Protein AF-A0A644ZK07-F1 (afdb_monomer)

Organism: NCBI:txid1076179

Secondary structure (DSSP, 8-state):
-HHHHHHHH-SSEEETT----STT-HHHHHHHHHSEEEEE--SEETTTT-EEEEETTEEEEE--SSHHHHHHHIIIIIHHHHHHHTTPPPPPPPEEEEEESS-EE--TTSEEEEEEEEEEETTEEEEEEPPPSTT-THHHHT-SEEEEE-TT--EE-TT-EEEEEESS-HHHHHTEEEEEE---HHHHHHHHHHHHH-TT-EEEEEE-HHHHHHHHHHHT--SBEEE--B-TTT--BSHHHHHHHSTT--EEEEEEEEEEEEEEE-TT-TT---SSGGGGSTT--EEEEPTTSHHHHHHHHHHHHTT--GGGSTTTT-EESSHHHHHHHHHTTS-SEEEEEHHHHHHTT-EEEEEEEEEEEEEEEHHHHTSHHHHHHHHHHHSHHHHHHHHHH-SEE-TTTT-EEEE--

Solvent-accessible surface area (backbone atoms only — not comparable to full-atom values): 21370 Å² total; per-residue (Å²): 110,68,68,60,52,46,54,72,78,41,72,64,38,77,37,77,50,35,20,49,96,57,100,78,48,56,45,62,55,52,39,48,73,66,32,46,62,76,38,84,38,50,64,36,34,58,35,31,47,29,28,38,27,38,41,91,92,23,49,34,37,21,31,29,65,37,62,45,12,28,48,46,39,39,61,73,44,49,47,45,51,52,31,48,74,72,76,42,80,75,83,79,62,59,68,46,71,21,31,23,72,49,65,41,78,46,58,66,68,21,38,30,60,43,38,16,35,57,29,48,33,97,92,40,39,30,29,38,72,49,73,76,63,42,78,40,53,66,39,60,79,61,30,31,23,38,34,74,41,53,33,89,38,58,49,47,60,51,69,43,74,41,66,28,33,45,73,45,61,68,66,52,32,57,32,27,48,33,32,28,5,40,81,58,75,64,57,60,52,41,33,53,51,35,29,69,77,36,78,70,39,43,59,47,80,44,78,58,25,34,70,46,7,51,50,32,51,64,76,51,68,31,59,33,18,34,33,53,47,74,35,88,89,79,70,49,60,42,59,70,57,46,58,69,69,38,69,95,59,52,42,30,35,27,36,45,34,36,34,34,31,24,39,29,24,40,68,85,43,87,80,68,67,84,54,78,73,48,44,50,40,89,91,36,36,37,35,27,48,37,88,85,30,63,67,34,52,52,49,52,50,52,31,57,78,70,71,51,62,64,86,56,27,44,41,58,86,40,64,25,91,47,55,54,54,32,33,47,35,20,65,76,59,80,15,52,30,21,68,35,45,43,37,34,18,48,76,62,68,35,34,75,42,82,73,46,78,43,58,40,28,33,42,26,44,51,88,46,61,79,36,69,69,48,44,49,47,42,51,34,60,55,28,72,69,46,47,53,54,43,60,76,42,38,55,61,48,57,92,58,31,58,39,78,77,42,68,65,128

pLDDT: mean 92.59, std 6.73, range [48.75, 98.44]

InterPro domains:
  IPR001453 MoaB/Mog domain [PF00994] (3-80)
  IPR005111 MoeA, C-terminal, domain IV [PF03454] (98-167)
  IPR008284 Molybdenum cofactor biosynthesis, conserved site [PS01079] (20-53)
  IPR024370 PBP domain [PF12727] (194-382)
  IPR036425 MoaB/Mog-like domain superfamily [G3DSA:3.40.980.10] (1-90)
  IPR036425 MoaB/Mog-like domain superfamily [SSF53218] (2-88)
  IPR036688 MoeA, C-terminal, domain IV superfamily [G3DSA:2.40.340.10] (93-169)
  IPR036688 MoeA, C-terminal, domain IV superfamily [SSF63867] (94-168)

Sequence (409 aa):
MAVIKANQENDIVLINAGSSAGREDFTSSVISELGDLVIHGVAIKPGKPVMLGVIHNKPIIGIPGYPVSAYFVMEEIAKRLILKYQGLEADELKKVEARLTRRCMSSLKYLEFVRVKLGYVGGSYVATPLTRGAGATMSLVNADGVLEIDQDVEGIEAGTTVQVKLLNNEENIKNTLISIGSHDPIIDIASDILHRRNKKYFLSSTNVGSTGGLMALKTGETHIAPTHLLDMETGEYNLSYLKKYLPGKNICLVKCVNRIQGFMVKKGNPKNINTFEDLTKQDVKFVNRQRGSGTRLLLDYNLNKLGIDPKNINGYFREEFNHLAVAAAVEAGDADAGLGVYSAATMMGLDFIPVCNEEYDLAIPEEYMDTEIIKEFIETIKSNEFKAKLDELGGYDYSDTGRIIYQRS

Nearest PDB structures (foldseek):
  2nrs-assembly1_B  TM=8.936E-01  e=4.983E-13  Escherichia coli
  8bvf-assembly1_A  TM=8.668E-01  e=8.571E-13  Corynebacterium glutamicum ATCC 13032
  8bvf-assembly1_B  TM=8.607E-01  e=1.307E-12  Corynebacterium glutamicum ATCC 13032
  8bve-assembly1_A  TM=8.624E-01  e=1.474E-12  Corynebacterium glutamicum ATCC 13032
  8bve-assembly1_B  TM=8.330E-01  e=3.038E-12  Corynebacterium glutamicum ATCC 13032

Structure (mmCIF, N/CA/C/O backbone):
data_AF-A0A644ZK07-F1
#
_entry.id   AF-A0A644ZK07-F1
#
loop_
_atom_site.group_PDB
_atom_site.id
_atom_site.type_symbol
_atom_site.label_atom_id
_atom_site.label_alt_id
_atom_site.label_comp_id
_atom_site.label_asym_id
_atom_site.label_entity_id
_atom_site.label_seq_id
_atom_site.pdbx_PDB_ins_code
_atom_site.Cartn_x
_atom_site.Cartn_y
_atom_site.Cartn_z
_atom_site.occupancy
_atom_site.B_iso_or_equiv
_atom_site.auth_seq_id
_atom_site.auth_comp_id
_atom_site.auth_asym_id
_atom_site.auth_atom_id
_atom_site.pdbx_PDB_model_num
ATOM 1 N N . MET A 1 1 ? -24.654 -26.037 27.719 1.00 76.56 1 MET A N 1
ATOM 2 C CA . MET A 1 1 ? -23.822 -26.236 28.934 1.00 76.56 1 MET A CA 1
ATOM 3 C C . MET A 1 1 ? -22.732 -25.176 29.101 1.00 76.56 1 MET A C 1
ATOM 5 O O . MET A 1 1 ? -22.694 -24.569 30.161 1.00 76.56 1 MET A O 1
ATOM 9 N N . ALA A 1 2 ? -21.891 -24.897 28.094 1.00 91.12 2 ALA A N 1
ATOM 10 C CA . ALA A 1 2 ? -20.806 -23.908 28.224 1.00 91.12 2 ALA A CA 1
ATOM 11 C C . ALA A 1 2 ? -21.288 -22.484 28.582 1.00 91.12 2 ALA A C 1
ATOM 13 O O . ALA A 1 2 ? -20.756 -21.888 29.511 1.00 91.12 2 ALA A O 1
ATOM 14 N N . VAL A 1 3 ? -22.336 -21.976 27.913 1.00 91.81 3 VAL A N 1
ATOM 15 C CA . VAL A 1 3 ? -22.907 -20.637 28.183 1.00 91.81 3 VAL A CA 1
ATOM 16 C C . VAL A 1 3 ? -23.437 -20.513 29.614 1.00 91.81 3 VAL A C 1
ATOM 18 O O . VAL A 1 3 ? -23.161 -19.527 30.286 1.00 91.81 3 VAL A O 1
ATOM 21 N N . ILE A 1 4 ? -24.136 -21.541 30.110 1.00 93.12 4 ILE A N 1
ATOM 22 C CA . ILE A 1 4 ? -24.666 -21.572 31.483 1.00 93.12 4 ILE A CA 1
ATOM 23 C C . ILE A 1 4 ? -23.523 -21.477 32.496 1.00 93.12 4 ILE A C 1
ATOM 25 O O . ILE A 1 4 ? -23.567 -20.633 33.388 1.00 93.12 4 ILE A O 1
ATOM 29 N N . LYS A 1 5 ? -22.481 -22.304 32.324 1.00 95.81 5 LYS A N 1
ATOM 30 C CA . LYS A 1 5 ? -21.300 -22.284 33.192 1.00 95.81 5 LYS A CA 1
ATOM 31 C C . LYS A 1 5 ? -20.616 -20.912 33.164 1.00 95.81 5 LYS A C 1
ATOM 33 O O . LYS A 1 5 ? -20.377 -20.330 34.215 1.00 95.81 5 LYS A O 1
ATOM 38 N N . ALA A 1 6 ? -20.382 -20.361 31.970 1.00 95.50 6 ALA A N 1
ATOM 39 C CA . ALA A 1 6 ? -19.762 -19.048 31.808 1.00 95.50 6 ALA A CA 1
ATOM 40 C C . ALA A 1 6 ? -20.568 -17.934 32.498 1.00 95.50 6 ALA A C 1
ATOM 42 O O . ALA A 1 6 ? -19.982 -17.102 33.184 1.00 95.50 6 ALA A O 1
ATOM 43 N N . ASN A 1 7 ? -21.899 -17.952 32.380 1.00 95.62 7 ASN A N 1
ATOM 44 C CA . ASN A 1 7 ? -22.783 -16.974 33.018 1.00 95.62 7 ASN A CA 1
ATOM 45 C C . ASN A 1 7 ? -22.803 -17.081 34.553 1.00 95.62 7 ASN A C 1
ATOM 47 O O . ASN A 1 7 ? -23.004 -16.089 35.255 1.00 95.62 7 ASN A O 1
ATOM 51 N N . GLN A 1 8 ? -22.628 -18.286 35.099 1.00 95.19 8 GLN A N 1
ATOM 52 C CA . GLN A 1 8 ? -22.543 -18.493 36.546 1.00 95.19 8 GLN A CA 1
ATOM 53 C C . GLN A 1 8 ? -21.212 -17.980 37.108 1.00 95.19 8 GLN A C 1
ATOM 55 O O . GLN A 1 8 ? -21.211 -17.312 38.138 1.00 95.19 8 GLN A O 1
ATOM 60 N N . GLU A 1 9 ? -20.107 -18.244 36.409 1.00 96.75 9 GLU A N 1
ATOM 61 C CA . GLU A 1 9 ? -18.745 -17.959 36.879 1.00 96.75 9 GLU A CA 1
ATOM 62 C C . GLU A 1 9 ? -18.260 -16.525 36.596 1.00 96.75 9 GLU A C 1
ATOM 64 O O . GLU A 1 9 ? -17.268 -16.106 37.183 1.00 96.75 9 GLU A O 1
ATOM 69 N N . ASN A 1 10 ? -18.927 -15.767 35.716 1.00 96.44 10 ASN A N 1
ATOM 70 C CA . ASN A 1 10 ? -18.461 -14.450 35.254 1.00 96.44 10 ASN A CA 1
ATOM 71 C C . ASN A 1 10 ? -19.578 -13.400 35.276 1.00 96.44 10 ASN A C 1
ATOM 73 O O . ASN A 1 10 ? -20.754 -13.751 35.345 1.00 96.44 10 ASN A O 1
ATOM 77 N N . ASP A 1 11 ? -19.219 -12.118 35.185 1.00 95.25 11 ASP A N 1
ATOM 78 C CA . ASP A 1 11 ? -20.169 -10.993 35.144 1.00 95.25 11 ASP A CA 1
ATOM 79 C C . ASP A 1 11 ? -20.631 -10.628 33.729 1.00 95.25 11 ASP A C 1
ATOM 81 O O . ASP A 1 11 ? -21.749 -10.155 33.545 1.00 95.25 11 ASP A O 1
ATOM 85 N N . ILE A 1 12 ? -19.776 -10.859 32.730 1.00 96.06 12 ILE A N 1
ATOM 86 C CA . ILE A 1 12 ? -20.046 -10.626 31.308 1.00 96.06 12 ILE A CA 1
ATOM 87 C C . ILE A 1 12 ? -19.554 -11.848 30.536 1.00 96.06 12 ILE A C 1
ATOM 89 O O . ILE A 1 12 ? -18.449 -12.336 30.776 1.00 96.06 12 ILE A O 1
ATOM 93 N N . VAL A 1 13 ? -20.354 -12.330 29.586 1.00 95.81 13 VAL A N 1
ATOM 94 C CA . VAL A 1 13 ? -19.992 -13.462 28.725 1.00 95.81 13 VAL A CA 1
ATOM 95 C C . VAL A 1 13 ? -19.771 -12.979 27.295 1.00 95.81 13 VAL A C 1
ATOM 97 O O . VAL A 1 13 ? -20.645 -12.364 26.690 1.00 95.81 13 VAL A O 1
ATOM 100 N N . LEU A 1 14 ? -18.610 -13.292 26.723 1.00 95.19 14 LEU A N 1
ATOM 101 C CA . LEU A 1 14 ? -18.302 -13.032 25.317 1.00 95.19 14 LEU A CA 1
ATOM 102 C C . LEU A 1 14 ? -18.228 -14.361 24.563 1.00 95.19 14 LEU A C 1
ATOM 104 O O . LEU A 1 14 ? -17.436 -15.234 24.917 1.00 95.19 14 LEU A O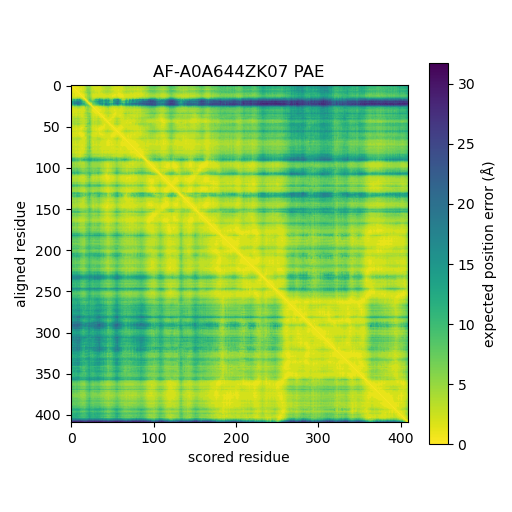 1
ATOM 108 N N . ILE A 1 15 ? -19.027 -14.512 23.509 1.00 92.94 15 ILE A N 1
ATOM 109 C CA . ILE A 1 15 ? -18.984 -15.672 22.616 1.00 92.94 15 ILE A CA 1
ATOM 110 C C . ILE A 1 15 ? -18.266 -15.254 21.336 1.00 92.94 15 ILE A C 1
ATOM 112 O O . ILE A 1 15 ? -18.836 -14.586 20.471 1.00 92.94 15 ILE A O 1
ATOM 116 N N . ASN A 1 16 ? -16.997 -15.640 21.216 1.00 88.31 16 ASN A N 1
ATOM 117 C CA . ASN A 1 16 ? -16.220 -15.393 20.006 1.00 88.31 16 ASN A CA 1
ATOM 118 C C . ASN A 1 16 ? -16.717 -16.264 18.843 1.00 88.31 16 ASN A C 1
ATOM 120 O O . ASN A 1 16 ? -17.042 -17.433 19.040 1.00 88.31 16 ASN A O 1
ATOM 124 N N . ALA A 1 17 ? -16.760 -15.691 17.640 1.00 82.56 17 ALA A N 1
ATOM 125 C CA . ALA A 1 17 ? -17.347 -16.294 16.443 1.00 82.56 17 ALA A CA 1
ATOM 126 C C . ALA A 1 17 ? -18.810 -16.756 16.603 1.00 82.56 17 ALA A C 1
ATOM 128 O O . ALA A 1 17 ? -19.296 -17.564 15.817 1.00 82.56 17 ALA A O 1
ATOM 129 N N . GLY A 1 18 ? -19.522 -16.217 17.593 1.00 70.56 18 GLY A N 1
ATOM 130 C CA . GLY A 1 18 ? -20.860 -16.654 17.968 1.00 70.56 18 GLY A CA 1
ATOM 131 C C . GLY A 1 18 ? -22.001 -15.938 17.259 1.00 70.56 18 GLY A C 1
ATOM 132 O O . GLY A 1 18 ? -23.119 -16.083 17.708 1.00 70.56 18 GLY A O 1
ATOM 133 N N . SER A 1 19 ? -21.772 -15.113 16.237 1.00 69.12 19 SER A N 1
ATOM 134 C CA . SER A 1 19 ? -22.852 -14.283 15.675 1.00 69.12 19 SER A CA 1
ATOM 135 C C . SER A 1 19 ? -23.043 -14.384 14.162 1.00 69.12 19 SER A C 1
ATOM 137 O O . SER A 1 19 ? -23.537 -13.469 13.515 1.00 69.12 19 SER A O 1
ATOM 139 N N . SER A 1 20 ? -22.586 -15.475 13.551 1.00 67.19 20 SER A N 1
ATOM 140 C CA . SER A 1 20 ? -22.609 -15.633 12.094 1.00 67.19 20 SER A CA 1
ATOM 141 C C . SER A 1 20 ? -24.008 -15.934 11.561 1.00 67.19 20 SER A C 1
ATOM 143 O O . SER A 1 20 ? -24.526 -16.989 11.860 1.00 67.19 20 SER A O 1
ATOM 145 N N . ALA A 1 21 ? -24.538 -15.151 10.616 1.00 56.88 21 ALA A N 1
ATOM 146 C CA . ALA A 1 21 ? -25.846 -15.376 9.968 1.00 56.88 21 ALA A CA 1
ATOM 147 C C . ALA A 1 21 ? -25.971 -16.651 9.076 1.00 56.88 21 ALA A C 1
ATOM 149 O O . ALA A 1 21 ? -26.757 -16.679 8.126 1.00 56.88 21 ALA A O 1
ATOM 150 N N . GLY A 1 22 ? -25.158 -17.684 9.310 1.00 59.28 22 GLY A N 1
ATOM 151 C CA . GLY A 1 22 ? -25.194 -18.970 8.618 1.00 59.28 22 GLY A CA 1
ATOM 152 C C . GLY A 1 22 ? -26.253 -19.929 9.175 1.00 59.28 22 GLY A C 1
ATOM 153 O O . GLY A 1 22 ? -26.842 -19.708 10.226 1.00 59.28 22 GLY A O 1
ATOM 154 N N . ARG A 1 23 ? -26.469 -21.048 8.470 1.00 48.75 23 ARG A N 1
ATOM 155 C CA . ARG A 1 23 ? -27.456 -22.093 8.822 1.00 48.75 23 ARG A CA 1
ATOM 156 C C . ARG A 1 23 ? -27.223 -22.785 10.181 1.00 48.75 23 ARG A C 1
ATOM 158 O O . ARG A 1 23 ? -28.092 -23.531 10.612 1.00 48.75 23 ARG A O 1
ATOM 165 N N . GLU A 1 24 ? -26.091 -22.535 10.835 1.00 55.84 24 GLU A N 1
ATOM 166 C CA . GLU A 1 24 ? -25.661 -23.158 12.097 1.00 55.84 24 GLU A CA 1
ATOM 167 C C . GLU A 1 24 ? -25.490 -22.130 13.236 1.00 55.84 24 GLU A C 1
ATOM 169 O O . GLU A 1 24 ? -24.713 -22.349 14.164 1.00 55.84 24 GLU A O 1
ATOM 174 N N . ASP A 1 25 ? -26.182 -20.983 13.184 1.00 66.88 25 ASP A N 1
ATOM 175 C CA . ASP A 1 25 ? -26.085 -19.964 14.240 1.00 66.88 25 ASP A CA 1
ATOM 176 C C . ASP A 1 25 ? -26.925 -20.303 15.478 1.00 66.88 25 ASP A C 1
ATOM 178 O O . ASP A 1 25 ? -27.988 -19.733 15.745 1.00 66.88 25 ASP A O 1
ATOM 182 N N . PHE A 1 26 ? -26.441 -21.269 16.251 1.00 81.12 26 PHE A N 1
ATOM 183 C CA . PHE A 1 26 ? -27.102 -21.713 17.475 1.00 81.12 26 PHE A CA 1
ATOM 184 C C . PHE A 1 26 ? -27.044 -20.671 18.596 1.00 81.12 26 PHE A C 1
ATOM 186 O O . PHE A 1 26 ? -27.818 -20.757 19.545 1.00 81.12 26 PHE A O 1
ATOM 193 N N . THR A 1 27 ? -26.156 -19.680 18.511 1.00 85.62 27 THR A N 1
ATOM 194 C CA . THR A 1 27 ? -25.924 -18.729 19.603 1.00 85.62 27 THR A CA 1
ATOM 195 C C . THR A 1 27 ? -27.140 -17.858 19.871 1.00 85.62 27 THR A C 1
ATOM 197 O O . THR A 1 27 ? -27.516 -17.693 21.028 1.00 85.62 27 THR A O 1
ATOM 200 N N . SER A 1 28 ? -27.791 -17.350 18.819 1.00 87.62 28 SER A N 1
ATOM 201 C CA . SER A 1 28 ? -29.028 -16.570 18.957 1.00 87.62 28 SER A CA 1
ATOM 202 C C . SER A 1 28 ? -30.108 -17.362 19.695 1.00 87.62 28 SER A C 1
ATOM 204 O O . SER A 1 28 ? -30.691 -16.869 20.656 1.00 87.62 28 SER A O 1
ATOM 206 N N . SER A 1 29 ? -30.302 -18.623 19.296 1.00 88.69 29 SER A N 1
ATOM 207 C CA . SER A 1 29 ? -31.288 -19.528 19.892 1.00 88.69 29 SER A CA 1
ATOM 208 C C . SER A 1 29 ? -30.949 -19.849 21.347 1.00 88.69 29 SER A C 1
ATOM 210 O O . SER A 1 29 ? -31.823 -19.787 22.202 1.00 88.69 29 SER A O 1
ATOM 212 N N . VAL A 1 30 ? -29.675 -20.118 21.649 1.00 90.88 30 VAL A N 1
ATOM 213 C CA . VAL A 1 30 ? -29.206 -20.387 23.017 1.00 90.88 30 VAL A CA 1
ATOM 214 C C . VAL A 1 30 ? -29.402 -19.172 23.923 1.00 90.88 30 VAL A C 1
ATOM 216 O O . VAL A 1 30 ? -29.814 -19.334 25.068 1.00 90.88 30 VAL A O 1
ATOM 219 N N . ILE A 1 31 ? -29.124 -17.958 23.436 1.00 91.69 31 ILE A N 1
ATOM 220 C CA . ILE A 1 31 ? -29.361 -16.733 24.210 1.00 91.69 31 ILE A CA 1
ATOM 221 C C . ILE A 1 31 ? -30.860 -16.557 24.464 1.00 91.69 31 ILE A C 1
ATOM 223 O O . ILE A 1 31 ? -31.234 -16.317 25.605 1.00 91.69 31 ILE A O 1
ATOM 227 N N . SER A 1 32 ? -31.705 -16.727 23.442 1.00 92.06 32 SER A N 1
ATOM 228 C CA . SER A 1 32 ? -33.166 -16.621 23.572 1.00 92.06 32 SER A CA 1
ATOM 229 C C . SER A 1 32 ? -33.799 -17.699 24.459 1.00 92.06 32 SER A C 1
ATOM 231 O O . SER A 1 32 ? -34.863 -17.470 25.020 1.00 92.06 32 SER A O 1
ATOM 233 N N . GLU A 1 33 ? -33.191 -18.881 24.569 1.00 94.06 33 GLU A N 1
ATOM 234 C CA . GLU A 1 33 ? -33.682 -19.955 25.442 1.00 94.06 33 GLU A CA 1
ATOM 235 C C . GLU A 1 33 ? -33.283 -19.728 26.908 1.00 94.06 33 GLU A C 1
ATOM 237 O O . GLU A 1 33 ? -34.050 -20.024 27.821 1.00 94.06 33 GLU A O 1
ATOM 242 N N . LEU A 1 34 ? -32.075 -19.207 27.145 1.00 94.38 34 LEU A N 1
ATOM 243 C CA . LEU A 1 34 ? -31.526 -19.013 28.490 1.00 94.38 34 LEU A CA 1
ATOM 244 C C . LEU A 1 34 ? -31.833 -17.631 29.089 1.00 94.38 34 LEU A C 1
ATOM 246 O O . LEU A 1 34 ? -31.619 -17.430 30.285 1.00 94.38 34 LEU A O 1
ATOM 250 N N . GLY A 1 35 ? -32.291 -16.679 28.281 1.00 94.81 35 GLY A N 1
ATOM 251 C CA . GLY A 1 35 ? -32.575 -15.306 28.679 1.00 94.81 35 GLY A CA 1
ATOM 252 C C . GLY A 1 35 ? -33.138 -14.486 27.520 1.00 94.81 35 GLY A C 1
ATOM 253 O O . GLY A 1 35 ? -33.838 -15.008 26.657 1.00 94.81 35 GLY A O 1
ATOM 254 N N . ASP A 1 36 ? -32.815 -13.196 27.489 1.00 96.00 36 ASP A N 1
ATOM 255 C CA . ASP A 1 36 ? -33.369 -12.258 26.516 1.00 96.00 36 ASP A CA 1
ATOM 256 C C . ASP A 1 36 ? -32.333 -11.890 25.452 1.00 96.00 36 ASP A C 1
ATOM 258 O O . ASP A 1 36 ? -31.277 -11.327 25.753 1.00 96.00 36 ASP A O 1
ATOM 262 N N . LEU A 1 37 ? -32.648 -12.158 24.183 1.00 94.25 37 LEU A N 1
ATOM 263 C CA . LEU A 1 37 ? -31.893 -11.625 23.049 1.00 94.25 37 LEU A CA 1
ATOM 264 C C . LEU A 1 37 ? -32.407 -10.214 22.732 1.00 94.25 37 LEU A C 1
ATOM 266 O O . LEU A 1 37 ? -33.503 -10.051 22.202 1.00 94.25 37 LEU A O 1
ATOM 270 N N . VAL A 1 38 ? -31.610 -9.196 23.051 1.00 94.69 38 VAL A N 1
ATOM 271 C CA . VAL A 1 38 ? -31.998 -7.779 22.946 1.00 94.69 38 VAL A CA 1
ATOM 272 C C . VAL A 1 38 ? -31.732 -7.23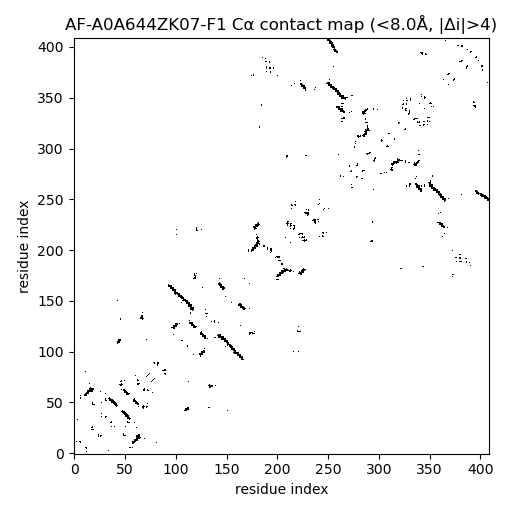2 21.546 1.00 94.69 38 VAL A C 1
ATOM 274 O O . VAL A 1 38 ? -32.555 -6.515 20.983 1.00 94.69 38 VAL A O 1
ATOM 277 N N . ILE A 1 39 ? -30.570 -7.558 20.978 1.00 92.38 39 ILE A N 1
ATOM 278 C CA . ILE A 1 39 ? -30.147 -7.103 19.652 1.00 92.38 39 ILE A CA 1
ATOM 279 C C . ILE A 1 39 ? -29.635 -8.300 18.860 1.00 92.38 39 ILE A C 1
ATOM 281 O O . ILE A 1 39 ? -28.793 -9.060 19.339 1.00 92.38 39 ILE A O 1
ATOM 285 N N . HIS A 1 40 ? -30.108 -8.415 17.620 1.00 90.38 40 HIS A N 1
ATOM 286 C CA . HIS A 1 40 ? -29.631 -9.382 16.641 1.00 90.38 40 HIS A CA 1
ATOM 287 C C . HIS A 1 40 ? -29.172 -8.636 15.386 1.00 90.38 40 HIS A C 1
ATOM 289 O O . HIS A 1 40 ? -29.913 -8.422 14.427 1.00 90.38 40 HIS A O 1
ATOM 295 N N . GLY A 1 41 ? -27.917 -8.216 15.441 1.00 90.50 41 GLY A N 1
ATOM 296 C CA . GLY A 1 41 ? -27.260 -7.398 14.446 1.00 90.50 41 GLY A CA 1
ATOM 297 C C . GLY A 1 41 ? -27.467 -5.899 14.644 1.00 90.50 41 GLY A C 1
ATOM 298 O O . GLY A 1 41 ? -28.482 -5.436 15.158 1.00 90.50 41 GLY A O 1
ATOM 299 N N . VAL A 1 42 ? -26.480 -5.124 14.202 1.00 92.75 42 VAL A N 1
ATOM 300 C CA . VAL A 1 42 ? -26.490 -3.657 14.264 1.00 92.75 42 VAL A CA 1
ATOM 301 C C . VAL A 1 42 ? -26.131 -3.050 12.913 1.00 92.75 42 VAL A C 1
ATOM 303 O O . VAL A 1 42 ? -25.494 -3.677 12.062 1.00 92.75 42 VAL A O 1
ATOM 306 N N . ALA A 1 43 ? -26.544 -1.803 12.708 1.00 93.44 43 ALA A N 1
ATOM 307 C CA . ALA A 1 43 ? -26.322 -1.041 11.484 1.00 93.44 43 ALA A CA 1
ATOM 308 C C . ALA A 1 43 ? -24.887 -0.474 11.394 1.00 93.44 43 ALA A C 1
ATOM 310 O O . ALA A 1 43 ? -24.694 0.713 11.144 1.00 93.44 43 ALA A O 1
ATOM 311 N N . ILE A 1 44 ? -23.874 -1.328 11.584 1.00 93.88 44 ILE A N 1
ATOM 312 C CA . ILE A 1 44 ? -22.456 -0.973 11.426 1.00 93.88 44 ILE A CA 1
ATOM 313 C C . ILE A 1 44 ? -21.755 -1.862 10.406 1.00 93.88 44 ILE A C 1
ATOM 315 O O . ILE A 1 44 ? -22.140 -3.014 10.169 1.00 93.88 44 ILE A O 1
ATOM 319 N N . LYS A 1 45 ? -20.662 -1.350 9.847 1.00 92.94 45 LYS A N 1
ATOM 320 C CA . LYS A 1 45 ? -19.814 -2.081 8.913 1.00 92.94 45 LYS A CA 1
ATOM 321 C C . LYS A 1 45 ? -18.341 -1.752 9.164 1.00 92.94 45 LYS A C 1
ATOM 323 O O . LYS A 1 45 ? -17.972 -0.591 9.072 1.00 92.94 45 LYS A O 1
ATOM 328 N N . PRO A 1 46 ? -17.471 -2.745 9.389 1.00 92.50 46 PRO A N 1
ATOM 329 C CA . PRO A 1 46 ? -17.759 -4.159 9.645 1.00 92.50 46 PRO A CA 1
ATOM 330 C C . PRO A 1 46 ? -18.308 -4.377 11.070 1.00 92.50 46 PRO A C 1
ATOM 332 O O . PRO A 1 46 ? -18.202 -3.494 11.908 1.00 92.50 46 PRO A O 1
ATOM 335 N N . GLY A 1 47 ? -18.895 -5.549 11.348 1.00 91.00 47 GLY A N 1
ATOM 336 C CA . GLY A 1 47 ? -19.468 -5.859 12.674 1.00 91.00 47 GLY A CA 1
ATOM 337 C C . GLY A 1 47 ? -20.985 -6.067 12.719 1.00 91.00 47 GLY A C 1
ATOM 338 O O . GLY A 1 47 ? -21.503 -6.438 13.769 1.00 91.00 47 GLY A O 1
ATOM 339 N N . LYS A 1 48 ? -21.682 -5.915 11.580 1.00 90.44 48 LYS A N 1
ATOM 340 C CA . LYS A 1 48 ? -23.136 -6.114 11.439 1.00 90.44 48 LYS A CA 1
ATOM 341 C C . LYS A 1 48 ? -23.729 -7.266 12.263 1.00 90.44 48 LYS A C 1
ATOM 343 O O . LYS A 1 48 ? -24.771 -7.024 12.854 1.00 90.44 48 LYS A O 1
ATOM 348 N N . PRO A 1 49 ? -23.161 -8.488 12.302 1.00 90.19 49 PRO A N 1
ATOM 349 C CA . PRO A 1 49 ? -23.859 -9.627 12.889 1.00 90.19 49 PRO A CA 1
ATOM 350 C C . PRO A 1 49 ? -23.938 -9.643 14.422 1.00 90.19 49 PRO A C 1
ATOM 352 O O . PRO A 1 49 ? -24.554 -10.551 14.952 1.00 90.19 49 PRO A O 1
ATOM 355 N N . VAL A 1 50 ? -23.320 -8.695 15.143 1.00 92.88 50 VAL A N 1
ATOM 356 C CA . VAL A 1 50 ? -23.228 -8.728 16.618 1.00 92.88 50 VAL A CA 1
ATOM 357 C C . VAL A 1 50 ? -24.559 -9.036 17.312 1.00 92.88 50 VAL A C 1
ATOM 359 O O . VAL A 1 50 ? -25.603 -8.489 16.962 1.00 92.88 50 VAL A O 1
ATOM 362 N N . MET A 1 51 ? -24.507 -9.879 18.339 1.00 92.88 51 MET A N 1
ATOM 363 C CA . MET A 1 51 ? -25.655 -10.167 19.197 1.00 92.88 51 MET A CA 1
ATOM 364 C C . MET A 1 51 ? -25.426 -9.596 20.585 1.00 92.88 51 MET A C 1
ATOM 366 O O . MET A 1 51 ? -24.323 -9.713 21.117 1.00 92.88 51 MET A O 1
ATOM 370 N N . LEU A 1 52 ? -26.468 -9.026 21.180 1.00 94.31 52 LEU A N 1
ATOM 371 C CA . LEU A 1 52 ? -26.459 -8.592 22.573 1.00 94.31 52 LEU A CA 1
ATOM 372 C C . LEU A 1 52 ? -27.664 -9.200 23.271 1.00 94.31 52 LEU A C 1
ATOM 374 O O . LEU A 1 52 ? -28.788 -9.083 22.785 1.00 94.31 52 LEU A O 1
ATOM 378 N N . GLY A 1 53 ? -27.426 -9.836 24.408 1.00 95.19 53 GLY A N 1
ATOM 379 C CA . GLY A 1 53 ? -28.469 -10.412 25.235 1.00 95.19 53 GLY A CA 1
ATOM 380 C C . GLY A 1 53 ? -28.169 -10.279 26.717 1.00 95.19 53 GLY A C 1
ATOM 381 O O . GLY A 1 53 ? -27.117 -9.777 27.121 1.00 95.19 53 GLY A O 1
ATOM 382 N N . VAL A 1 54 ? -29.111 -10.749 27.525 1.00 96.31 54 VAL A N 1
ATOM 383 C CA . VAL A 1 54 ? -29.022 -10.752 28.983 1.00 96.31 54 VAL A CA 1
ATOM 384 C C . VAL A 1 54 ? -29.469 -12.113 29.499 1.00 96.31 54 VAL A C 1
ATOM 386 O O . VAL A 1 54 ? -30.554 -12.577 29.167 1.00 96.31 54 VAL A O 1
ATOM 389 N N . ILE A 1 55 ? -28.646 -12.749 30.332 1.00 95.56 55 ILE A N 1
ATOM 390 C CA . ILE A 1 55 ? -28.963 -14.024 30.988 1.00 95.56 55 ILE A CA 1
ATOM 391 C C . ILE A 1 55 ? -28.777 -13.830 32.496 1.00 95.56 55 ILE A C 1
ATOM 393 O O . ILE A 1 55 ? -27.689 -13.501 32.957 1.00 95.56 55 ILE A O 1
ATOM 397 N N . HIS A 1 56 ? -29.834 -14.017 33.292 1.00 93.69 56 HIS A N 1
ATOM 398 C CA . HIS A 1 56 ? -29.816 -13.780 34.749 1.00 93.69 56 HIS A CA 1
ATOM 399 C C . HIS A 1 56 ? -29.215 -12.411 35.150 1.00 93.69 56 HIS A C 1
ATOM 401 O O . HIS A 1 56 ? -28.334 -12.345 36.007 1.00 93.69 56 HIS A O 1
ATOM 407 N N . ASN A 1 57 ? -29.670 -11.323 34.513 1.00 91.50 57 ASN A N 1
ATOM 408 C CA . ASN A 1 57 ? -29.170 -9.945 34.685 1.00 91.50 57 ASN A CA 1
ATOM 409 C C . ASN A 1 57 ? -27.694 -9.710 34.314 1.00 91.50 57 ASN A C 1
ATOM 411 O O . ASN A 1 57 ? -27.157 -8.646 34.618 1.00 91.50 57 ASN A O 1
ATOM 415 N N . LYS A 1 58 ? -27.043 -10.656 33.632 1.00 95.25 58 LYS A N 1
ATOM 416 C CA . LYS A 1 58 ? -25.657 -10.523 33.177 1.00 95.25 58 LYS A CA 1
ATOM 417 C C . LYS A 1 58 ? -25.589 -10.378 31.656 1.00 95.25 58 LYS A C 1
ATOM 419 O O . LYS A 1 58 ? -26.281 -11.124 30.954 1.00 95.25 58 LYS A O 1
ATOM 424 N N . PRO A 1 59 ? -24.790 -9.439 31.119 1.00 95.94 59 PRO A N 1
ATOM 425 C CA . PRO A 1 59 ? -24.680 -9.263 29.679 1.00 95.94 59 PRO A CA 1
ATOM 426 C C . PRO A 1 59 ? -23.996 -10.444 28.988 1.00 95.94 59 PRO A C 1
ATOM 428 O O . PRO A 1 59 ? -22.980 -10.963 29.458 1.00 95.94 59 PRO A O 1
ATOM 431 N N . ILE A 1 60 ? -24.504 -10.800 27.810 1.00 95.44 60 ILE A N 1
ATOM 432 C CA . ILE A 1 60 ? -23.866 -11.738 26.889 1.00 95.44 60 ILE A CA 1
ATOM 433 C C . ILE A 1 60 ? -23.742 -11.122 25.493 1.00 95.44 60 ILE A C 1
ATOM 435 O O . ILE A 1 60 ? -24.695 -10.541 24.974 1.00 95.44 60 ILE A O 1
ATOM 439 N N . ILE A 1 61 ? -22.558 -11.229 24.884 1.00 95.12 61 ILE A N 1
ATOM 440 C CA . ILE A 1 61 ? -22.254 -10.650 23.569 1.00 95.12 61 ILE A CA 1
ATOM 441 C C . ILE A 1 61 ? -21.802 -11.745 22.604 1.00 95.12 61 ILE A C 1
ATOM 443 O O . ILE A 1 61 ? -20.812 -12.432 22.856 1.00 95.12 61 ILE A O 1
ATOM 447 N N . GLY A 1 62 ? -22.486 -11.868 21.468 1.00 94.12 62 GLY A N 1
ATOM 448 C CA . GLY A 1 62 ? -22.051 -12.687 20.336 1.00 94.12 62 GLY A CA 1
ATOM 449 C C . GLY A 1 62 ? -21.170 -11.877 19.387 1.00 94.12 62 GLY A C 1
ATOM 450 O O . GLY A 1 62 ? -21.653 -10.978 18.693 1.00 94.12 62 GLY A O 1
ATOM 451 N N . ILE A 1 63 ? -19.879 -12.199 19.333 1.00 93.25 63 ILE A N 1
ATOM 452 C CA . ILE A 1 63 ? -18.879 -11.482 18.533 1.00 93.25 63 ILE A CA 1
ATOM 453 C C . ILE A 1 63 ? -18.723 -12.162 17.160 1.00 93.25 63 ILE A C 1
ATOM 455 O O . ILE A 1 63 ? -18.618 -13.390 17.099 1.00 93.25 63 ILE A O 1
ATOM 459 N N . PRO A 1 64 ? -18.668 -11.402 16.048 1.00 90.88 64 PRO A N 1
ATOM 460 C CA . PRO A 1 64 ? -18.488 -11.979 14.715 1.00 90.88 64 PRO A CA 1
ATOM 461 C C . PRO A 1 64 ? -17.156 -12.721 14.564 1.00 90.88 64 PRO A C 1
ATOM 463 O O . PRO A 1 64 ? -16.142 -12.284 15.093 1.00 90.88 64 PRO A O 1
ATOM 466 N N . GLY A 1 65 ? -17.124 -13.795 13.768 1.00 89.38 65 GLY A N 1
ATOM 467 C CA . GLY A 1 65 ? -15.904 -14.600 13.584 1.00 89.38 65 GLY A CA 1
ATOM 468 C C . GLY A 1 65 ? -14.823 -13.953 12.710 1.00 89.38 65 GLY A C 1
ATOM 469 O O . GLY A 1 65 ? -13.657 -14.333 12.777 1.00 89.38 65 GLY A O 1
ATOM 470 N N . TYR A 1 66 ? -15.182 -12.963 11.889 1.00 90.31 66 TYR A N 1
ATOM 471 C CA . TYR A 1 66 ? -14.207 -12.253 11.064 1.00 90.31 66 TYR A CA 1
ATOM 472 C C . TYR A 1 66 ? -13.376 -11.273 11.911 1.00 90.31 66 TYR A C 1
ATOM 474 O O . TYR A 1 66 ? -13.977 -10.390 12.527 1.00 90.31 66 TYR A O 1
ATOM 482 N N . PRO A 1 67 ? -12.028 -11.322 11.874 1.00 91.38 67 PRO A N 1
ATOM 483 C CA . PRO A 1 67 ? -11.168 -10.553 12.783 1.00 91.38 67 PRO A CA 1
ATOM 484 C C . PRO A 1 67 ? -11.437 -9.049 12.798 1.00 91.38 67 PRO A C 1
ATOM 486 O O . PRO A 1 67 ? -11.480 -8.429 13.855 1.00 91.38 67 PRO A O 1
ATOM 489 N N . VAL A 1 68 ? -11.683 -8.451 11.631 1.00 93.38 68 VAL A N 1
ATOM 490 C CA . VAL A 1 68 ? -11.969 -7.015 11.548 1.00 93.38 68 VAL A CA 1
ATOM 491 C C . VAL A 1 68 ? -13.330 -6.684 12.154 1.00 93.38 68 VAL A C 1
ATOM 493 O O . VAL A 1 68 ? -13.476 -5.677 12.837 1.00 93.38 68 VAL A O 1
ATOM 496 N N . SER A 1 69 ? -14.329 -7.535 11.920 1.00 93.75 69 SER A N 1
ATOM 497 C CA . SER A 1 69 ? -15.653 -7.352 12.524 1.00 93.75 69 SER A CA 1
ATOM 498 C C . SER A 1 69 ? -15.588 -7.521 14.040 1.00 93.75 69 SER A C 1
ATOM 500 O O . SER A 1 69 ? -16.180 -6.723 14.757 1.00 93.75 69 SER A O 1
ATOM 502 N N . ALA A 1 70 ? -14.839 -8.520 14.516 1.00 93.75 70 ALA A N 1
ATOM 503 C CA . ALA A 1 70 ? -14.599 -8.746 15.933 1.00 93.75 70 ALA A CA 1
ATOM 504 C C . ALA A 1 70 ? -13.934 -7.532 16.588 1.00 93.75 70 ALA A C 1
ATOM 506 O O . ALA A 1 70 ? -14.417 -7.072 17.614 1.00 93.75 70 ALA A O 1
ATOM 507 N N . TYR A 1 71 ? -12.889 -6.972 15.968 1.00 94.44 71 TYR A N 1
ATOM 508 C CA . TYR A 1 71 ? -12.198 -5.781 16.464 1.00 94.44 71 TYR A CA 1
ATOM 509 C C . TYR A 1 71 ? -13.151 -4.598 16.676 1.00 94.44 71 TYR A C 1
ATOM 511 O O . TYR A 1 71 ? -13.218 -4.063 17.777 1.00 94.44 71 TYR A O 1
ATOM 519 N N . PHE A 1 72 ? -13.937 -4.222 15.661 1.00 94.56 72 PHE A N 1
ATOM 520 C CA . PHE A 1 72 ? -14.846 -3.076 15.787 1.00 94.56 72 PHE A CA 1
ATOM 521 C C . PHE A 1 72 ? -15.991 -3.329 16.769 1.00 94.56 72 PHE A C 1
ATOM 523 O O . PHE A 1 72 ? -16.383 -2.420 17.491 1.00 94.56 72 PHE A O 1
ATOM 530 N N . VAL A 1 73 ? -16.496 -4.563 16.860 1.00 95.38 73 VAL A N 1
ATOM 531 C CA . VAL A 1 73 ? -17.474 -4.931 17.896 1.00 95.38 73 VAL A CA 1
ATOM 532 C C . VAL A 1 73 ? -16.852 -4.856 19.291 1.00 95.38 73 VAL A C 1
ATOM 534 O O . VAL A 1 73 ? -17.498 -4.391 20.229 1.00 95.38 73 VAL A O 1
ATOM 537 N N . MET A 1 74 ? -15.597 -5.277 19.440 1.00 94.56 74 MET A N 1
ATOM 538 C CA . MET A 1 74 ? -14.885 -5.186 20.709 1.00 94.56 74 MET A CA 1
ATOM 539 C C . MET A 1 74 ? -14.656 -3.732 21.124 1.00 94.56 74 MET A C 1
ATOM 541 O O . MET A 1 74 ? -14.992 -3.384 22.250 1.00 94.56 74 MET A O 1
ATOM 545 N N . GLU A 1 75 ? -14.148 -2.881 20.234 1.00 92.50 75 GLU A N 1
ATOM 546 C CA . GLU A 1 75 ? -13.852 -1.478 20.554 1.00 92.50 75 GLU A CA 1
ATOM 547 C C . GLU A 1 75 ? -15.117 -0.632 20.744 1.00 92.50 75 GLU A C 1
ATOM 549 O O . GLU A 1 75 ? -15.238 0.076 21.743 1.00 92.50 75 GLU A O 1
ATOM 554 N N . GLU A 1 76 ? -16.087 -0.721 19.830 1.00 92.25 76 GLU A N 1
ATOM 555 C CA . GLU A 1 76 ? -17.241 0.187 19.847 1.00 92.25 76 GLU A CA 1
ATOM 556 C C . GLU A 1 76 ? -18.386 -0.290 20.742 1.00 92.25 76 GLU A C 1
ATOM 558 O O . GLU A 1 76 ? -19.197 0.530 21.168 1.00 92.25 76 GLU A O 1
ATOM 563 N N . ILE A 1 77 ? -18.465 -1.590 21.054 1.00 93.75 77 ILE A N 1
ATOM 564 C CA . ILE A 1 77 ? -19.574 -2.157 21.836 1.00 93.75 77 ILE A CA 1
ATOM 565 C C . ILE A 1 77 ? -19.065 -2.791 23.130 1.00 93.75 77 ILE A C 1
ATOM 567 O O . ILE A 1 77 ? -19.410 -2.321 24.217 1.00 93.75 77 ILE A O 1
ATOM 571 N N . ALA A 1 78 ? -18.247 -3.844 23.045 1.00 94.50 78 ALA A N 1
ATOM 572 C CA . ALA A 1 78 ? -17.893 -4.639 24.222 1.00 94.50 78 ALA A CA 1
ATOM 573 C C . ALA A 1 78 ? -17.089 -3.831 25.250 1.00 94.50 78 ALA A C 1
ATOM 575 O O . ALA A 1 78 ? -17.424 -3.834 26.431 1.00 94.50 78 ALA A O 1
ATOM 576 N N . LYS A 1 79 ? -16.072 -3.083 24.809 1.00 94.50 79 LYS A N 1
ATOM 577 C CA . LYS A 1 79 ? -15.227 -2.240 25.663 1.00 94.50 79 LYS A CA 1
ATOM 578 C C . LYS A 1 79 ? -16.044 -1.177 26.389 1.00 94.50 79 LYS A C 1
ATOM 580 O O . LYS A 1 79 ? -15.914 -1.039 27.601 1.00 94.50 79 LYS A O 1
ATOM 585 N N . ARG A 1 80 ? -16.932 -0.474 25.678 1.00 92.62 80 ARG A N 1
ATOM 586 C CA . ARG A 1 80 ? -17.822 0.533 26.282 1.00 92.62 80 ARG A CA 1
ATOM 587 C C . ARG A 1 80 ? -18.761 -0.088 27.315 1.00 92.62 80 ARG A C 1
ATOM 589 O O . ARG A 1 80 ? -18.965 0.499 28.374 1.00 92.62 80 ARG A O 1
ATOM 596 N N . LEU A 1 81 ? -19.304 -1.275 27.027 1.00 92.25 81 LEU A N 1
ATOM 597 C CA . LEU A 1 81 ? -20.142 -2.007 27.973 1.00 92.25 81 LEU A CA 1
ATOM 598 C C . LEU A 1 81 ? -19.356 -2.388 29.232 1.00 92.25 81 LEU A C 1
ATOM 600 O O . LEU A 1 81 ? -19.830 -2.123 30.330 1.00 92.25 81 LEU A O 1
ATOM 604 N N . ILE A 1 82 ? -18.163 -2.969 29.072 1.00 94.38 82 ILE A N 1
ATOM 605 C CA . ILE A 1 82 ? -17.298 -3.396 30.180 1.00 94.38 82 ILE A CA 1
ATOM 606 C C . ILE A 1 82 ? -16.919 -2.203 31.061 1.00 94.38 82 ILE A C 1
ATOM 608 O O . ILE A 1 82 ? -17.076 -2.278 32.277 1.00 94.38 82 ILE A O 1
ATOM 612 N N . LEU A 1 83 ? -16.482 -1.091 30.462 1.00 94.25 83 LEU A N 1
ATOM 613 C CA . LEU A 1 83 ? -16.129 0.124 31.200 1.00 94.25 83 LEU A CA 1
ATOM 614 C C . LEU A 1 83 ? -17.329 0.660 31.979 1.00 94.25 83 LEU A C 1
ATOM 616 O O . LEU A 1 83 ? -17.229 0.874 33.185 1.00 94.25 83 LEU A O 1
ATOM 620 N N . LYS A 1 84 ? -18.499 0.757 31.339 1.00 91.75 84 LYS A N 1
ATOM 621 C CA . LYS A 1 84 ? -19.727 1.189 32.015 1.00 91.75 84 LYS A CA 1
ATOM 622 C C . LYS A 1 84 ? -20.120 0.253 33.160 1.00 91.75 84 LYS A C 1
ATOM 624 O O . LYS A 1 84 ? -20.575 0.725 34.198 1.00 91.75 84 LYS A O 1
ATOM 629 N N . TYR A 1 85 ? -19.918 -1.055 32.999 1.00 90.69 85 TYR A N 1
ATOM 630 C CA . TYR A 1 85 ? -20.163 -2.053 34.045 1.00 90.69 85 TYR A CA 1
ATOM 631 C C . TYR A 1 85 ? -19.224 -1.883 35.251 1.00 90.69 85 TYR A C 1
ATOM 633 O O . TYR A 1 85 ? -19.597 -2.201 36.375 1.00 90.69 85 TYR A O 1
ATOM 641 N N . GLN A 1 86 ? -18.028 -1.331 35.028 1.00 93.44 86 GLN A N 1
ATOM 642 C CA . GLN A 1 86 ? -17.060 -0.958 36.065 1.00 93.44 86 GLN A CA 1
ATOM 643 C C . GLN A 1 86 ? -17.283 0.458 36.628 1.00 93.44 86 GLN A C 1
ATOM 645 O O . GLN A 1 86 ? -16.535 0.887 37.504 1.00 93.44 86 GLN A O 1
ATOM 650 N N . GLY A 1 87 ? -18.286 1.198 36.141 1.00 94.50 87 GLY A N 1
ATOM 651 C CA . GLY A 1 87 ? -18.504 2.602 36.504 1.00 94.50 87 GLY A CA 1
ATOM 652 C C . GLY A 1 87 ? -17.490 3.570 35.882 1.00 94.50 87 GLY A C 1
ATOM 653 O O . GLY A 1 87 ? -17.325 4.679 36.383 1.00 94.50 87 GLY A O 1
ATOM 654 N N . LEU A 1 88 ? -16.807 3.152 34.814 1.00 94.75 88 LEU A N 1
ATOM 655 C CA . LEU A 1 88 ? -15.848 3.946 34.050 1.00 94.75 88 LEU A CA 1
ATOM 656 C C . LEU A 1 88 ? -16.471 4.457 32.746 1.00 94.75 88 LEU A C 1
ATOM 658 O O . LEU A 1 88 ? -17.376 3.841 32.176 1.00 94.75 88 LEU A O 1
ATOM 662 N N . GLU A 1 89 ? -15.938 5.564 32.239 1.00 88.00 89 GLU A N 1
ATOM 663 C CA . GLU A 1 89 ? -16.245 6.071 30.902 1.00 88.00 89 GLU A CA 1
ATOM 664 C C . GLU A 1 89 ? -15.165 5.640 29.902 1.00 88.00 89 GLU A C 1
ATOM 666 O O . GLU A 1 89 ? -14.025 5.359 30.269 1.00 88.00 89 GLU A O 1
ATOM 671 N N . ALA A 1 90 ? -15.537 5.542 28.626 1.00 84.69 90 ALA A N 1
ATOM 672 C CA . ALA A 1 90 ? -14.588 5.246 27.561 1.00 84.69 90 ALA A CA 1
ATOM 673 C C . ALA A 1 90 ? -13.918 6.534 27.086 1.00 84.69 90 ALA A C 1
ATOM 675 O O . ALA A 1 90 ? -14.615 7.453 26.658 1.00 84.69 90 ALA A O 1
ATOM 676 N N . ASP A 1 91 ? -12.585 6.560 27.099 1.00 84.25 91 ASP A N 1
ATOM 677 C CA . ASP A 1 91 ? -11.824 7.657 26.508 1.00 84.25 91 ASP A CA 1
ATOM 678 C C . ASP A 1 91 ? -12.172 7.809 25.024 1.00 84.25 91 ASP A C 1
ATOM 680 O O . ASP A 1 91 ? -12.184 6.836 24.257 1.00 84.25 91 ASP A O 1
ATOM 684 N N . GLU A 1 92 ? -12.429 9.044 24.597 1.00 84.75 92 GLU A N 1
ATOM 685 C CA . GLU A 1 92 ? -12.554 9.333 23.177 1.00 84.75 92 GLU A CA 1
ATOM 686 C C . GLU A 1 92 ? -11.174 9.356 22.520 1.00 84.75 92 GLU A C 1
ATOM 688 O O . GLU A 1 92 ? -10.250 10.040 22.964 1.00 84.75 92 GLU A O 1
ATOM 693 N N . LEU A 1 93 ? -11.042 8.623 21.414 1.00 88.75 93 LEU A N 1
ATOM 694 C CA . LEU A 1 93 ? -9.838 8.686 20.599 1.00 88.75 93 LEU A CA 1
ATOM 695 C C . LEU A 1 93 ? -9.649 10.103 20.059 1.00 88.75 93 LEU A C 1
ATOM 697 O O . LEU A 1 93 ? -10.582 10.712 19.524 1.00 88.75 93 LEU A O 1
ATOM 701 N N . LYS A 1 94 ? -8.407 10.592 20.136 1.00 95.25 94 LYS A N 1
ATOM 702 C CA . LYS A 1 94 ? -8.011 11.859 19.522 1.00 95.25 94 LYS A CA 1
ATOM 703 C C . LYS A 1 94 ? -8.385 11.850 18.040 1.00 95.25 94 LYS A C 1
ATOM 705 O O . LYS A 1 94 ? -8.122 10.875 17.338 1.00 95.25 94 LYS A O 1
ATOM 710 N N . LYS A 1 95 ? -8.967 12.950 17.566 1.00 97.00 95 LYS A N 1
ATOM 711 C CA . LYS A 1 95 ? -9.305 13.148 16.155 1.00 97.00 95 LYS A CA 1
ATOM 712 C C . LYS A 1 95 ? -8.341 14.130 15.502 1.00 97.00 95 LYS A C 1
ATOM 714 O O . LYS A 1 95 ? -7.846 15.047 16.159 1.00 97.00 95 LYS A O 1
ATOM 719 N N . VAL A 1 96 ? -8.088 13.929 14.216 1.00 97.81 96 VAL A N 1
ATOM 720 C CA . VAL A 1 96 ? -7.351 14.865 13.362 1.00 97.81 96 VAL A CA 1
ATOM 721 C C . VAL A 1 96 ? -8.139 15.132 12.086 1.00 97.81 96 VAL A C 1
ATOM 723 O O . VAL A 1 96 ? -8.825 14.246 11.574 1.00 97.81 96 VAL A O 1
ATOM 726 N N . GLU A 1 97 ? -8.011 16.346 11.560 1.00 98.12 97 GLU A N 1
ATOM 727 C CA . GLU A 1 97 ? -8.488 16.683 10.220 1.00 98.12 97 GLU A CA 1
ATOM 728 C C . GLU A 1 97 ? -7.475 16.214 9.188 1.00 98.12 97 GLU A C 1
ATOM 730 O O . GLU A 1 97 ? -6.319 16.634 9.223 1.00 98.12 97 GLU A O 1
ATOM 735 N N . ALA A 1 98 ? -7.909 15.356 8.269 1.00 97.50 98 ALA A N 1
ATOM 736 C CA . ALA A 1 98 ? -7.066 14.810 7.218 1.00 97.50 98 ALA A CA 1
ATOM 737 C C . ALA A 1 98 ? -7.749 14.909 5.856 1.00 97.50 98 ALA A C 1
ATOM 739 O O . ALA A 1 98 ? -8.954 14.692 5.730 1.00 97.50 98 ALA A O 1
ATOM 740 N N . ARG A 1 99 ? -6.973 15.194 4.811 1.00 96.31 99 ARG A N 1
ATOM 741 C CA . ARG A 1 99 ? -7.465 15.200 3.434 1.00 96.31 99 ARG A CA 1
ATOM 742 C C . ARG A 1 99 ? -7.454 13.788 2.860 1.00 96.31 99 ARG A C 1
ATOM 744 O O . ARG A 1 99 ? -6.424 13.114 2.868 1.00 96.31 99 ARG A O 1
ATOM 751 N N . LEU A 1 100 ? -8.584 13.344 2.327 1.00 95.06 100 LEU A N 1
ATOM 752 C CA . LEU A 1 100 ? -8.724 12.007 1.761 1.00 95.06 100 LEU A CA 1
ATOM 753 C C . LEU A 1 100 ? -7.988 11.888 0.412 1.00 95.06 100 LEU A C 1
ATOM 755 O O . LEU A 1 100 ? -8.251 12.668 -0.497 1.00 95.06 100 LEU A O 1
ATOM 759 N N . THR A 1 101 ? -7.102 10.904 0.246 1.00 91.06 101 THR A N 1
ATOM 760 C CA . THR A 1 101 ? -6.285 10.745 -0.984 1.00 91.06 101 THR A CA 1
ATOM 761 C C . THR A 1 101 ? -7.022 10.045 -2.127 1.00 91.06 101 THR A C 1
ATOM 763 O O . THR A 1 101 ? -6.655 10.141 -3.295 1.00 91.06 101 THR A O 1
ATOM 766 N N . ARG A 1 102 ? -8.096 9.313 -1.817 1.00 88.75 102 ARG A N 1
ATOM 767 C CA . ARG A 1 102 ? -8.906 8.594 -2.807 1.00 88.75 102 ARG A CA 1
ATOM 768 C C . ARG A 1 102 ? -10.356 8.502 -2.376 1.00 88.75 102 ARG A C 1
ATOM 770 O O . ARG A 1 102 ? -10.642 8.389 -1.186 1.00 88.75 102 ARG A O 1
ATOM 777 N N . ARG A 1 103 ? -11.254 8.461 -3.362 1.00 91.25 103 ARG A N 1
ATOM 778 C CA . ARG A 1 103 ? -12.688 8.284 -3.137 1.00 91.25 103 ARG A CA 1
ATOM 779 C C . ARG A 1 103 ? -12.946 7.055 -2.270 1.00 91.25 103 ARG A C 1
ATOM 781 O O . ARG A 1 103 ? -12.406 5.971 -2.505 1.00 91.25 103 ARG A O 1
ATOM 788 N N . CYS A 1 104 ? -13.809 7.229 -1.285 1.00 91.62 104 CYS A N 1
ATOM 789 C CA . CYS A 1 104 ? -14.190 6.214 -0.329 1.00 91.62 104 CYS A CA 1
ATOM 790 C C . CYS A 1 104 ? -15.690 5.962 -0.464 1.00 91.62 104 CYS A C 1
ATOM 792 O O . CYS A 1 104 ? -16.491 6.649 0.153 1.00 91.62 104 CYS A O 1
ATOM 794 N N . MET A 1 105 ? -16.071 4.980 -1.284 1.00 90.62 105 MET A N 1
ATOM 795 C CA . MET A 1 105 ? -17.475 4.566 -1.436 1.00 90.62 105 MET A CA 1
ATOM 796 C C . MET A 1 105 ? -18.056 4.092 -0.104 1.00 90.62 105 MET A C 1
ATOM 798 O O . MET A 1 105 ? -17.326 3.578 0.726 1.00 90.62 105 MET A O 1
ATOM 802 N N . SER A 1 106 ? -19.349 4.169 0.118 1.00 91.00 106 SER A N 1
ATOM 803 C CA . SER A 1 106 ? -20.008 3.546 1.264 1.00 91.00 106 SER A CA 1
ATOM 804 C C . SER A 1 106 ? -21.365 3.021 0.824 1.00 91.00 106 SER A C 1
ATOM 806 O O . SER A 1 106 ? -21.869 3.351 -0.247 1.00 91.00 106 SER A O 1
ATOM 808 N N . SER A 1 107 ? -21.929 2.125 1.617 1.00 86.31 107 SER A N 1
ATOM 809 C CA . SER A 1 107 ? -23.294 1.650 1.410 1.00 86.31 107 SER A CA 1
ATOM 810 C C . SER A 1 107 ? -24.208 2.349 2.398 1.00 86.31 107 SER A C 1
ATOM 812 O O . SER A 1 107 ? -23.941 2.268 3.598 1.00 86.31 107 SER A O 1
ATOM 814 N N . LEU A 1 108 ? -25.314 2.918 1.911 1.00 86.69 108 LEU A N 1
ATOM 815 C CA . LEU A 1 108 ? -26.384 3.419 2.773 1.00 86.69 108 LEU A CA 1
ATOM 816 C C . LEU A 1 108 ? -26.814 2.353 3.790 1.00 86.69 108 LEU A C 1
ATOM 818 O O . LEU A 1 108 ? -26.725 1.149 3.514 1.00 86.69 108 LEU A O 1
ATOM 822 N N . LYS A 1 109 ? -27.377 2.812 4.913 1.00 88.31 109 LYS A N 1
ATOM 823 C CA . LYS A 1 109 ? -27.902 2.024 6.050 1.00 88.31 109 LYS A CA 1
ATOM 824 C C . LYS A 1 109 ? -26.869 1.583 7.084 1.00 88.31 109 LYS A C 1
ATOM 826 O O . LYS A 1 109 ? -27.269 0.971 8.070 1.00 88.31 109 LYS A O 1
ATOM 831 N N . TYR A 1 110 ? -25.577 1.831 6.876 1.00 91.69 110 TYR A N 1
ATOM 832 C CA . TYR A 1 110 ? -24.535 1.372 7.796 1.00 91.69 110 TYR A CA 1
ATOM 833 C C . TYR A 1 110 ? -23.585 2.500 8.167 1.00 91.69 110 TYR A C 1
ATOM 835 O O . TYR A 1 110 ? -23.083 3.186 7.287 1.00 91.69 110 TYR A O 1
ATOM 843 N N . LEU A 1 111 ? -23.319 2.645 9.466 1.00 95.06 111 LEU A N 1
ATOM 844 C CA . LEU A 1 111 ? -22.187 3.425 9.944 1.00 95.06 111 LEU A CA 1
ATOM 845 C C . LEU A 1 111 ? -20.939 2.621 9.579 1.00 95.06 111 LEU A C 1
ATOM 847 O O . LEU A 1 111 ? -20.731 1.519 10.104 1.00 95.06 111 LEU A O 1
ATOM 851 N N . GLU A 1 112 ? -20.171 3.106 8.608 1.00 95.25 112 GLU A N 1
ATOM 852 C CA . GLU A 1 112 ? -19.009 2.389 8.094 1.00 95.25 112 GLU A CA 1
ATOM 853 C C . GLU A 1 112 ? -17.720 2.906 8.738 1.00 95.25 112 GLU A C 1
ATOM 855 O O . GLU A 1 112 ? -17.354 4.071 8.600 1.00 95.25 112 GLU A O 1
ATOM 860 N N . PHE A 1 113 ? -17.004 2.004 9.406 1.00 95.56 113 PHE A N 1
ATOM 861 C CA . PHE A 1 113 ? -15.680 2.239 9.959 1.00 95.56 113 PHE A CA 1
ATOM 862 C C . PHE A 1 113 ? -14.621 1.874 8.920 1.00 95.56 113 PHE A C 1
ATOM 864 O O . PHE A 1 113 ? -14.252 0.707 8.720 1.00 95.56 113 PHE A O 1
ATOM 871 N N . VAL A 1 114 ? -14.117 2.890 8.229 1.00 95.88 114 VAL A N 1
ATOM 872 C CA . VAL A 1 114 ? -13.076 2.741 7.220 1.00 95.88 114 VAL A CA 1
ATOM 873 C C . VAL A 1 114 ? -11.719 2.981 7.859 1.00 95.88 114 VAL A C 1
ATOM 875 O O . VAL A 1 114 ? -11.369 4.087 8.250 1.00 95.88 114 VAL A O 1
ATOM 878 N N . ARG A 1 115 ? -10.907 1.931 7.918 1.00 96.56 115 ARG A N 1
ATOM 879 C CA . ARG A 1 115 ? -9.509 2.040 8.345 1.00 96.56 115 ARG A CA 1
ATOM 880 C C . ARG A 1 115 ? -8.711 2.838 7.326 1.00 96.56 115 ARG A C 1
ATOM 882 O O . ARG A 1 115 ? -8.844 2.608 6.119 1.00 96.56 115 ARG A O 1
ATOM 889 N N . VAL A 1 116 ? -7.860 3.728 7.815 1.00 96.25 116 VAL A N 1
ATOM 890 C CA . VAL A 1 116 ? -7.007 4.581 6.992 1.00 96.25 116 VAL A CA 1
ATOM 891 C C . VAL A 1 116 ? -5.557 4.507 7.463 1.00 96.25 116 VAL A C 1
ATOM 893 O O . VAL A 1 116 ? -5.270 4.347 8.651 1.00 96.25 116 VAL A O 1
ATOM 896 N N . LYS A 1 117 ? -4.638 4.641 6.510 1.00 95.62 117 LYS A N 1
ATOM 897 C CA . LYS A 1 117 ? -3.250 5.013 6.770 1.00 95.62 117 LYS A CA 1
ATOM 898 C C . LYS A 1 117 ? -3.171 6.534 6.792 1.00 95.62 117 LYS A C 1
ATOM 900 O O . LYS A 1 117 ? -3.728 7.172 5.893 1.00 95.62 117 LYS A O 1
ATOM 905 N N . LEU A 1 118 ? -2.510 7.097 7.797 1.00 97.12 118 LEU A N 1
ATOM 906 C CA . LEU A 1 118 ? -2.314 8.538 7.905 1.00 97.12 118 LEU A CA 1
ATOM 907 C C . LEU A 1 118 ? -0.882 8.905 7.528 1.00 97.12 118 LEU A C 1
ATOM 909 O O . LEU A 1 118 ? 0.052 8.125 7.695 1.00 97.12 118 LEU A O 1
ATOM 913 N N . GLY A 1 119 ? -0.720 10.124 7.037 1.00 96.06 119 GLY A N 1
ATOM 914 C CA . GLY A 1 119 ? 0.574 10.756 6.839 1.00 96.06 119 GLY A CA 1
ATOM 915 C C . GLY A 1 119 ? 0.484 12.242 7.113 1.00 96.06 119 GLY A C 1
ATOM 916 O O . GLY A 1 119 ? -0.604 12.806 7.035 1.00 96.06 119 GLY A O 1
ATOM 917 N N . TYR A 1 120 ? 1.611 12.873 7.423 1.00 96.88 120 TYR A N 1
ATOM 918 C CA . TYR A 1 120 ? 1.694 14.320 7.601 1.00 96.88 120 TYR A CA 1
ATOM 919 C C . TYR A 1 120 ? 2.620 14.902 6.535 1.00 96.88 120 TYR A C 1
ATOM 921 O O . TYR A 1 120 ? 3.834 14.760 6.631 1.00 96.88 120 TYR A O 1
ATOM 929 N N . VAL A 1 121 ? 2.038 15.506 5.499 1.00 95.44 121 VAL A N 1
ATOM 930 C CA . VAL A 1 121 ? 2.738 15.977 4.295 1.00 95.44 121 VAL A CA 1
ATOM 931 C C . VAL A 1 121 ? 2.467 17.468 4.122 1.00 95.44 121 VAL A C 1
ATOM 933 O O . VAL A 1 121 ? 1.317 17.910 4.197 1.00 95.44 121 VAL A O 1
ATOM 936 N N . GLY A 1 122 ? 3.523 18.263 3.932 1.00 91.06 122 GLY A N 1
ATOM 937 C CA . GLY A 1 122 ? 3.395 19.707 3.691 1.00 91.06 122 GLY A CA 1
ATOM 938 C C . GLY A 1 122 ? 2.642 20.469 4.790 1.00 91.06 122 GLY A C 1
ATOM 939 O O . GLY A 1 122 ? 1.933 21.424 4.496 1.00 91.06 122 GLY A O 1
ATOM 940 N N . GLY A 1 123 ? 2.736 20.020 6.048 1.00 92.88 123 GLY A N 1
ATOM 941 C CA . GLY A 1 123 ? 2.045 20.648 7.181 1.00 92.88 123 GLY A CA 1
ATOM 942 C C . GLY A 1 123 ? 0.575 20.246 7.356 1.00 92.88 123 GLY A C 1
ATOM 943 O O . GLY A 1 123 ? -0.130 20.866 8.146 1.00 92.88 123 GLY A O 1
ATOM 944 N N . SER A 1 124 ? 0.099 19.223 6.643 1.00 94.94 124 SER A N 1
ATOM 945 C CA . SER A 1 124 ? -1.290 18.757 6.719 1.00 94.94 124 SER A CA 1
ATOM 946 C C . SER A 1 124 ? -1.380 17.235 6.787 1.00 94.94 124 SER A C 1
ATOM 948 O O . SER A 1 124 ? -0.512 16.531 6.268 1.00 94.94 124 SER A O 1
ATOM 950 N N . TYR A 1 125 ? -2.432 16.707 7.419 1.00 97.62 125 TYR A N 1
ATOM 951 C CA . TYR A 1 125 ? -2.673 15.269 7.393 1.00 97.62 125 TYR A CA 1
ATOM 952 C C . TYR A 1 125 ? -3.317 14.834 6.084 1.00 97.62 125 TYR A C 1
ATOM 954 O O . TYR A 1 125 ? -4.228 15.478 5.561 1.00 97.62 125 TYR A O 1
ATOM 962 N N . VAL A 1 126 ? -2.904 13.666 5.613 1.00 96.69 126 VAL A N 1
ATOM 963 C CA . VAL A 1 126 ? -3.534 12.953 4.508 1.00 96.69 126 VAL A CA 1
ATOM 964 C C . VAL A 1 126 ? -3.987 11.580 4.973 1.00 96.69 126 VAL A C 1
ATOM 966 O O . VAL A 1 126 ? -3.304 10.923 5.757 1.00 96.69 126 VAL A O 1
ATOM 969 N N . ALA A 1 127 ? -5.153 11.151 4.499 1.00 96.25 127 ALA A N 1
ATOM 970 C CA . ALA A 1 127 ? -5.763 9.878 4.852 1.00 96.25 127 ALA A CA 1
ATOM 971 C C . ALA A 1 127 ? -5.951 9.022 3.602 1.00 96.25 127 ALA A C 1
ATOM 973 O O . ALA A 1 127 ? -6.719 9.366 2.703 1.00 96.25 127 ALA A O 1
ATOM 974 N N . THR A 1 128 ? -5.282 7.873 3.570 1.00 93.44 128 THR A N 1
ATOM 975 C CA . THR A 1 128 ? -5.469 6.867 2.523 1.00 93.44 128 THR A CA 1
ATOM 976 C C . THR A 1 128 ? -6.296 5.717 3.089 1.00 93.44 128 THR A C 1
ATOM 978 O O . THR A 1 128 ? -5.798 4.983 3.943 1.00 93.44 128 THR A O 1
ATOM 981 N N . PRO A 1 129 ? -7.547 5.507 2.631 1.00 93.25 129 PRO A N 1
ATOM 982 C CA . PRO A 1 129 ? -8.322 4.314 2.960 1.00 93.25 129 PRO A CA 1
ATOM 983 C C . PRO A 1 129 ? -7.507 3.048 2.729 1.00 93.25 129 PRO A C 1
ATOM 985 O O . PRO A 1 129 ? -6.812 2.958 1.725 1.00 93.25 129 PRO A O 1
ATOM 988 N N . LEU A 1 130 ? -7.618 2.051 3.598 1.00 91.44 130 LEU A N 1
ATOM 989 C CA . LEU A 1 130 ? -6.996 0.739 3.408 1.00 91.44 130 LEU A CA 1
ATOM 990 C C . LEU A 1 130 ? -7.955 -0.239 2.716 1.00 91.44 130 LEU A C 1
ATOM 992 O O . LEU A 1 130 ? -9.129 0.063 2.483 1.00 91.44 130 LEU A O 1
ATOM 996 N N . THR A 1 131 ? -7.447 -1.417 2.348 1.00 84.62 131 THR A N 1
ATOM 997 C CA . THR A 1 131 ? -8.258 -2.491 1.757 1.00 84.62 131 THR A CA 1
ATOM 998 C C . THR A 1 131 ? -9.425 -2.861 2.672 1.00 84.62 131 THR A C 1
ATOM 1000 O O . THR A 1 131 ? -9.282 -2.986 3.891 1.00 84.62 131 THR A O 1
ATOM 1003 N N . ARG A 1 132 ? -10.605 -3.032 2.074 1.00 83.00 132 ARG A N 1
ATOM 1004 C CA . ARG A 1 132 ? -11.846 -3.335 2.792 1.00 83.00 132 ARG A CA 1
ATOM 1005 C C . ARG A 1 132 ? -12.096 -4.830 2.894 1.00 83.00 132 ARG A C 1
ATOM 1007 O O . ARG A 1 132 ? -11.450 -5.636 2.236 1.00 83.00 132 ARG A O 1
ATOM 1014 N N . GLY A 1 133 ? -13.086 -5.176 3.707 1.00 79.69 133 GLY A N 1
ATOM 1015 C CA . GLY A 1 133 ? -13.522 -6.549 3.917 1.00 79.69 133 GLY A CA 1
ATOM 1016 C C . GLY A 1 133 ? -13.222 -7.028 5.329 1.00 79.69 133 GLY A C 1
ATOM 1017 O O . GLY A 1 133 ? -12.222 -6.656 5.946 1.00 79.69 133 GLY A O 1
ATOM 1018 N N . ALA A 1 134 ? -14.117 -7.869 5.840 1.00 71.88 134 ALA A N 1
ATOM 1019 C CA . ALA A 1 134 ? -14.067 -8.351 7.214 1.00 71.88 134 ALA A CA 1
ATOM 1020 C C . ALA A 1 134 ? -12.871 -9.294 7.480 1.00 71.88 134 ALA A C 1
ATOM 1022 O O . ALA A 1 134 ? -12.420 -9.404 8.618 1.00 71.88 134 ALA A O 1
ATOM 1023 N N . GLY A 1 135 ? -12.334 -9.933 6.433 1.00 78.12 135 GLY A N 1
ATOM 1024 C CA . GLY A 1 135 ? -11.144 -10.792 6.493 1.00 78.12 135 GLY A CA 1
ATOM 1025 C C . GLY A 1 135 ? -9.810 -10.076 6.248 1.00 78.12 135 GLY A C 1
ATOM 1026 O O . GLY A 1 135 ? -8.768 -10.720 6.279 1.00 78.12 135 GLY A O 1
ATOM 1027 N N . ALA A 1 136 ? -9.806 -8.763 5.995 1.00 85.44 136 ALA A N 1
ATOM 1028 C CA . ALA A 1 136 ? -8.584 -8.017 5.695 1.00 85.44 136 ALA A CA 1
ATOM 1029 C C . ALA A 1 136 ? -7.780 -7.698 6.971 1.00 85.44 136 ALA A C 1
ATOM 1031 O O . ALA A 1 136 ? -7.649 -6.534 7.346 1.00 85.44 136 ALA A O 1
ATOM 1032 N N . THR A 1 137 ? -7.243 -8.706 7.658 1.00 88.31 137 THR A N 1
ATOM 1033 C CA . THR A 1 137 ? -6.559 -8.543 8.955 1.00 88.31 137 THR A CA 1
ATOM 1034 C C . THR A 1 137 ? -5.369 -7.584 8.888 1.00 88.31 137 THR A C 1
ATOM 1036 O O . THR A 1 137 ? -5.237 -6.726 9.755 1.00 88.31 137 THR A O 1
ATOM 1039 N N . MET A 1 138 ? -4.561 -7.632 7.822 1.00 88.06 138 MET A N 1
ATOM 1040 C CA . MET A 1 138 ? -3.404 -6.731 7.669 1.00 88.06 138 MET A CA 1
ATOM 1041 C C . MET A 1 138 ? -3.778 -5.247 7.643 1.00 88.06 138 MET A C 1
ATOM 1043 O O . MET A 1 138 ? -2.990 -4.404 8.054 1.00 88.06 138 MET A O 1
ATOM 1047 N N . SER A 1 139 ? -4.999 -4.908 7.227 1.00 90.38 139 SER A N 1
ATOM 1048 C CA . SER A 1 139 ? -5.459 -3.519 7.300 1.00 90.38 139 SER A CA 1
ATOM 1049 C C . SER A 1 139 ? -5.774 -3.035 8.718 1.00 90.38 139 SER A C 1
ATOM 1051 O O . SER A 1 139 ? -5.909 -1.834 8.885 1.00 90.38 139 SER A O 1
ATOM 1053 N N . LEU A 1 140 ? -5.879 -3.905 9.732 1.00 91.00 140 LEU A N 1
ATOM 1054 C CA . LEU A 1 140 ? -5.854 -3.469 11.138 1.00 91.00 140 LEU A CA 1
ATOM 1055 C C . LEU A 1 140 ? -4.431 -3.130 11.579 1.00 91.00 140 LEU A C 1
ATOM 1057 O O . LEU A 1 140 ? -4.218 -2.079 12.164 1.00 91.00 140 LEU A O 1
ATOM 1061 N N . VAL A 1 141 ? -3.468 -3.994 11.244 1.00 90.38 141 VAL A N 1
ATOM 1062 C CA . VAL A 1 141 ? -2.046 -3.801 11.582 1.00 90.38 141 VAL A CA 1
ATOM 1063 C C . VAL A 1 141 ? -1.503 -2.510 10.969 1.00 90.38 141 VAL A C 1
ATOM 1065 O O . VAL A 1 141 ? -0.758 -1.780 11.610 1.00 90.38 141 VAL A O 1
ATOM 1068 N N . ASN A 1 142 ? -1.910 -2.209 9.735 1.00 90.44 142 ASN A N 1
ATOM 1069 C CA . ASN A 1 142 ? -1.410 -1.054 8.996 1.00 90.44 142 ASN A CA 1
ATOM 1070 C C . ASN A 1 142 ? -2.193 0.244 9.261 1.00 90.44 142 ASN A C 1
ATOM 1072 O O . ASN A 1 142 ? -1.795 1.285 8.739 1.00 90.44 142 ASN A O 1
ATOM 1076 N N . ALA A 1 143 ? -3.320 0.198 9.981 1.00 95.06 143 ALA A N 1
ATOM 1077 C CA . ALA A 1 143 ? -4.158 1.375 10.195 1.00 95.06 143 ALA A CA 1
ATOM 1078 C C . ALA A 1 143 ? -3.538 2.323 11.222 1.00 95.06 143 ALA A C 1
ATOM 1080 O O . ALA A 1 143 ? -3.202 1.914 12.328 1.00 95.06 143 ALA A O 1
ATOM 1081 N N . ASP A 1 144 ? -3.486 3.608 10.881 1.00 97.12 144 ASP A N 1
ATOM 1082 C CA . ASP A 1 144 ? -3.150 4.662 11.844 1.00 97.12 144 ASP A CA 1
ATOM 1083 C C . ASP A 1 144 ? -4.397 5.359 12.386 1.00 97.12 144 ASP A C 1
ATOM 1085 O O . ASP A 1 144 ? -4.327 6.073 13.386 1.00 97.12 144 ASP A O 1
ATOM 1089 N N . GLY A 1 145 ? -5.543 5.155 11.732 1.00 97.00 145 GLY A N 1
ATOM 1090 C CA . GLY A 1 145 ? -6.802 5.739 12.147 1.00 97.00 145 GLY A CA 1
ATOM 1091 C C . GLY A 1 145 ? -8.033 5.086 11.532 1.00 97.00 145 GLY A C 1
ATOM 1092 O O . GLY A 1 145 ? -7.951 4.206 10.668 1.00 97.00 145 GLY A O 1
ATOM 1093 N N . VAL A 1 146 ? -9.192 5.555 11.984 1.00 97.31 146 VAL A N 1
ATOM 1094 C CA . VAL A 1 146 ? -10.518 5.162 11.502 1.00 97.31 146 VAL A CA 1
ATOM 1095 C C . VAL A 1 146 ? -11.278 6.406 11.063 1.00 97.31 146 VAL A C 1
ATOM 1097 O O . VAL A 1 146 ? -11.457 7.349 11.832 1.00 97.31 146 VAL A O 1
ATOM 1100 N N . LEU A 1 147 ? -11.718 6.385 9.812 1.00 97.19 147 LEU A N 1
ATOM 1101 C CA . LEU A 1 147 ? -12.710 7.287 9.251 1.00 97.19 147 LEU A CA 1
ATOM 1102 C C . LEU A 1 147 ? -14.097 6.678 9.463 1.00 97.19 147 LEU A C 1
ATOM 1104 O O . LEU A 1 147 ? -14.327 5.526 9.097 1.00 97.19 147 LEU A O 1
ATOM 1108 N N . GLU A 1 148 ? -15.016 7.460 10.009 1.00 96.00 148 GLU A N 1
ATOM 1109 C CA . GLU A 1 148 ? -16.420 7.081 10.163 1.00 96.00 148 GLU A CA 1
ATOM 1110 C C . GLU A 1 148 ? -17.233 7.707 9.037 1.00 96.00 148 GLU A C 1
ATOM 1112 O O . GLU A 1 148 ? -17.106 8.899 8.766 1.00 96.00 148 GLU A O 1
ATOM 1117 N N . ILE A 1 149 ? -18.026 6.887 8.351 1.00 95.50 149 ILE A N 1
ATOM 1118 C CA . ILE A 1 149 ? -18.944 7.338 7.305 1.00 95.50 149 ILE A CA 1
ATOM 1119 C C . ILE A 1 149 ? -20.364 7.059 7.778 1.00 95.50 149 ILE A C 1
ATOM 1121 O O . ILE A 1 149 ? -20.708 5.904 8.038 1.00 95.50 149 ILE A O 1
ATOM 1125 N N . ASP A 1 150 ? -21.165 8.116 7.878 1.00 94.81 150 ASP A N 1
ATOM 1126 C CA . ASP A 1 150 ? -22.534 8.052 8.378 1.00 94.81 150 ASP A CA 1
ATOM 1127 C C . ASP A 1 150 ? -23.468 7.226 7.477 1.00 94.81 150 ASP A C 1
ATOM 1129 O O . ASP A 1 150 ? -23.215 6.997 6.291 1.00 94.81 150 ASP A O 1
ATOM 1133 N N . GLN A 1 151 ? -24.571 6.755 8.066 1.00 93.88 151 GLN A N 1
ATOM 1134 C CA . GLN A 1 151 ? -25.507 5.806 7.443 1.00 93.88 151 GLN A CA 1
ATOM 1135 C C . GLN A 1 151 ? -26.219 6.344 6.196 1.00 93.88 151 GLN A C 1
ATOM 1137 O O . GLN A 1 151 ? -26.714 5.555 5.385 1.00 93.88 151 GLN A O 1
ATOM 1142 N N . ASP A 1 152 ? -26.314 7.660 6.069 1.00 93.44 152 ASP A N 1
ATOM 1143 C CA . ASP A 1 152 ? -26.959 8.400 4.989 1.00 93.44 152 ASP A CA 1
ATOM 1144 C C . ASP A 1 152 ? -25.969 8.878 3.912 1.00 93.44 152 ASP A C 1
ATOM 1146 O O . ASP A 1 152 ? -26.377 9.496 2.930 1.00 93.44 152 ASP A O 1
ATOM 1150 N N . VAL A 1 153 ? -24.682 8.535 4.044 1.00 93.12 153 VAL A N 1
ATOM 1151 C CA . VAL A 1 153 ? -23.618 8.943 3.122 1.00 93.12 153 VAL A CA 1
ATOM 1152 C C . VAL A 1 153 ? -23.185 7.767 2.236 1.00 93.12 153 VAL A C 1
ATOM 1154 O O . VAL A 1 153 ? -22.692 6.745 2.707 1.00 93.12 153 VAL A O 1
ATOM 1157 N N . GLU A 1 154 ? -23.316 7.918 0.912 1.00 91.69 154 GLU A N 1
ATOM 1158 C CA . GLU A 1 154 ? -22.904 6.908 -0.092 1.00 91.69 154 GLU A CA 1
ATOM 1159 C C . GLU A 1 154 ? -21.392 6.866 -0.353 1.00 91.69 154 GLU A C 1
ATOM 1161 O O . GLU A 1 154 ? -20.889 6.066 -1.147 1.00 91.69 154 GLU A O 1
ATOM 1166 N N . GLY A 1 155 ? -20.645 7.738 0.309 1.00 91.38 155 GLY A N 1
ATOM 1167 C CA . GLY A 1 155 ? -19.201 7.820 0.222 1.00 91.38 155 GLY A CA 1
ATOM 1168 C C . GLY A 1 155 ? -18.695 9.251 0.273 1.00 91.38 155 GLY A C 1
ATOM 1169 O O . GLY A 1 155 ? -19.461 10.209 0.302 1.00 91.38 155 GLY A O 1
ATOM 1170 N N . ILE A 1 156 ? -17.374 9.374 0.285 1.00 94.94 156 ILE A N 1
ATOM 1171 C CA . ILE A 1 156 ? -16.661 10.646 0.375 1.00 94.94 156 ILE A CA 1
ATOM 1172 C C . ILE A 1 156 ? -15.694 10.740 -0.803 1.00 94.94 156 ILE A C 1
ATOM 1174 O O . ILE A 1 156 ? -14.980 9.779 -1.109 1.00 94.94 156 ILE A O 1
ATOM 1178 N N . GLU A 1 157 ? -15.686 11.882 -1.484 1.00 95.00 157 GLU A N 1
ATOM 1179 C CA . GLU A 1 157 ? -14.818 12.119 -2.637 1.00 95.00 157 GLU A CA 1
ATOM 1180 C C . GLU A 1 157 ? -13.356 12.354 -2.231 1.00 95.00 157 GLU A C 1
ATOM 1182 O O . GLU A 1 157 ? -13.036 12.735 -1.103 1.00 95.00 157 GLU A O 1
ATOM 1187 N N . ALA A 1 158 ? -12.440 12.099 -3.167 1.00 91.88 158 ALA A N 1
ATOM 1188 C CA . ALA A 1 158 ? -11.031 12.432 -2.971 1.00 91.88 158 ALA A CA 1
ATOM 1189 C C . ALA A 1 158 ? -10.857 13.952 -2.804 1.00 91.88 158 ALA A C 1
ATOM 1191 O O . ALA A 1 158 ? -11.551 14.742 -3.441 1.00 91.88 158 ALA A O 1
A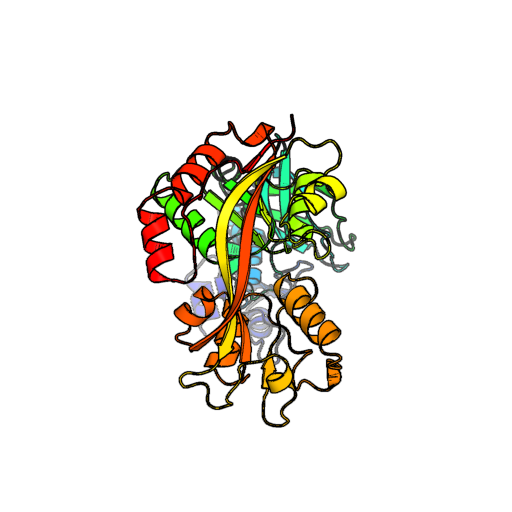TOM 1192 N N . GLY A 1 159 ? -9.914 14.363 -1.961 1.00 91.38 159 GLY A N 1
ATOM 1193 C CA . GLY A 1 159 ? -9.647 15.765 -1.649 1.00 91.38 159 GLY A CA 1
ATOM 1194 C C . GLY A 1 159 ? -10.538 16.357 -0.553 1.00 91.38 159 GLY A C 1
ATOM 1195 O O . GLY A 1 159 ? -10.228 17.441 -0.065 1.00 91.38 159 GLY A O 1
ATOM 1196 N N . THR A 1 160 ? -11.597 15.667 -0.120 1.00 95.75 160 THR A N 1
ATOM 1197 C CA . THR A 1 160 ? -12.425 16.114 1.007 1.00 95.75 160 THR A CA 1
ATOM 1198 C C . THR A 1 160 ? -11.654 16.006 2.326 1.00 95.75 160 THR A C 1
ATOM 1200 O O . THR A 1 160 ? -10.992 14.998 2.591 1.00 95.75 160 THR A O 1
ATOM 1203 N N . THR A 1 161 ? -11.749 17.039 3.164 1.00 96.94 161 THR A N 1
ATOM 1204 C CA . THR A 1 161 ? -11.255 17.007 4.546 1.00 96.94 161 THR A CA 1
ATOM 1205 C C . THR A 1 161 ? -12.225 16.220 5.417 1.00 96.94 161 THR A C 1
ATOM 1207 O O . THR A 1 161 ? -13.420 16.507 5.436 1.00 96.94 161 THR A O 1
ATOM 1210 N N . VAL A 1 162 ? -11.708 15.233 6.140 1.00 97.25 162 VAL A N 1
ATOM 1211 C CA . VAL A 1 162 ? -12.477 14.341 7.009 1.00 97.25 162 VAL A CA 1
ATOM 1212 C C . VAL A 1 162 ? -11.877 14.292 8.409 1.00 97.25 162 VAL A C 1
ATOM 1214 O O . VAL A 1 162 ? -10.680 14.509 8.596 1.00 97.25 162 VAL A O 1
ATOM 1217 N N . GLN A 1 163 ? -12.712 13.974 9.396 1.00 97.94 163 GLN A N 1
ATOM 1218 C CA . GLN A 1 163 ? -12.275 13.706 10.763 1.00 97.94 163 GLN A CA 1
ATOM 1219 C C . GLN A 1 163 ? -11.873 12.235 10.888 1.00 97.94 163 GLN A C 1
ATOM 1221 O O . GLN A 1 163 ? -12.668 11.340 10.600 1.00 97.94 163 GLN A O 1
ATOM 1226 N N . VAL A 1 164 ? -10.641 11.982 11.326 1.00 98.19 164 VAL A N 1
ATOM 1227 C CA . VAL A 1 164 ? -10.108 10.628 11.519 1.00 98.19 164 VAL A CA 1
ATOM 1228 C C . VAL A 1 164 ? -9.769 10.421 12.987 1.00 98.19 164 VAL A C 1
ATOM 1230 O O . VAL A 1 164 ? -8.993 11.186 13.557 1.00 98.19 164 VAL A O 1
ATOM 1233 N N . LYS A 1 165 ? -10.317 9.364 13.591 1.00 97.31 165 LYS A N 1
ATOM 1234 C CA . LYS A 1 165 ? -9.946 8.909 14.937 1.00 97.31 165 LYS A CA 1
ATOM 1235 C C . LYS A 1 165 ? -8.590 8.214 14.878 1.00 97.31 165 LYS A C 1
ATOM 1237 O O . LYS A 1 165 ? -8.425 7.284 14.092 1.00 97.31 165 LYS A O 1
ATOM 1242 N N . LEU A 1 166 ? -7.631 8.643 15.690 1.00 97.31 166 LEU A N 1
ATOM 1243 C CA . LEU A 1 166 ? -6.294 8.059 15.732 1.00 97.31 166 LEU A CA 1
ATOM 1244 C C . LEU A 1 166 ? -6.306 6.701 16.442 1.00 97.31 166 LEU A C 1
ATOM 1246 O O . LEU A 1 166 ? -6.800 6.583 17.561 1.00 97.31 166 LEU A O 1
ATOM 1250 N N . LEU A 1 167 ? -5.721 5.694 15.794 1.00 94.88 167 LEU A N 1
ATOM 1251 C CA . LEU A 1 167 ? -5.396 4.387 16.377 1.00 94.88 167 LEU A CA 1
ATOM 1252 C C . LEU A 1 167 ? -3.910 4.263 16.734 1.00 94.88 167 LEU A C 1
ATOM 1254 O O . LEU A 1 167 ? -3.541 3.434 17.561 1.00 94.88 167 LEU A O 1
ATOM 1258 N N . ASN A 1 168 ? -3.059 5.072 16.103 1.00 93.38 168 ASN A N 1
ATOM 1259 C CA . ASN A 1 168 ? -1.617 5.096 16.322 1.00 93.38 168 ASN A CA 1
ATOM 1260 C C . ASN A 1 168 ? -1.194 6.422 16.971 1.00 93.38 168 ASN A C 1
ATOM 1262 O O . ASN A 1 168 ? -1.936 7.406 16.983 1.00 93.38 168 ASN A O 1
ATOM 1266 N N . ASN A 1 169 ? 0.020 6.451 17.513 1.00 93.69 169 ASN A N 1
ATOM 1267 C CA . ASN A 1 169 ? 0.612 7.658 18.064 1.00 93.69 169 ASN A CA 1
ATOM 1268 C C . ASN A 1 169 ? 0.809 8.712 16.958 1.00 93.69 169 ASN A C 1
ATOM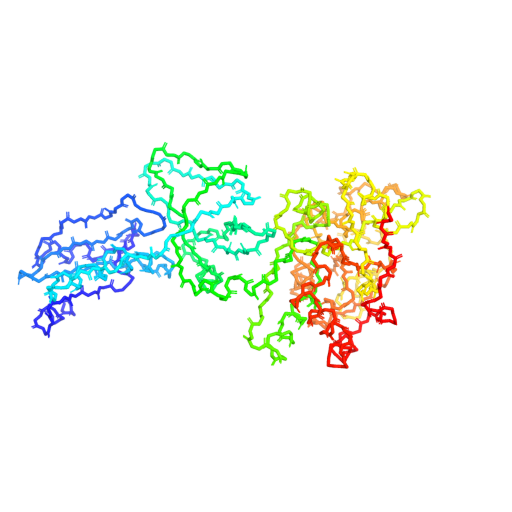 1270 O O . ASN A 1 169 ? 1.368 8.425 15.898 1.00 93.69 169 ASN A O 1
ATOM 1274 N N . GLU A 1 170 ? 0.378 9.946 17.223 1.00 95.75 170 GLU A N 1
ATOM 1275 C CA . GLU A 1 170 ? 0.483 11.067 16.284 1.00 95.75 170 GLU A CA 1
ATOM 1276 C C . GLU A 1 170 ? 1.927 11.358 15.848 1.00 95.75 170 GLU A C 1
ATOM 1278 O O . GLU A 1 170 ? 2.175 11.677 14.687 1.00 95.75 170 GLU A O 1
ATOM 1283 N N . GLU A 1 171 ? 2.892 11.204 16.751 1.00 95.69 171 GLU A N 1
ATOM 1284 C CA . GLU A 1 171 ? 4.308 11.423 16.462 1.00 95.69 171 GLU A CA 1
ATOM 1285 C C . GLU A 1 171 ? 4.846 10.377 15.476 1.00 95.69 171 GLU A C 1
ATOM 1287 O O . GLU A 1 171 ? 5.615 10.711 14.577 1.00 95.69 171 GLU A O 1
ATOM 1292 N N . ASN A 1 172 ? 4.388 9.122 15.565 1.00 95.38 172 ASN A N 1
ATOM 1293 C CA . ASN A 1 172 ? 4.745 8.093 14.583 1.00 95.38 172 ASN A CA 1
ATOM 1294 C C . ASN A 1 172 ? 4.204 8.456 13.194 1.00 95.38 172 ASN A C 1
ATOM 1296 O O . ASN A 1 172 ? 4.910 8.315 12.197 1.00 95.38 172 ASN A O 1
ATOM 1300 N N . ILE A 1 173 ? 2.972 8.972 13.127 1.00 96.75 173 ILE A N 1
ATOM 1301 C CA . ILE A 1 173 ? 2.346 9.418 11.873 1.00 96.75 173 ILE A CA 1
ATOM 1302 C C . ILE A 1 173 ? 3.143 10.577 11.258 1.00 96.75 173 ILE A C 1
ATOM 1304 O O . ILE A 1 173 ? 3.431 10.556 10.061 1.00 96.75 173 ILE A O 1
ATOM 1308 N N . LYS A 1 174 ? 3.548 11.566 12.067 1.00 96.88 174 LYS A N 1
ATOM 1309 C CA . LYS A 1 174 ? 4.376 12.696 11.609 1.00 96.88 174 LYS A CA 1
ATOM 1310 C C . LYS A 1 174 ? 5.767 12.273 11.149 1.00 96.88 174 LYS A C 1
ATOM 1312 O O . LYS A 1 174 ? 6.306 12.865 10.221 1.00 96.88 174 LYS A O 1
ATOM 1317 N N . ASN A 1 175 ? 6.321 11.228 11.754 1.00 96.81 175 ASN A N 1
ATOM 1318 C CA . ASN A 1 175 ? 7.610 10.652 11.378 1.00 96.81 175 ASN A CA 1
ATOM 1319 C C . ASN A 1 175 ? 7.493 9.530 10.327 1.00 96.81 175 ASN A C 1
ATOM 1321 O O . ASN A 1 175 ? 8.427 8.744 10.153 1.00 96.81 175 ASN A O 1
ATOM 1325 N N . THR A 1 176 ? 6.367 9.439 9.612 1.00 97.19 176 THR A N 1
ATOM 1326 C CA . THR A 1 176 ? 6.178 8.470 8.527 1.00 97.19 176 THR A CA 1
ATOM 1327 C C . THR A 1 176 ? 6.431 9.104 7.159 1.00 97.19 176 THR A C 1
ATOM 1329 O O . THR A 1 176 ? 5.742 10.032 6.730 1.00 97.19 176 THR A O 1
ATOM 1332 N N . LEU A 1 177 ? 7.376 8.535 6.414 1.00 97.62 177 LEU A N 1
ATOM 1333 C CA . LEU A 1 177 ? 7.656 8.885 5.033 1.00 97.62 177 LEU A CA 1
ATOM 1334 C C . LEU A 1 177 ? 6.582 8.290 4.122 1.00 97.62 177 LEU A C 1
ATOM 1336 O O . LEU A 1 177 ? 6.562 7.091 3.849 1.00 97.62 177 LEU A O 1
ATOM 1340 N N . ILE A 1 178 ? 5.683 9.141 3.640 1.00 96.94 178 ILE A N 1
ATOM 1341 C CA . ILE A 1 178 ? 4.676 8.761 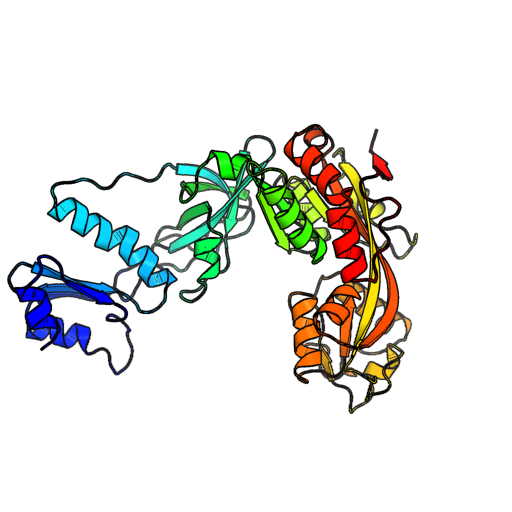2.649 1.00 96.94 178 ILE A CA 1
ATOM 1342 C C . ILE A 1 178 ? 5.292 8.666 1.251 1.00 96.94 178 ILE A C 1
ATOM 1344 O O . ILE A 1 178 ? 5.659 9.691 0.667 1.00 96.94 178 ILE A O 1
ATOM 1348 N N . SER A 1 179 ? 5.347 7.442 0.723 1.00 96.31 179 SER A N 1
ATOM 1349 C CA . SER A 1 179 ? 5.778 7.095 -0.632 1.00 96.31 179 SER A CA 1
ATOM 1350 C C . SER A 1 179 ? 4.582 6.611 -1.454 1.00 96.31 179 SER A C 1
ATOM 1352 O O . SER A 1 179 ? 3.960 5.601 -1.119 1.00 96.31 179 SER A O 1
ATOM 1354 N N . ILE A 1 180 ? 4.229 7.327 -2.519 1.00 93.38 180 ILE A N 1
ATOM 1355 C CA . ILE A 1 180 ? 3.113 6.971 -3.404 1.00 93.38 180 ILE A CA 1
ATOM 1356 C C . ILE A 1 180 ? 3.628 6.942 -4.835 1.00 93.38 180 ILE A C 1
ATOM 1358 O O . ILE A 1 180 ? 4.043 7.964 -5.373 1.00 93.38 180 ILE A O 1
ATOM 1362 N N . GLY A 1 181 ? 3.579 5.781 -5.486 1.00 91.31 181 GLY A N 1
ATOM 1363 C CA . GLY A 1 181 ? 4.051 5.674 -6.863 1.00 91.31 181 GLY A CA 1
ATOM 1364 C C . GLY A 1 181 ? 4.138 4.252 -7.383 1.00 91.31 181 GLY A C 1
ATOM 1365 O O . GLY A 1 181 ? 3.262 3.417 -7.131 1.00 91.31 181 GLY A O 1
ATOM 1366 N N . SER A 1 182 ? 5.169 4.003 -8.186 1.00 88.88 182 SER A N 1
ATOM 1367 C CA . SER A 1 182 ? 5.472 2.661 -8.666 1.00 88.88 182 SER A CA 1
ATOM 1368 C C . SER A 1 182 ? 6.043 1.787 -7.557 1.00 88.88 182 SER A C 1
ATOM 1370 O O . SER A 1 182 ? 6.600 2.274 -6.579 1.00 88.88 182 SER A O 1
ATOM 1372 N N . HIS A 1 183 ? 5.872 0.483 -7.727 1.00 85.44 183 HIS A N 1
ATOM 1373 C CA . HIS A 1 183 ? 6.339 -0.512 -6.783 1.00 85.44 183 HIS A CA 1
ATOM 1374 C C . HIS A 1 183 ? 7.673 -1.092 -7.245 1.00 85.44 183 HIS A C 1
ATOM 1376 O O . HIS A 1 183 ? 7.820 -1.491 -8.404 1.00 85.44 183 HIS A O 1
ATOM 1382 N N . ASP A 1 184 ? 8.590 -1.248 -6.302 1.00 90.00 184 ASP A N 1
ATOM 1383 C CA . ASP A 1 184 ? 9.763 -2.103 -6.415 1.00 90.00 184 ASP A CA 1
ATOM 1384 C C . ASP A 1 184 ? 10.051 -2.702 -5.029 1.00 90.00 184 ASP A C 1
ATOM 1386 O O . ASP A 1 184 ? 9.957 -1.958 -4.046 1.00 90.00 184 ASP A O 1
ATOM 1390 N N . PRO A 1 185 ? 10.396 -4.000 -4.921 1.00 89.19 185 PRO A N 1
ATOM 1391 C CA . PRO A 1 185 ? 10.733 -4.618 -3.637 1.00 89.19 185 PRO A CA 1
ATOM 1392 C C . PRO A 1 185 ? 11.814 -3.877 -2.834 1.00 89.19 185 PRO A C 1
ATOM 1394 O O . PRO A 1 185 ? 11.824 -3.950 -1.605 1.00 89.19 185 PRO A O 1
ATOM 1397 N N . ILE A 1 186 ? 12.702 -3.121 -3.490 1.00 94.31 186 ILE A N 1
ATOM 1398 C CA . ILE A 1 186 ? 13.727 -2.337 -2.789 1.00 94.31 186 ILE A CA 1
ATOM 1399 C C . ILE A 1 186 ? 13.135 -1.241 -1.895 1.00 94.31 186 ILE A C 1
ATOM 1401 O O . ILE A 1 186 ? 13.785 -0.841 -0.937 1.00 94.31 186 ILE A O 1
ATOM 1405 N N . ILE A 1 187 ? 11.915 -0.755 -2.156 1.00 95.19 187 ILE A N 1
ATOM 1406 C CA . ILE A 1 187 ? 11.273 0.250 -1.293 1.00 95.19 187 ILE A CA 1
ATOM 1407 C C . ILE A 1 187 ? 10.883 -0.364 0.055 1.00 95.19 187 ILE A C 1
ATOM 1409 O O . ILE A 1 187 ? 11.054 0.282 1.089 1.00 95.19 187 ILE A O 1
ATOM 1413 N N . ASP A 1 188 ? 10.429 -1.617 0.066 1.00 92.50 188 ASP A N 1
ATOM 1414 C CA . ASP A 1 188 ? 10.102 -2.335 1.301 1.00 92.50 188 ASP A CA 1
ATOM 1415 C C . ASP A 1 188 ? 11.374 -2.668 2.096 1.00 92.50 188 ASP A C 1
ATOM 1417 O O . ASP A 1 188 ? 11.413 -2.518 3.318 1.00 92.50 188 ASP A O 1
ATOM 1421 N N . ILE A 1 189 ? 12.455 -3.029 1.396 1.00 95.31 189 ILE A N 1
ATOM 1422 C CA . ILE A 1 189 ? 13.779 -3.233 2.003 1.00 95.31 189 ILE A CA 1
ATOM 1423 C C . ILE A 1 189 ? 14.309 -1.922 2.594 1.00 95.31 189 ILE A C 1
ATOM 1425 O O . ILE A 1 189 ? 14.773 -1.898 3.733 1.00 95.31 189 ILE A O 1
ATOM 1429 N N . ALA A 1 190 ? 14.208 -0.817 1.852 1.00 97.50 190 ALA A N 1
ATOM 1430 C CA . ALA A 1 190 ? 14.599 0.499 2.340 1.00 97.50 190 ALA A CA 1
ATOM 1431 C C . ALA A 1 190 ? 13.761 0.915 3.557 1.00 97.50 190 ALA A C 1
ATOM 1433 O O . ALA A 1 190 ? 14.311 1.480 4.494 1.00 97.50 190 ALA A O 1
ATOM 1434 N N . SER A 1 191 ? 12.462 0.601 3.579 1.00 96.56 191 SER A N 1
ATOM 1435 C CA . SER A 1 191 ? 11.583 0.835 4.732 1.00 96.56 191 SER A CA 1
ATOM 1436 C C . SER A 1 191 ? 12.065 0.101 5.986 1.00 96.56 191 SER A C 1
ATOM 1438 O O . SER A 1 191 ? 12.151 0.702 7.059 1.00 96.56 191 SER A O 1
ATOM 1440 N N . ASP A 1 192 ? 12.395 -1.188 5.864 1.00 96.44 192 ASP A N 1
ATOM 1441 C CA . ASP A 1 192 ? 12.912 -1.987 6.980 1.00 96.44 192 ASP A CA 1
ATOM 1442 C C . ASP A 1 192 ? 14.255 -1.443 7.494 1.00 96.44 192 ASP A C 1
ATOM 1444 O O . ASP A 1 192 ? 14.416 -1.195 8.693 1.00 96.44 192 ASP A O 1
ATOM 1448 N N . ILE A 1 193 ? 15.202 -1.183 6.586 1.00 98.06 193 ILE A N 1
ATOM 1449 C CA . ILE A 1 193 ? 16.521 -0.646 6.942 1.00 98.06 193 ILE A CA 1
ATOM 1450 C C . ILE A 1 193 ? 16.381 0.741 7.585 1.00 98.06 193 ILE A C 1
ATOM 1452 O O . ILE A 1 193 ? 16.991 0.979 8.628 1.00 98.06 193 ILE A O 1
ATOM 1456 N N . LEU A 1 194 ? 15.548 1.630 7.031 1.00 98.06 194 LEU A N 1
ATOM 1457 C CA . LEU A 1 194 ? 15.280 2.969 7.572 1.00 98.06 194 LEU A CA 1
ATOM 1458 C C . LEU A 1 194 ? 14.843 2.881 9.037 1.00 98.06 194 LEU A C 1
ATOM 1460 O O . LEU A 1 194 ? 15.449 3.505 9.910 1.00 98.06 194 LEU A O 1
ATOM 1464 N N . HIS A 1 195 ? 13.834 2.055 9.320 1.00 96.88 195 HIS A N 1
ATOM 1465 C CA . HIS A 1 195 ? 13.295 1.920 10.670 1.00 96.88 195 HIS A CA 1
ATOM 1466 C C . HIS A 1 195 ? 14.270 1.225 11.636 1.00 96.88 195 HIS A C 1
ATOM 1468 O O . HIS A 1 195 ? 14.265 1.477 12.845 1.00 96.88 195 HIS A O 1
ATOM 1474 N N . ARG A 1 196 ? 15.126 0.319 11.148 1.00 96.56 196 ARG A N 1
ATOM 1475 C CA . ARG A 1 196 ? 16.168 -0.306 11.979 1.00 96.56 196 ARG A CA 1
ATOM 1476 C C . ARG A 1 196 ? 17.308 0.649 12.306 1.00 96.56 196 ARG A C 1
ATOM 1478 O O . ARG A 1 196 ? 17.740 0.659 13.457 1.00 96.56 196 ARG A O 1
ATOM 1485 N N . ARG A 1 197 ? 17.750 1.455 11.339 1.00 95.56 197 ARG A N 1
ATOM 1486 C CA . ARG A 1 197 ? 18.774 2.492 11.527 1.00 95.56 197 ARG A CA 1
ATOM 1487 C C . ARG A 1 197 ? 18.292 3.594 12.458 1.00 95.56 197 ARG A C 1
ATOM 1489 O O . ARG A 1 197 ? 19.041 4.031 13.327 1.00 95.56 197 ARG A O 1
ATOM 1496 N N . ASN A 1 198 ? 17.040 4.011 12.296 1.00 95.56 198 ASN A N 1
ATOM 1497 C CA . ASN A 1 198 ? 16.451 5.082 13.076 1.00 95.56 198 ASN A CA 1
ATOM 1498 C C . ASN A 1 198 ? 14.999 4.755 13.445 1.00 95.56 198 ASN A C 1
ATOM 1500 O O . ASN A 1 198 ? 14.073 4.960 12.663 1.00 95.56 198 ASN A O 1
ATOM 1504 N N . LYS A 1 199 ? 14.796 4.297 14.687 1.00 95.12 199 LYS A N 1
ATOM 1505 C CA . LYS A 1 199 ? 13.486 3.879 15.222 1.00 95.12 199 LYS A CA 1
ATOM 1506 C C . LYS A 1 199 ? 12.430 4.982 15.234 1.00 95.12 199 LYS A C 1
ATOM 1508 O O . LYS A 1 199 ? 11.254 4.680 15.415 1.00 95.12 199 LYS A O 1
ATOM 1513 N N . LYS A 1 200 ? 12.844 6.237 15.047 1.00 96.31 200 LYS A N 1
ATOM 1514 C CA . LYS A 1 200 ? 11.949 7.381 14.905 1.00 96.31 200 LYS A CA 1
ATOM 1515 C C . LYS A 1 200 ? 11.161 7.329 13.598 1.00 96.31 200 LYS A C 1
ATOM 1517 O O . LYS A 1 200 ? 9.998 7.713 13.596 1.00 96.31 200 LYS A O 1
ATOM 1522 N N . TYR A 1 201 ? 11.787 6.897 12.503 1.00 97.56 201 TYR A N 1
ATOM 1523 C CA . TYR A 1 201 ? 11.208 7.014 11.171 1.00 97.56 201 TYR A CA 1
ATOM 1524 C C . TYR A 1 201 ? 10.563 5.716 10.704 1.00 97.56 201 TYR A C 1
ATOM 1526 O O . TYR A 1 201 ? 11.040 4.611 10.966 1.00 97.56 201 TYR A O 1
ATOM 1534 N N . PHE A 1 202 ? 9.464 5.881 9.980 1.00 96.12 202 PHE A N 1
ATOM 1535 C CA . PHE A 1 202 ? 8.723 4.816 9.319 1.00 96.12 202 PHE A CA 1
ATOM 1536 C C . PHE A 1 202 ? 8.579 5.168 7.841 1.00 96.12 202 PHE A C 1
ATOM 1538 O O . PHE A 1 202 ? 8.690 6.334 7.466 1.00 96.12 202 PHE A O 1
ATOM 1545 N N . LEU A 1 203 ? 8.280 4.185 6.997 1.00 96.38 203 LEU A N 1
ATOM 1546 C CA . LEU A 1 203 ? 7.892 4.419 5.611 1.00 96.38 203 LEU A CA 1
ATOM 1547 C C . LEU A 1 203 ? 6.553 3.737 5.356 1.00 96.38 203 LEU A C 1
ATOM 1549 O O . LEU A 1 203 ? 6.305 2.619 5.802 1.00 96.38 203 LEU A O 1
ATOM 1553 N N . SER A 1 204 ? 5.682 4.429 4.630 1.00 93.88 204 SER A N 1
ATOM 1554 C CA . SER A 1 204 ? 4.434 3.867 4.134 1.00 93.88 204 SER A CA 1
ATOM 1555 C C . SER A 1 204 ? 4.410 3.967 2.618 1.00 93.88 204 SER A C 1
ATOM 1557 O O . SER A 1 204 ? 4.368 5.070 2.074 1.00 93.88 204 SER A O 1
ATOM 1559 N N . SER A 1 205 ? 4.407 2.815 1.947 1.00 90.94 205 SER A N 1
ATOM 1560 C CA . SER A 1 205 ? 4.367 2.719 0.488 1.00 90.94 205 SER A CA 1
ATOM 1561 C C . SER A 1 205 ? 2.952 2.420 -0.010 1.00 90.94 205 SER A C 1
ATOM 1563 O O . SER A 1 205 ? 2.286 1.513 0.491 1.00 90.94 205 SER A O 1
ATOM 1565 N N . THR A 1 206 ? 2.473 3.181 -0.995 1.00 87.06 206 THR A N 1
ATOM 1566 C CA . THR A 1 206 ? 1.209 2.916 -1.697 1.00 87.06 206 THR A CA 1
ATOM 1567 C C . THR A 1 206 ? 1.444 2.813 -3.201 1.00 87.06 206 THR A C 1
ATOM 1569 O O . THR A 1 206 ? 1.934 3.740 -3.846 1.00 87.06 206 THR A O 1
ATOM 1572 N N . ASN A 1 207 ? 1.025 1.686 -3.775 1.00 83.62 207 ASN A N 1
ATOM 1573 C CA . ASN A 1 207 ? 1.311 1.332 -5.162 1.00 83.62 207 ASN A CA 1
ATOM 1574 C C . ASN A 1 207 ? 0.170 1.767 -6.088 1.00 83.62 207 ASN A C 1
ATOM 1576 O O . ASN A 1 207 ? -0.850 1.086 -6.193 1.00 83.62 207 ASN A O 1
ATOM 1580 N N . VAL A 1 208 ? 0.357 2.888 -6.780 1.00 81.19 208 VAL A N 1
ATOM 1581 C CA . VAL A 1 208 ? -0.605 3.447 -7.755 1.00 81.19 208 VAL A CA 1
ATOM 1582 C C . VAL A 1 208 ? -0.001 3.609 -9.155 1.00 81.19 208 VAL A C 1
ATOM 1584 O O . VAL A 1 208 ? -0.634 4.163 -10.051 1.00 81.19 208 VAL A O 1
ATOM 1587 N N . GLY A 1 209 ? 1.227 3.122 -9.352 1.00 84.06 209 GLY A N 1
ATOM 1588 C CA . GLY A 1 209 ? 2.000 3.326 -10.576 1.00 84.06 209 GLY A CA 1
ATOM 1589 C C . GLY A 1 209 ? 2.625 4.722 -10.644 1.00 84.06 209 GLY A C 1
ATOM 1590 O O . GLY A 1 209 ? 2.290 5.618 -9.869 1.00 84.06 209 GLY A O 1
ATOM 1591 N N . SER A 1 210 ? 3.553 4.919 -11.582 1.00 88.75 210 SER A N 1
ATOM 1592 C CA . SER A 1 210 ? 4.332 6.161 -11.672 1.00 88.75 210 SER A CA 1
ATOM 1593 C C . SER A 1 210 ? 3.473 7.394 -11.922 1.00 88.75 210 SER A C 1
ATOM 1595 O O . SER A 1 210 ? 3.628 8.397 -11.236 1.00 88.75 210 SER A O 1
ATOM 1597 N N . THR A 1 211 ? 2.512 7.322 -12.848 1.00 88.12 211 THR A N 1
ATOM 1598 C CA . THR A 1 211 ? 1.614 8.453 -13.120 1.00 88.12 211 THR A CA 1
ATOM 1599 C C . THR A 1 211 ? 0.761 8.805 -11.903 1.00 88.12 211 THR A C 1
ATOM 1601 O O . THR A 1 211 ? 0.603 9.985 -11.606 1.00 88.12 211 THR A O 1
ATOM 1604 N N . GLY A 1 212 ? 0.262 7.806 -11.166 1.00 87.50 212 GLY A N 1
ATOM 1605 C CA . GLY A 1 212 ? -0.463 8.034 -9.915 1.00 87.50 212 GLY A CA 1
ATOM 1606 C C . GLY A 1 212 ? 0.404 8.732 -8.863 1.00 87.50 212 GLY A C 1
ATOM 1607 O O . GLY A 1 212 ? -0.059 9.672 -8.225 1.00 87.50 212 GLY A O 1
ATOM 1608 N N . GLY A 1 213 ? 1.680 8.348 -8.753 1.00 92.38 213 GLY A N 1
ATOM 1609 C CA . GLY A 1 213 ? 2.642 9.013 -7.870 1.00 92.38 213 GLY A CA 1
ATOM 1610 C C . GLY A 1 213 ? 2.897 10.473 -8.244 1.00 92.38 213 GLY A C 1
ATOM 1611 O O . GLY A 1 213 ? 2.864 11.351 -7.383 1.00 92.38 213 GLY A O 1
ATOM 1612 N N . LEU A 1 214 ? 3.047 10.773 -9.539 1.00 94.31 214 LEU A N 1
ATOM 1613 C CA . LEU A 1 214 ? 3.160 12.160 -10.002 1.00 94.31 214 LEU A CA 1
ATOM 1614 C C . LEU A 1 214 ? 1.895 12.974 -9.688 1.00 94.31 214 LEU A C 1
ATOM 1616 O O . LEU A 1 214 ? 1.996 14.133 -9.297 1.00 94.31 214 LEU A O 1
ATOM 1620 N N . MET A 1 215 ? 0.700 12.386 -9.799 1.00 92.62 215 MET A N 1
ATOM 1621 C CA . MET A 1 215 ? -0.537 13.070 -9.398 1.00 92.62 215 MET A CA 1
ATOM 1622 C C . MET A 1 215 ? -0.606 13.309 -7.886 1.00 92.62 215 MET A C 1
ATOM 1624 O O . MET A 1 215 ? -1.005 14.396 -7.476 1.00 92.62 215 MET A O 1
ATOM 1628 N N . ALA A 1 216 ? -0.146 12.361 -7.067 1.00 92.88 216 ALA A N 1
ATOM 1629 C CA . ALA A 1 216 ? -0.063 12.532 -5.616 1.00 92.88 216 ALA A CA 1
ATOM 1630 C C . ALA A 1 216 ? 0.911 13.660 -5.220 1.00 92.88 216 ALA A C 1
ATOM 1632 O O . ALA A 1 216 ? 0.619 14.452 -4.325 1.00 92.88 216 ALA A O 1
ATOM 1633 N N . LEU A 1 217 ? 2.037 13.816 -5.927 1.00 95.38 217 LEU A N 1
ATOM 1634 C CA . LEU A 1 217 ? 2.920 14.982 -5.760 1.00 95.38 217 LEU A CA 1
ATOM 1635 C C . LEU A 1 217 ? 2.233 16.292 -6.165 1.00 95.38 217 LEU A C 1
ATOM 1637 O O . LEU A 1 217 ? 2.415 17.338 -5.529 1.00 95.38 217 LEU A O 1
ATOM 1641 N N . LYS A 1 218 ? 1.416 16.257 -7.223 1.00 93.38 218 LYS A N 1
ATOM 1642 C CA . LYS A 1 218 ? 0.662 17.424 -7.689 1.00 93.38 218 LYS A CA 1
ATOM 1643 C C . LYS A 1 218 ? -0.303 17.917 -6.615 1.00 93.38 218 LYS A C 1
ATOM 1645 O O . LYS A 1 218 ? -0.331 19.119 -6.351 1.00 93.38 218 LYS A O 1
ATOM 1650 N N . THR A 1 219 ? -1.038 17.009 -5.976 1.00 91.44 219 THR A N 1
ATOM 1651 C CA . THR A 1 219 ? -2.009 17.341 -4.925 1.00 91.44 219 THR A CA 1
ATOM 1652 C C . THR A 1 219 ? -1.366 17.534 -3.549 1.00 91.44 219 THR A C 1
ATOM 1654 O O . THR A 1 219 ? -1.977 18.156 -2.682 1.00 91.44 219 THR A O 1
ATOM 1657 N N . GLY A 1 220 ? -0.112 17.109 -3.353 1.00 92.56 220 GLY A N 1
ATOM 1658 C CA . GLY A 1 220 ? 0.619 17.246 -2.086 1.00 92.56 220 GLY A CA 1
ATOM 1659 C C . GLY A 1 220 ? 0.262 16.147 -1.085 1.00 92.56 220 GLY A C 1
ATOM 1660 O O . GLY A 1 220 ? 0.049 16.418 0.089 1.00 92.56 220 GLY A O 1
ATOM 1661 N N . GLU A 1 221 ? 0.083 14.920 -1.568 1.00 93.88 221 GLU A N 1
ATOM 1662 C CA . GLU A 1 221 ? -0.315 13.752 -0.772 1.00 93.88 221 GLU A CA 1
ATOM 1663 C C . GLU A 1 221 ? 0.850 12.839 -0.388 1.00 93.88 221 GLU A C 1
ATOM 1665 O O . GLU A 1 221 ? 0.668 11.889 0.369 1.00 93.88 221 GLU A O 1
ATOM 1670 N N . THR A 1 222 ? 2.047 13.100 -0.908 1.00 95.75 222 THR A N 1
ATOM 1671 C CA . THR A 1 222 ? 3.217 12.244 -0.713 1.00 95.75 222 THR A CA 1
ATOM 1672 C C . THR A 1 222 ? 4.493 13.069 -0.660 1.00 95.75 222 THR A C 1
ATOM 1674 O O . THR A 1 222 ? 4.577 14.128 -1.283 1.00 95.75 222 THR A O 1
ATOM 1677 N N . HIS A 1 223 ? 5.490 12.570 0.071 1.00 97.56 223 HIS A N 1
ATOM 1678 C CA . HIS A 1 223 ? 6.822 13.165 0.100 1.00 97.56 223 HIS A CA 1
ATOM 1679 C C . HIS A 1 223 ? 7.666 12.727 -1.096 1.00 97.56 223 HIS A C 1
ATOM 1681 O O . HIS A 1 223 ? 8.430 13.523 -1.631 1.00 97.56 223 HIS A O 1
ATOM 1687 N N . ILE A 1 224 ? 7.535 11.462 -1.507 1.00 97.75 224 ILE A N 1
ATOM 1688 C CA . ILE A 1 224 ? 8.321 10.870 -2.591 1.00 97.75 224 ILE A CA 1
ATOM 1689 C C . ILE A 1 224 ? 7.416 10.071 -3.526 1.00 97.75 224 ILE A C 1
ATOM 1691 O O . ILE A 1 224 ? 6.524 9.355 -3.075 1.00 97.75 224 ILE A O 1
ATOM 1695 N N . ALA A 1 225 ? 7.676 10.152 -4.828 1.00 97.00 225 ALA A N 1
ATOM 1696 C CA . ALA A 1 225 ? 7.020 9.312 -5.820 1.00 97.00 225 ALA A CA 1
ATOM 1697 C C . ALA A 1 225 ? 8.051 8.497 -6.606 1.00 97.00 225 ALA A C 1
ATOM 1699 O O . ALA A 1 225 ? 8.729 9.046 -7.481 1.00 97.00 225 ALA A O 1
ATOM 1700 N N . PRO A 1 226 ? 8.160 7.185 -6.340 1.00 96.00 226 PRO A N 1
ATOM 1701 C CA . PRO A 1 226 ? 8.947 6.301 -7.183 1.00 96.00 226 PRO A CA 1
ATOM 1702 C C . PRO A 1 226 ? 8.367 6.213 -8.605 1.00 96.00 226 PRO A C 1
ATOM 1704 O O . PRO A 1 226 ? 7.167 5.970 -8.796 1.00 96.00 226 PRO A O 1
ATOM 1707 N N . THR A 1 227 ? 9.203 6.420 -9.623 1.00 92.69 227 THR A N 1
ATOM 1708 C CA . THR A 1 227 ? 8.786 6.609 -11.018 1.00 92.69 227 THR A CA 1
ATOM 1709 C C . THR A 1 227 ? 9.730 5.948 -12.028 1.00 92.69 227 THR A C 1
ATOM 1711 O O . THR A 1 227 ? 10.931 5.856 -11.801 1.00 92.69 227 THR A O 1
ATOM 1714 N N . HIS A 1 228 ? 9.165 5.478 -13.146 1.00 90.94 228 HIS A N 1
ATOM 1715 C CA . HIS A 1 228 ? 9.885 4.843 -14.257 1.00 90.94 228 HIS A CA 1
ATOM 1716 C C . HIS A 1 228 ? 9.126 5.024 -15.588 1.00 90.94 228 HIS A C 1
ATOM 1718 O O . HIS A 1 228 ? 8.700 4.072 -16.240 1.00 90.94 228 HIS A O 1
ATOM 1724 N N . LEU A 1 229 ? 8.858 6.272 -15.974 1.00 87.00 229 LEU A N 1
ATOM 1725 C CA . LEU A 1 229 ? 8.089 6.574 -17.187 1.00 87.00 229 LEU A CA 1
ATOM 1726 C C . LEU A 1 229 ? 9.023 6.818 -18.376 1.00 87.00 229 LEU A C 1
ATOM 1728 O O . LEU A 1 229 ? 9.675 7.857 -18.419 1.00 87.00 229 LEU A O 1
ATOM 1732 N N . LEU A 1 230 ? 9.057 5.885 -19.330 1.00 84.62 230 LEU A N 1
ATOM 1733 C CA . LEU A 1 230 ? 9.836 6.008 -20.565 1.00 84.62 230 LEU A CA 1
ATOM 1734 C C . LEU A 1 230 ? 9.133 6.924 -21.572 1.00 84.62 230 LEU A C 1
ATOM 1736 O O . LEU A 1 230 ? 7.950 6.743 -21.889 1.00 84.62 230 LEU A O 1
ATOM 1740 N N . ASP A 1 231 ? 9.860 7.911 -22.077 1.00 84.38 231 ASP A N 1
ATOM 1741 C CA . ASP A 1 231 ? 9.476 8.660 -23.264 1.00 84.38 231 ASP A CA 1
ATOM 1742 C C . ASP A 1 231 ? 9.948 7.902 -24.509 1.00 84.38 231 ASP A C 1
ATOM 1744 O O . ASP A 1 231 ? 11.143 7.701 -24.711 1.00 84.38 231 ASP A O 1
ATOM 1748 N N . MET A 1 232 ? 9.011 7.441 -25.337 1.00 77.75 232 MET A N 1
ATOM 1749 C CA . MET A 1 232 ? 9.343 6.609 -26.499 1.00 77.75 232 MET A CA 1
ATOM 1750 C C . MET A 1 232 ? 9.943 7.414 -27.657 1.00 77.75 232 MET A C 1
ATOM 1752 O O . MET A 1 232 ? 10.544 6.819 -28.549 1.00 77.75 232 MET A O 1
ATOM 1756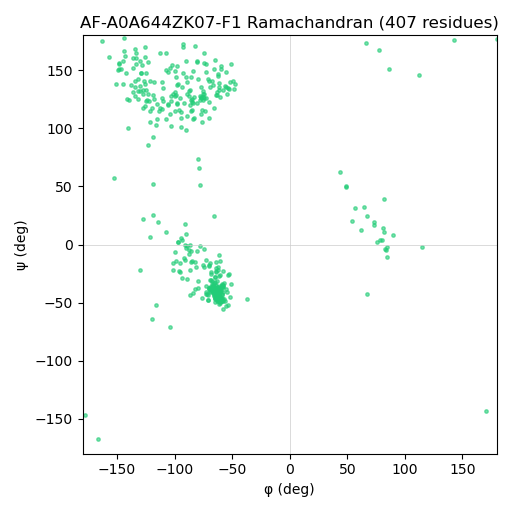 N N . GLU A 1 233 ? 9.771 8.739 -27.665 1.00 79.88 233 GLU A N 1
ATOM 1757 C CA . GLU A 1 233 ? 10.322 9.609 -28.705 1.00 79.88 233 GLU A CA 1
ATOM 1758 C C . GLU A 1 233 ? 11.772 9.979 -28.394 1.00 79.88 233 GLU A C 1
ATOM 1760 O O . GLU A 1 233 ? 12.617 9.969 -29.288 1.00 79.88 233 GLU A O 1
ATOM 1765 N N . THR A 1 234 ? 12.070 10.282 -27.127 1.00 84.06 234 THR A N 1
ATOM 1766 C CA . THR A 1 234 ? 13.416 10.707 -26.708 1.00 84.06 234 THR A CA 1
ATOM 1767 C C . THR A 1 234 ? 14.272 9.569 -26.157 1.00 84.06 234 THR A C 1
ATOM 1769 O O . THR A 1 234 ? 15.496 9.672 -26.161 1.00 84.06 234 THR A O 1
ATOM 1772 N N . GLY A 1 235 ? 13.650 8.489 -25.676 1.00 81.44 235 GLY A N 1
ATOM 1773 C CA . GLY A 1 235 ? 14.316 7.413 -24.943 1.00 81.44 235 GLY A CA 1
ATOM 1774 C C . GLY A 1 235 ? 14.678 7.774 -23.497 1.00 81.44 235 GLY A C 1
ATOM 1775 O O . GLY A 1 235 ? 15.274 6.951 -22.807 1.00 81.44 235 GLY A O 1
ATOM 1776 N N . GLU A 1 236 ? 14.337 8.979 -23.027 1.00 86.88 236 GLU A N 1
ATOM 1777 C CA . GLU A 1 236 ? 14.633 9.427 -21.665 1.00 86.88 236 GLU A CA 1
ATOM 1778 C C . GLU A 1 236 ? 13.553 8.975 -20.676 1.00 86.88 236 GLU A C 1
ATOM 1780 O O . GLU A 1 236 ? 12.353 8.992 -20.968 1.00 86.88 236 GLU A O 1
ATOM 1785 N N . TYR A 1 237 ? 13.971 8.638 -19.457 1.00 88.50 237 TYR A N 1
ATOM 1786 C CA . TYR A 1 237 ? 13.053 8.332 -18.367 1.00 88.50 237 TYR A CA 1
ATOM 1787 C C . TYR A 1 237 ? 12.679 9.580 -17.560 1.00 88.50 237 TYR A C 1
ATOM 1789 O O . TYR A 1 237 ? 13.497 10.457 -17.289 1.00 88.50 237 TYR A O 1
ATOM 1797 N N . ASN A 1 238 ? 11.426 9.614 -17.101 1.00 91.56 238 ASN A N 1
ATOM 1798 C CA . ASN A 1 238 ? 10.856 10.500 -16.080 1.00 91.56 238 ASN A CA 1
ATOM 1799 C C . ASN A 1 238 ? 10.757 12.001 -16.437 1.00 91.56 238 ASN A C 1
ATOM 1801 O O . ASN A 1 238 ? 9.721 12.613 -16.166 1.00 91.56 238 ASN A O 1
ATOM 1805 N N . LEU A 1 239 ? 11.772 12.612 -17.055 1.00 91.12 239 LEU A N 1
ATOM 1806 C CA . LEU A 1 239 ? 11.885 14.069 -17.217 1.00 91.12 239 LEU A CA 1
ATOM 1807 C C . LEU A 1 239 ? 10.734 14.706 -18.007 1.00 91.12 239 LEU A C 1
ATOM 1809 O O . LEU A 1 239 ? 10.188 15.727 -17.575 1.00 91.12 239 LEU A O 1
ATOM 1813 N N . SER A 1 240 ? 10.338 14.131 -19.146 1.00 90.50 240 SER A N 1
ATOM 1814 C CA . SER A 1 240 ? 9.243 14.682 -19.959 1.00 90.50 240 SER A CA 1
ATOM 1815 C C . SER A 1 240 ? 7.903 14.630 -19.215 1.00 90.50 240 SER A C 1
ATOM 1817 O O . SER A 1 240 ? 7.130 15.592 -19.236 1.00 90.50 240 SER A O 1
ATOM 1819 N N . TYR A 1 241 ? 7.666 13.564 -18.450 1.00 90.25 241 TYR A N 1
ATOM 1820 C CA . TYR A 1 241 ? 6.460 13.387 -17.645 1.00 90.25 241 TYR A CA 1
ATOM 1821 C C . TYR A 1 241 ? 6.419 14.288 -16.410 1.00 90.25 241 TYR A C 1
ATOM 1823 O O . TYR A 1 241 ? 5.347 14.797 -16.082 1.00 90.25 241 TYR A O 1
ATOM 1831 N N . LEU A 1 242 ? 7.560 14.550 -15.762 1.00 92.62 242 LEU A N 1
ATOM 1832 C CA . LEU A 1 242 ? 7.651 15.559 -14.701 1.00 92.62 242 LEU A CA 1
ATOM 1833 C C . LEU A 1 242 ? 7.256 16.938 -15.236 1.00 92.62 242 LEU A C 1
ATOM 1835 O O . LEU A 1 242 ? 6.387 17.596 -14.664 1.00 92.62 242 LEU A O 1
ATOM 1839 N N . LYS A 1 243 ? 7.819 17.346 -16.382 1.00 91.06 243 LYS A N 1
ATOM 1840 C CA . LYS A 1 243 ? 7.483 18.624 -17.034 1.00 91.06 243 LYS A CA 1
ATOM 1841 C C . LYS A 1 243 ? 6.000 18.704 -17.414 1.00 91.06 243 LYS A C 1
ATOM 1843 O O . LYS A 1 243 ? 5.385 19.754 -17.238 1.00 91.06 243 LYS A O 1
ATOM 1848 N N . LYS A 1 244 ? 5.428 17.601 -17.906 1.00 90.88 244 LYS A N 1
ATOM 1849 C CA . LYS A 1 244 ? 4.026 17.508 -18.341 1.00 90.88 244 LYS A CA 1
ATOM 1850 C C . LYS A 1 244 ? 3.029 17.542 -17.181 1.00 90.88 244 LYS A C 1
ATOM 1852 O O . LYS A 1 244 ? 2.027 18.249 -17.262 1.00 90.88 244 LYS A O 1
ATOM 1857 N N . TYR A 1 245 ? 3.257 16.756 -16.129 1.00 91.69 245 TYR A N 1
ATOM 1858 C CA . TYR A 1 245 ? 2.271 16.548 -15.062 1.00 91.69 245 TYR A CA 1
ATOM 1859 C C . TYR A 1 245 ? 2.448 17.466 -13.856 1.00 91.69 245 TYR A C 1
ATOM 1861 O O . TYR A 1 245 ? 1.465 17.740 -13.161 1.00 91.69 245 TYR A O 1
ATOM 1869 N N . LEU A 1 246 ? 3.659 17.982 -13.639 1.00 93.62 246 LEU A N 1
ATOM 1870 C CA . LEU A 1 246 ? 4.004 18.873 -12.532 1.00 93.62 246 LEU A CA 1
ATOM 1871 C C . LEU A 1 246 ? 4.501 20.244 -13.035 1.00 93.62 246 LEU A C 1
ATOM 1873 O O . LEU A 1 246 ? 5.572 20.706 -12.627 1.00 93.62 246 LEU A O 1
ATOM 1877 N N . PRO A 1 247 ? 3.751 20.935 -13.922 1.00 89.94 247 PRO A N 1
ATOM 1878 C CA . PRO A 1 247 ? 4.157 22.255 -14.383 1.00 89.94 247 PRO A CA 1
ATOM 1879 C C . PRO A 1 247 ? 4.173 23.235 -13.202 1.00 89.94 247 PRO A C 1
ATOM 1881 O O . PRO A 1 247 ? 3.200 23.340 -12.459 1.00 89.94 247 PRO A O 1
ATOM 1884 N N . GLY A 1 248 ? 5.289 23.946 -13.026 1.00 85.75 248 GLY A N 1
ATOM 1885 C CA . GLY A 1 248 ? 5.438 24.970 -11.988 1.00 85.75 248 GLY A CA 1
ATOM 1886 C C . GLY A 1 248 ? 5.744 24.449 -10.581 1.00 85.75 248 GLY A C 1
ATOM 1887 O O . GLY A 1 248 ? 5.823 25.258 -9.665 1.00 85.75 248 GLY A O 1
ATOM 1888 N N . LYS A 1 249 ? 5.938 23.136 -10.389 1.00 89.12 249 LYS A N 1
ATOM 1889 C CA . LYS A 1 249 ? 6.488 22.596 -9.138 1.00 89.12 249 LYS A CA 1
ATOM 1890 C C . LYS A 1 249 ? 7.990 22.349 -9.270 1.00 89.12 249 LYS A C 1
ATOM 1892 O O . LYS A 1 249 ? 8.441 21.817 -10.288 1.00 89.12 249 LYS A O 1
ATOM 1897 N N . ASN A 1 250 ? 8.736 22.693 -8.223 1.00 93.31 250 ASN A N 1
ATOM 1898 C CA . ASN A 1 250 ? 10.152 22.366 -8.112 1.00 93.31 250 ASN A CA 1
ATOM 1899 C C . ASN A 1 250 ? 10.294 20.940 -7.592 1.00 93.31 250 ASN A C 1
ATOM 1901 O O . ASN A 1 250 ? 9.973 20.643 -6.441 1.00 93.31 250 ASN A O 1
ATOM 1905 N N . ILE A 1 251 ? 10.725 20.049 -8.479 1.00 95.56 251 ILE A N 1
ATOM 1906 C CA . ILE A 1 251 ? 10.923 18.633 -8.191 1.00 95.56 251 ILE A CA 1
ATOM 1907 C C . ILE A 1 251 ? 12.394 18.307 -8.422 1.00 95.56 251 ILE A C 1
ATOM 1909 O O . ILE A 1 251 ? 12.934 18.582 -9.496 1.00 95.56 251 ILE A O 1
ATOM 1913 N N . CYS A 1 252 ? 13.004 17.683 -7.426 1.00 96.38 252 CYS A N 1
ATOM 1914 C CA . CYS A 1 252 ? 14.277 16.998 -7.533 1.00 96.38 252 CYS A CA 1
ATOM 1915 C C . CYS A 1 252 ? 14.020 15.556 -7.975 1.00 96.38 252 CYS A C 1
ATOM 1917 O O . CYS A 1 252 ? 13.215 14.842 -7.374 1.00 96.38 252 CYS A O 1
ATOM 1919 N N . LEU A 1 253 ? 14.703 15.119 -9.029 1.00 96.62 253 LEU A N 1
ATOM 1920 C CA . LEU A 1 253 ? 14.749 13.713 -9.406 1.00 96.62 253 LEU A CA 1
ATOM 1921 C C . LEU A 1 253 ? 16.026 13.113 -8.823 1.00 96.62 253 LEU A C 1
ATOM 1923 O O . LEU A 1 253 ? 17.134 13.520 -9.183 1.00 96.62 253 LEU A O 1
ATOM 1927 N N . VAL A 1 254 ? 15.861 12.164 -7.909 1.00 97.62 254 VAL A N 1
ATOM 1928 C CA . VAL A 1 254 ? 16.955 11.437 -7.267 1.00 97.62 254 VAL A CA 1
ATOM 1929 C C . VAL A 1 254 ? 17.052 10.059 -7.905 1.00 97.62 254 VAL A C 1
ATOM 1931 O O . VAL A 1 254 ? 16.080 9.302 -7.901 1.00 97.62 254 VAL A O 1
ATOM 1934 N N . LYS A 1 255 ? 18.228 9.724 -8.439 1.00 97.00 255 LYS A N 1
ATOM 1935 C CA . LYS A 1 255 ? 18.500 8.401 -8.999 1.00 97.00 255 LYS A CA 1
ATOM 1936 C C . LYS A 1 255 ? 18.342 7.354 -7.903 1.00 97.00 255 LYS A C 1
ATOM 1938 O O . LYS A 1 255 ? 18.966 7.483 -6.847 1.00 97.00 255 LYS A O 1
ATOM 1943 N N . CYS A 1 256 ? 17.528 6.324 -8.130 1.00 96.81 256 CYS A N 1
ATOM 1944 C CA . CYS A 1 256 ? 17.432 5.210 -7.187 1.00 96.81 256 CYS A CA 1
ATOM 1945 C C . CYS A 1 256 ? 18.186 4.000 -7.718 1.00 96.81 256 CYS A C 1
ATOM 1947 O O . CYS A 1 256 ? 19.263 3.733 -7.201 1.00 96.81 256 CYS A O 1
ATOM 1949 N N . VAL A 1 257 ? 17.706 3.320 -8.755 1.00 96.88 257 VAL A N 1
ATOM 1950 C CA . VAL A 1 257 ? 18.422 2.197 -9.381 1.00 96.88 257 VAL A CA 1
ATOM 1951 C C . VAL A 1 257 ? 18.109 2.115 -10.869 1.00 96.88 257 VAL A C 1
ATOM 1953 O O . VAL A 1 257 ? 17.039 2.522 -11.319 1.00 96.88 257 VAL A O 1
ATOM 1956 N N . ASN A 1 258 ? 19.013 1.514 -11.631 1.00 95.06 258 ASN A N 1
ATOM 1957 C CA . ASN A 1 258 ? 18.643 0.870 -12.884 1.00 95.06 258 ASN A CA 1
ATOM 1958 C C . ASN A 1 258 ? 18.272 -0.581 -12.577 1.00 95.06 258 ASN A C 1
ATOM 1960 O O . ASN A 1 258 ? 18.923 -1.225 -11.755 1.00 95.06 258 ASN A O 1
ATOM 1964 N N . ARG A 1 259 ? 17.231 -1.105 -13.217 1.00 94.31 259 ARG A N 1
ATOM 1965 C CA . ARG A 1 259 ? 16.782 -2.490 -13.029 1.00 94.31 259 ARG A CA 1
ATOM 1966 C C . ARG A 1 259 ? 16.513 -3.171 -14.359 1.00 94.31 259 ARG A C 1
ATOM 1968 O O . ARG A 1 259 ? 16.202 -2.510 -15.347 1.00 94.31 259 ARG A O 1
ATOM 1975 N N . ILE A 1 260 ? 16.591 -4.495 -14.376 1.00 94.62 260 ILE A N 1
ATOM 1976 C CA . ILE A 1 260 ? 16.337 -5.287 -15.582 1.00 94.62 260 ILE A CA 1
ATOM 1977 C C . ILE A 1 260 ? 14.883 -5.772 -15.585 1.00 94.62 260 ILE A C 1
ATOM 1979 O O . ILE A 1 260 ? 14.438 -6.428 -14.637 1.00 94.62 260 ILE A O 1
ATOM 1983 N N . GLN A 1 261 ? 14.152 -5.483 -16.665 1.00 93.88 261 GLN A N 1
ATOM 1984 C CA . GLN A 1 261 ? 12.862 -6.105 -16.968 1.00 93.88 261 GLN A CA 1
ATOM 1985 C C . GLN A 1 261 ? 13.008 -7.221 -17.997 1.00 93.88 261 GLN A C 1
ATOM 1987 O O . GLN A 1 261 ? 13.878 -7.181 -18.869 1.00 93.88 261 GLN A O 1
ATOM 1992 N N . GLY A 1 262 ? 12.143 -8.225 -17.891 1.00 96.56 262 GLY A N 1
ATOM 1993 C CA . GLY A 1 262 ? 12.233 -9.428 -18.702 1.00 96.56 262 GLY A CA 1
ATOM 1994 C C . GLY A 1 262 ? 11.145 -10.449 -18.410 1.00 96.56 262 GLY A C 1
ATOM 1995 O O . GLY A 1 262 ? 10.286 -10.247 -17.544 1.00 96.56 262 GLY A O 1
ATOM 1996 N N . PHE A 1 263 ? 11.161 -11.540 -19.174 1.00 98.25 263 PHE A N 1
ATOM 1997 C CA . PHE A 1 263 ? 10.252 -12.660 -18.964 1.00 98.25 263 PHE A CA 1
ATOM 1998 C C . PHE A 1 263 ? 10.726 -13.493 -17.782 1.00 98.25 263 PHE A C 1
ATOM 2000 O O . PHE A 1 263 ? 11.859 -13.966 -17.759 1.00 98.25 263 PHE A O 1
ATOM 2007 N N . MET A 1 264 ? 9.834 -13.697 -16.825 1.00 98.38 264 MET A N 1
ATOM 2008 C CA . MET A 1 264 ? 9.994 -14.648 -15.736 1.00 98.38 264 MET A CA 1
ATOM 2009 C C . MET A 1 264 ? 9.375 -15.963 -16.194 1.00 98.38 264 MET A C 1
ATOM 2011 O O . MET A 1 264 ? 8.196 -15.989 -16.558 1.00 98.38 264 MET A O 1
ATOM 2015 N N . VAL A 1 265 ? 10.165 -17.033 -16.207 1.00 98.44 265 VAL A N 1
ATOM 2016 C CA . VAL A 1 265 ? 9.760 -18.358 -16.692 1.00 98.44 265 VAL A CA 1
ATOM 2017 C C . VAL A 1 265 ? 10.181 -19.434 -15.701 1.00 98.44 265 VAL A C 1
ATOM 2019 O O . VAL A 1 265 ? 11.071 -19.241 -14.874 1.00 98.44 265 VAL A O 1
ATOM 2022 N N . LYS A 1 266 ? 9.562 -20.611 -15.781 1.00 97.56 266 LYS A N 1
ATOM 2023 C CA . LYS A 1 266 ? 9.994 -21.759 -14.972 1.00 97.56 266 LYS A CA 1
ATOM 2024 C C . LYS A 1 266 ? 11.449 -22.137 -15.257 1.00 97.56 266 LYS A C 1
ATOM 2026 O O . LYS A 1 266 ? 11.919 -21.983 -16.385 1.00 97.56 266 LYS A O 1
ATOM 2031 N N . LYS A 1 267 ? 12.120 -22.709 -14.249 1.00 96.69 267 LYS A N 1
ATOM 2032 C CA . LYS A 1 267 ? 13.489 -23.231 -14.375 1.00 96.69 267 LYS A CA 1
ATOM 2033 C C . LYS A 1 267 ? 13.648 -24.127 -15.603 1.00 96.69 267 LYS A C 1
ATOM 2035 O O . LYS A 1 267 ? 12.827 -25.012 -15.844 1.00 96.69 267 LYS A O 1
ATOM 2040 N N . GLY A 1 268 ? 14.722 -23.901 -16.350 1.00 96.69 268 GLY A N 1
ATOM 2041 C CA . GLY A 1 268 ? 15.034 -24.577 -17.603 1.00 96.69 268 GLY A CA 1
ATOM 2042 C C . GLY A 1 268 ? 14.248 -24.068 -18.814 1.00 96.69 268 GLY A C 1
ATOM 2043 O O . GLY A 1 268 ? 14.395 -24.652 -19.882 1.00 96.69 268 GLY A O 1
ATOM 2044 N N . ASN A 1 269 ? 13.415 -23.027 -18.666 1.00 97.44 269 ASN A N 1
ATOM 2045 C CA . ASN A 1 269 ? 12.586 -22.441 -19.725 1.00 97.44 269 ASN A CA 1
ATOM 2046 C C . ASN A 1 269 ? 11.877 -23.506 -20.600 1.00 97.44 269 ASN A C 1
ATOM 2048 O O . ASN A 1 269 ? 12.114 -23.585 -21.807 1.00 97.44 269 ASN A O 1
ATOM 2052 N N . PRO A 1 270 ? 10.992 -24.346 -20.027 1.00 96.88 270 PRO A N 1
ATOM 2053 C CA . PRO A 1 270 ? 10.460 -25.539 -20.701 1.00 96.88 270 PRO A CA 1
ATOM 2054 C C . PRO A 1 270 ? 9.654 -25.240 -21.975 1.00 96.88 270 PRO A C 1
ATOM 2056 O O . PRO A 1 270 ? 9.453 -26.125 -22.804 1.00 96.88 270 PRO A O 1
ATOM 2059 N N . LYS A 1 271 ? 9.180 -24.000 -22.132 1.00 97.06 271 LYS A N 1
ATOM 2060 C CA . LYS A 1 271 ? 8.433 -23.522 -23.302 1.00 97.06 271 LYS A CA 1
ATOM 2061 C C . LYS A 1 271 ? 9.300 -22.783 -24.330 1.00 97.06 271 LYS A C 1
ATOM 2063 O O . LYS A 1 271 ? 8.777 -22.318 -25.344 1.00 97.06 271 LYS A O 1
ATOM 2068 N N . ASN A 1 272 ? 10.612 -22.691 -24.096 1.00 97.00 272 ASN A N 1
ATOM 2069 C CA . ASN A 1 272 ? 11.574 -21.981 -24.942 1.00 97.00 272 ASN A CA 1
ATOM 2070 C C . ASN A 1 272 ? 11.100 -20.560 -25.293 1.00 97.00 272 ASN A C 1
ATOM 2072 O O . ASN A 1 272 ? 11.037 -20.187 -26.467 1.00 97.00 272 ASN A O 1
ATOM 2076 N N . ILE A 1 273 ? 10.697 -19.796 -24.278 1.00 97.81 273 ILE A N 1
ATOM 2077 C CA . ILE A 1 273 ? 10.238 -18.412 -24.424 1.00 97.81 273 ILE A CA 1
ATOM 2078 C C . ILE A 1 273 ? 11.467 -17.513 -24.384 1.00 97.81 273 ILE A C 1
ATOM 2080 O O . ILE A 1 273 ? 12.155 -17.471 -23.369 1.00 97.81 273 ILE A O 1
ATOM 2084 N N . ASN A 1 274 ? 11.762 -16.827 -25.484 1.00 97.00 274 ASN A N 1
ATOM 2085 C CA . ASN A 1 274 ? 12.909 -15.922 -25.601 1.00 97.00 274 ASN A CA 1
ATOM 2086 C C . ASN A 1 274 ? 12.511 -14.545 -26.154 1.00 97.00 274 ASN A C 1
ATOM 2088 O O . ASN A 1 274 ? 13.226 -13.566 -25.959 1.00 97.00 274 ASN A O 1
ATOM 2092 N N . THR A 1 275 ? 11.376 -14.469 -26.845 1.00 96.94 275 THR A N 1
ATOM 2093 C CA . THR A 1 275 ? 10.888 -13.293 -27.571 1.00 96.94 275 THR A CA 1
ATOM 2094 C C . THR A 1 275 ? 9.403 -13.053 -27.289 1.00 96.94 275 THR A C 1
ATOM 2096 O O . THR A 1 275 ? 8.719 -13.904 -26.718 1.00 96.94 275 THR A O 1
ATOM 2099 N N . PHE A 1 276 ? 8.880 -11.891 -27.685 1.00 97.06 276 PHE A N 1
ATOM 2100 C CA . PHE A 1 276 ? 7.454 -11.582 -27.524 1.00 97.06 276 PHE A CA 1
ATOM 2101 C C . PHE A 1 276 ? 6.572 -12.446 -28.436 1.00 97.06 276 PHE A C 1
ATOM 2103 O O . PHE A 1 276 ? 5.454 -12.797 -28.066 1.00 97.06 276 PHE A O 1
ATOM 2110 N N . GLU A 1 277 ? 7.087 -12.836 -29.598 1.00 97.62 277 GLU A N 1
ATOM 2111 C CA . GLU A 1 277 ? 6.454 -13.731 -30.561 1.00 97.62 277 GLU A CA 1
ATOM 2112 C C . GLU A 1 277 ? 6.181 -15.109 -29.947 1.00 97.62 277 GLU A C 1
ATOM 2114 O O . GLU A 1 277 ? 5.131 -15.702 -30.202 1.00 97.62 277 GLU A O 1
ATOM 2119 N N . ASP A 1 278 ? 7.072 -15.595 -29.075 1.00 97.38 278 ASP A N 1
ATOM 2120 C CA . ASP A 1 278 ? 6.918 -16.888 -28.401 1.00 97.38 278 ASP A CA 1
ATOM 2121 C C . ASP A 1 278 ? 5.670 -16.956 -27.507 1.00 97.38 278 ASP A C 1
ATOM 2123 O O . ASP A 1 278 ? 5.160 -18.048 -27.256 1.00 97.38 278 ASP A O 1
ATOM 2127 N N . LEU A 1 279 ? 5.134 -15.811 -27.068 1.00 97.12 279 LEU A N 1
ATOM 2128 C CA . LEU A 1 279 ? 3.897 -15.743 -26.281 1.00 97.12 279 LEU A CA 1
ATOM 2129 C C . LEU A 1 279 ? 2.646 -16.123 -27.088 1.00 97.12 279 LEU A C 1
ATOM 2131 O O . LEU A 1 279 ? 1.595 -16.381 -26.504 1.00 97.12 279 LEU A O 1
ATOM 2135 N N . THR A 1 280 ? 2.741 -16.145 -28.421 1.00 96.81 280 THR A N 1
ATOM 2136 C CA . THR A 1 280 ? 1.635 -16.518 -29.321 1.00 96.81 280 THR A CA 1
ATOM 2137 C C . THR A 1 280 ? 1.537 -18.027 -29.565 1.00 96.81 280 THR A C 1
ATOM 2139 O O . THR A 1 280 ? 0.591 -18.497 -30.202 1.00 96.81 280 THR A O 1
ATOM 2142 N N . LYS A 1 281 ? 2.497 -18.815 -29.056 1.00 96.50 281 LYS A N 1
ATOM 2143 C CA . LYS A 1 281 ? 2.456 -20.281 -29.128 1.00 96.50 281 LYS A CA 1
ATOM 2144 C C . LYS A 1 281 ? 1.227 -20.801 -28.379 1.00 96.50 281 LYS A C 1
ATOM 2146 O O . LYS A 1 281 ? 0.967 -20.413 -27.243 1.00 96.50 281 LYS A O 1
ATOM 2151 N N . GLN A 1 282 ? 0.482 -21.720 -28.997 1.00 91.19 282 GLN A N 1
ATOM 2152 C CA . GLN A 1 282 ? -0.787 -22.212 -28.439 1.00 91.19 282 GLN A CA 1
ATOM 2153 C C . GLN A 1 282 ? -0.639 -22.906 -27.077 1.00 91.19 282 GLN A C 1
ATOM 2155 O O . GLN A 1 282 ? -1.585 -22.935 -26.291 1.00 91.19 282 GLN A O 1
ATOM 2160 N N . ASP A 1 283 ? 0.531 -23.476 -26.798 1.00 94.38 283 ASP A N 1
ATOM 2161 C CA . ASP A 1 283 ? 0.820 -24.216 -25.575 1.00 94.38 283 ASP A CA 1
ATOM 2162 C C . ASP A 1 283 ? 1.469 -23.362 -24.472 1.00 94.38 283 ASP A C 1
ATOM 2164 O O . ASP A 1 283 ? 1.836 -23.921 -23.437 1.00 94.38 283 ASP A O 1
ATOM 2168 N N . VAL A 1 284 ? 1.598 -22.046 -24.677 1.00 97.62 284 VAL A N 1
ATOM 2169 C CA . VAL A 1 284 ? 2.124 -21.082 -23.702 1.00 97.62 284 VAL A CA 1
ATOM 2170 C C . VAL A 1 284 ? 0.972 -20.360 -23.013 1.00 97.62 284 VAL A C 1
ATOM 2172 O O . VAL A 1 284 ? 0.098 -19.795 -23.664 1.00 97.62 284 VAL A O 1
ATOM 2175 N N . LYS A 1 285 ? 0.974 -20.350 -21.680 1.00 97.88 285 LYS A N 1
ATOM 2176 C CA . LYS A 1 285 ? 0.075 -19.543 -20.849 1.00 97.88 285 LYS A CA 1
ATOM 2177 C C . LYS A 1 285 ? 0.822 -18.337 -20.301 1.00 97.88 285 LYS A C 1
ATOM 2179 O O . LYS A 1 285 ? 1.850 -18.484 -19.646 1.00 97.88 285 LYS A O 1
ATOM 2184 N N . PHE A 1 286 ? 0.271 -17.152 -20.501 1.00 98.12 286 PHE A N 1
ATOM 2185 C CA . PHE A 1 286 ? 0.834 -15.907 -20.002 1.00 98.12 286 PHE A CA 1
ATOM 2186 C C . PHE A 1 286 ? 0.010 -15.343 -18.839 1.00 98.12 286 PHE A C 1
ATOM 2188 O O . PHE A 1 286 ? -1.208 -15.528 -18.773 1.00 98.12 286 PHE A O 1
ATOM 2195 N N . VAL A 1 287 ? 0.674 -14.627 -17.934 1.00 97.88 287 VAL A N 1
ATOM 2196 C CA . VAL A 1 287 ? 0.038 -13.797 -16.905 1.00 97.88 287 VAL A CA 1
ATOM 2197 C C . VAL A 1 287 ? 0.654 -12.402 -16.912 1.00 97.88 287 VAL A C 1
ATOM 2199 O O . VAL A 1 287 ? 1.866 -12.229 -17.036 1.00 97.88 287 VAL A O 1
ATOM 2202 N N . ASN A 1 288 ? -0.200 -11.389 -16.818 1.00 95.69 288 ASN A N 1
ATOM 2203 C CA . ASN A 1 288 ? 0.162 -9.999 -17.041 1.00 95.69 288 ASN A CA 1
ATOM 2204 C C . ASN A 1 288 ? 0.202 -9.196 -15.734 1.00 95.69 288 ASN A C 1
ATOM 2206 O O . ASN A 1 288 ? -0.371 -9.591 -14.722 1.00 95.69 288 ASN A O 1
ATOM 2210 N N . ARG A 1 289 ? 0.820 -8.014 -15.769 1.00 92.25 289 ARG A N 1
ATOM 2211 C CA . ARG A 1 289 ? 0.616 -6.979 -14.742 1.00 92.25 289 ARG A CA 1
ATOM 2212 C C . ARG A 1 289 ? -0.683 -6.221 -15.027 1.00 92.25 289 ARG A C 1
ATOM 2214 O O . ARG A 1 289 ? -1.141 -6.169 -16.174 1.00 92.25 289 ARG A O 1
ATOM 2221 N N . GLN A 1 290 ? -1.251 -5.584 -14.004 1.00 82.44 290 GLN A N 1
ATOM 2222 C CA . GLN A 1 290 ? -2.451 -4.762 -14.160 1.00 82.44 290 GLN A CA 1
ATOM 2223 C C . GLN A 1 290 ? -2.278 -3.670 -15.224 1.00 82.44 290 GLN A C 1
ATOM 2225 O O . GLN A 1 290 ? -1.184 -3.107 -15.405 1.00 82.44 290 GLN A O 1
ATOM 2230 N N . ARG A 1 291 ? -3.381 -3.333 -15.901 1.00 82.38 291 ARG A N 1
ATOM 2231 C CA . ARG A 1 291 ? -3.434 -2.203 -16.844 1.00 82.38 291 ARG A CA 1
ATOM 2232 C C . ARG A 1 291 ? -2.919 -0.911 -16.213 1.00 82.38 291 ARG A C 1
ATOM 2234 O O . ARG A 1 291 ? -3.191 -0.617 -15.053 1.00 82.38 291 ARG A O 1
ATOM 2241 N N . GLY A 1 292 ? -2.174 -0.139 -17.003 1.00 71.19 292 GLY A N 1
ATOM 2242 C CA . GLY A 1 292 ? -1.559 1.118 -16.567 1.00 71.19 292 GLY A CA 1
ATOM 2243 C C . GLY A 1 292 ? -0.232 0.964 -15.815 1.00 71.19 292 GLY A C 1
ATOM 2244 O O . GLY A 1 292 ? 0.396 1.972 -15.505 1.00 71.19 292 GLY A O 1
ATOM 2245 N N . SER A 1 293 ? 0.233 -0.260 -15.536 1.00 77.75 293 SER A N 1
ATOM 2246 C CA . SER A 1 293 ? 1.602 -0.475 -15.046 1.00 77.75 293 SER A CA 1
ATOM 2247 C C . SER A 1 293 ? 2.635 -0.257 -16.161 1.00 77.75 293 SER A C 1
ATOM 2249 O O . SER A 1 293 ? 2.365 -0.556 -17.324 1.00 77.75 293 SER A O 1
ATOM 2251 N N . GLY A 1 294 ? 3.840 0.215 -15.816 1.00 76.69 294 GLY A N 1
ATOM 2252 C CA . GLY A 1 294 ? 4.913 0.415 -16.802 1.00 76.69 294 GLY A CA 1
ATOM 2253 C C . GLY A 1 294 ? 5.299 -0.874 -17.536 1.00 76.69 294 GLY A C 1
ATOM 2254 O O . GLY A 1 294 ? 5.478 -0.861 -18.746 1.00 76.69 294 GLY A O 1
ATOM 2255 N N . THR A 1 295 ? 5.294 -2.017 -16.845 1.00 87.25 295 THR A N 1
ATOM 2256 C CA . THR A 1 295 ? 5.509 -3.339 -17.460 1.00 87.25 295 THR A CA 1
ATOM 2257 C C . THR A 1 295 ? 4.416 -3.703 -18.467 1.00 87.25 295 THR A C 1
ATOM 2259 O O . THR A 1 295 ? 4.714 -4.259 -19.521 1.00 87.25 295 THR A O 1
ATOM 2262 N N . ARG A 1 296 ? 3.149 -3.355 -18.195 1.00 88.75 296 ARG A N 1
ATOM 2263 C CA . ARG A 1 296 ? 2.065 -3.557 -19.164 1.00 88.75 296 ARG A CA 1
ATOM 2264 C C . ARG A 1 296 ? 2.234 -2.661 -20.392 1.00 88.75 296 ARG A C 1
ATOM 2266 O O . ARG A 1 296 ? 2.060 -3.139 -21.505 1.00 88.75 296 ARG A O 1
ATOM 2273 N N . LEU A 1 297 ? 2.621 -1.400 -20.196 1.00 83.06 297 LEU A N 1
ATOM 2274 C CA . LEU A 1 297 ? 2.926 -0.487 -21.303 1.00 83.06 297 LEU A CA 1
ATOM 2275 C C . LEU A 1 297 ? 4.094 -1.001 -22.157 1.00 83.06 297 LEU A C 1
ATOM 2277 O O . LEU A 1 297 ? 4.005 -0.965 -23.380 1.00 83.06 297 LEU A O 1
ATOM 2281 N N . LEU A 1 298 ? 5.149 -1.528 -21.524 1.00 87.50 298 LEU A N 1
ATOM 2282 C CA . LEU A 1 298 ? 6.290 -2.134 -22.212 1.00 87.50 298 LEU A CA 1
ATOM 2283 C C . LEU A 1 298 ? 5.862 -3.331 -23.069 1.00 87.50 298 LEU A C 1
ATOM 2285 O O . LEU A 1 298 ? 6.263 -3.424 -24.229 1.00 87.50 298 LEU A O 1
ATOM 2289 N N . LEU A 1 299 ? 5.044 -4.232 -22.517 1.00 93.44 299 LEU A N 1
ATOM 2290 C CA . LEU A 1 299 ? 4.490 -5.356 -23.271 1.00 93.44 299 LEU A CA 1
ATOM 2291 C C . LEU A 1 299 ? 3.688 -4.850 -24.475 1.00 93.44 299 LEU A C 1
ATOM 2293 O O . LEU A 1 299 ? 3.994 -5.215 -25.605 1.00 93.44 299 LEU A O 1
ATOM 2297 N N . ASP A 1 300 ? 2.701 -3.985 -24.239 1.00 91.88 300 ASP A N 1
ATOM 2298 C CA . ASP A 1 300 ? 1.775 -3.518 -25.274 1.00 91.88 300 ASP A CA 1
ATOM 2299 C C . ASP A 1 300 ? 2.502 -2.758 -26.396 1.00 91.88 300 ASP A C 1
ATOM 2301 O O . ASP A 1 300 ? 2.173 -2.929 -27.570 1.00 91.88 300 ASP A O 1
ATOM 2305 N N . TYR A 1 301 ? 3.536 -1.982 -26.057 1.00 88.50 301 TYR A N 1
ATOM 2306 C CA . TYR A 1 301 ? 4.408 -1.336 -27.036 1.00 88.50 301 TYR A CA 1
ATOM 2307 C C . TYR A 1 301 ? 5.137 -2.350 -27.925 1.00 88.50 301 TYR A C 1
ATOM 2309 O O . TYR A 1 301 ? 5.120 -2.216 -29.149 1.00 88.50 301 TYR A O 1
ATOM 2317 N N . ASN A 1 302 ? 5.760 -3.373 -27.332 1.00 92.69 302 ASN A N 1
ATOM 2318 C CA . ASN A 1 302 ? 6.485 -4.384 -28.102 1.00 92.69 302 ASN A CA 1
ATOM 2319 C C . ASN A 1 302 ? 5.535 -5.219 -28.970 1.00 92.69 302 ASN A C 1
ATOM 2321 O O . ASN A 1 302 ? 5.838 -5.454 -30.136 1.00 92.69 302 ASN A O 1
ATOM 2325 N N . LEU A 1 303 ? 4.358 -5.590 -28.455 1.00 95.50 303 LEU A N 1
ATOM 2326 C CA . LEU A 1 303 ? 3.338 -6.282 -29.247 1.00 95.50 303 LEU A CA 1
ATOM 2327 C C . LEU A 1 303 ? 2.877 -5.434 -30.438 1.00 95.50 303 LEU A C 1
ATOM 2329 O O . LEU A 1 303 ? 2.796 -5.944 -31.553 1.00 95.50 303 LEU A O 1
ATOM 2333 N N . ASN A 1 304 ? 2.636 -4.135 -30.229 1.00 93.12 304 ASN A N 1
ATOM 2334 C CA . ASN A 1 304 ? 2.250 -3.222 -31.303 1.00 93.12 304 ASN A CA 1
ATOM 2335 C C . ASN A 1 304 ? 3.349 -3.094 -32.368 1.00 93.12 304 ASN A C 1
ATOM 2337 O O . ASN A 1 304 ? 3.068 -3.238 -33.556 1.00 93.12 304 ASN A O 1
ATOM 2341 N N . LYS A 1 305 ? 4.604 -2.905 -31.940 1.00 91.62 305 LYS A N 1
ATOM 2342 C CA . LYS A 1 305 ? 5.773 -2.818 -32.826 1.00 91.62 305 LYS A CA 1
ATOM 2343 C C . LYS A 1 305 ? 5.952 -4.074 -33.685 1.00 91.62 305 LYS A C 1
ATOM 2345 O O . LYS A 1 305 ? 6.395 -3.971 -34.825 1.00 91.62 305 LYS A O 1
ATOM 2350 N N . LEU A 1 306 ? 5.604 -5.240 -33.144 1.00 95.44 306 LEU A N 1
ATOM 2351 C CA . LEU A 1 306 ? 5.688 -6.537 -33.820 1.00 95.44 306 LEU A CA 1
ATOM 2352 C C . LEU A 1 306 ? 4.408 -6.916 -34.585 1.00 95.44 306 LEU A C 1
ATOM 2354 O O . LEU A 1 306 ? 4.372 -7.956 -35.237 1.00 95.44 306 LEU A O 1
ATOM 2358 N N . GLY A 1 307 ? 3.349 -6.101 -34.517 1.00 95.94 307 GLY A N 1
ATOM 2359 C CA . GLY A 1 307 ? 2.064 -6.395 -35.156 1.00 95.94 307 GLY A CA 1
ATOM 2360 C C . GLY A 1 307 ? 1.314 -7.588 -34.545 1.00 95.94 307 GLY A C 1
ATOM 2361 O O . GLY A 1 307 ? 0.503 -8.214 -35.226 1.00 95.94 307 GLY A O 1
ATOM 2362 N N . ILE A 1 308 ? 1.576 -7.923 -33.279 1.00 97.19 308 ILE A N 1
ATOM 2363 C CA . ILE A 1 308 ? 0.938 -9.042 -32.575 1.00 97.19 308 ILE A CA 1
ATOM 2364 C C . ILE A 1 308 ? -0.383 -8.568 -31.954 1.00 97.19 308 ILE A C 1
ATOM 2366 O O . ILE A 1 308 ? -0.385 -7.692 -31.089 1.00 97.19 308 ILE A O 1
ATOM 2370 N N . ASP A 1 309 ? -1.512 -9.173 -32.347 1.00 96.25 309 ASP A N 1
ATOM 2371 C CA . ASP A 1 309 ? -2.799 -8.951 -31.667 1.00 96.25 309 ASP A CA 1
ATOM 2372 C C . ASP A 1 309 ? -2.762 -9.608 -30.273 1.00 96.25 309 ASP A C 1
ATOM 2374 O O . ASP A 1 309 ? -2.573 -10.827 -30.181 1.00 96.25 309 ASP A O 1
ATOM 2378 N N . PRO A 1 310 ? -2.989 -8.854 -29.180 1.00 95.81 310 PRO A N 1
ATOM 2379 C CA . PRO A 1 310 ? -3.037 -9.406 -27.831 1.00 95.81 310 PRO A CA 1
ATOM 2380 C C . PRO A 1 310 ? -3.999 -10.581 -27.628 1.00 95.81 310 PRO A C 1
ATOM 2382 O O . PRO A 1 310 ? -3.781 -11.410 -26.746 1.00 95.81 310 PRO A O 1
ATOM 2385 N N . LYS A 1 311 ? -5.060 -10.685 -28.437 1.00 95.44 311 LYS A N 1
ATOM 2386 C CA . LYS A 1 311 ? -6.003 -11.815 -28.390 1.00 95.44 311 LYS A CA 1
ATOM 2387 C C . LYS A 1 311 ? -5.359 -13.150 -28.766 1.00 95.44 311 LYS A C 1
ATOM 2389 O O . LYS A 1 311 ? -5.896 -14.191 -28.398 1.00 95.44 311 LYS A O 1
ATOM 2394 N N . ASN A 1 312 ? -4.225 -13.121 -29.463 1.00 96.19 312 ASN A N 1
ATOM 2395 C CA . ASN A 1 312 ? -3.471 -14.316 -29.833 1.00 96.19 312 ASN A CA 1
ATOM 2396 C C . ASN A 1 312 ? -2.588 -14.839 -28.689 1.00 96.19 312 ASN A C 1
ATOM 2398 O O . ASN A 1 312 ? -1.990 -15.901 -28.828 1.00 96.19 312 ASN A O 1
ATOM 2402 N N . ILE A 1 313 ? -2.502 -14.122 -27.564 1.00 97.50 313 ILE A N 1
ATOM 2403 C CA . ILE A 1 313 ? -1.742 -14.541 -26.385 1.00 97.50 313 ILE A CA 1
ATOM 2404 C C . ILE A 1 313 ? -2.708 -15.147 -25.365 1.00 97.50 313 ILE A C 1
ATOM 2406 O O . ILE A 1 313 ? -3.567 -14.470 -24.788 1.00 97.50 313 ILE A O 1
ATOM 2410 N N . ASN A 1 314 ? -2.549 -16.443 -25.105 1.00 97.25 314 ASN A N 1
ATOM 2411 C CA . ASN A 1 314 ? -3.356 -17.153 -24.122 1.00 97.25 314 ASN A CA 1
ATOM 2412 C C . ASN A 1 314 ? -3.067 -16.623 -22.707 1.00 97.25 314 ASN A C 1
ATOM 2414 O O . ASN A 1 314 ? -1.953 -16.732 -22.202 1.00 97.25 314 ASN A O 1
ATOM 2418 N N . GLY A 1 315 ? -4.084 -16.051 -22.061 1.00 95.69 315 GLY A N 1
ATOM 2419 C CA . GLY A 1 315 ? -3.959 -15.460 -20.727 1.00 95.69 315 GLY A CA 1
ATOM 2420 C C . GLY A 1 315 ? -3.573 -13.977 -20.710 1.00 95.69 315 GLY A C 1
ATOM 2421 O O . GLY A 1 315 ? -3.407 -13.425 -19.629 1.00 95.69 315 GLY A O 1
ATOM 2422 N N . TYR A 1 316 ? -3.531 -13.283 -21.856 1.00 96.31 316 TYR A N 1
ATOM 2423 C CA . TYR A 1 316 ? -3.208 -11.846 -21.918 1.00 96.31 316 TYR A CA 1
ATOM 2424 C C . TYR A 1 316 ? -4.030 -10.956 -20.961 1.00 96.31 316 TYR A C 1
ATOM 2426 O O . TYR A 1 316 ? -3.521 -9.964 -20.435 1.00 96.31 316 TYR A O 1
ATOM 2434 N N . PHE A 1 317 ? -5.299 -11.312 -20.732 1.00 94.81 317 PHE A N 1
ATOM 2435 C CA . PHE A 1 317 ? -6.219 -10.597 -19.838 1.00 94.81 317 PHE A CA 1
ATOM 2436 C C . PHE A 1 317 ? -6.183 -11.073 -18.377 1.00 94.81 317 PHE A C 1
ATOM 2438 O O . PHE A 1 317 ? -6.917 -10.527 -17.556 1.00 94.81 317 PHE A O 1
ATOM 2445 N N . ARG A 1 318 ? -5.371 -12.083 -18.036 1.00 95.25 318 ARG A N 1
ATOM 2446 C CA . ARG A 1 318 ? -5.106 -12.446 -16.639 1.00 95.25 318 ARG A CA 1
ATOM 2447 C C . ARG A 1 318 ? -4.104 -11.453 -16.079 1.00 95.25 318 ARG A C 1
ATOM 2449 O O . ARG A 1 318 ? -3.034 -11.275 -16.653 1.00 95.25 318 ARG A O 1
ATOM 2456 N N . GLU A 1 319 ? -4.461 -10.804 -14.982 1.00 94.12 319 GLU A N 1
ATOM 2457 C CA . GLU A 1 319 ? -3.699 -9.690 -14.427 1.00 94.12 319 GLU A CA 1
ATOM 2458 C C . GLU A 1 319 ? -3.371 -9.934 -12.957 1.00 94.12 319 GLU A C 1
ATOM 2460 O O . GLU A 1 319 ? -4.212 -10.407 -12.199 1.00 94.12 319 GLU A O 1
ATOM 2465 N N . GLU A 1 320 ? -2.160 -9.545 -12.570 1.00 92.38 320 GLU A N 1
ATOM 2466 C CA . GLU A 1 320 ? -1.654 -9.581 -11.204 1.00 92.38 320 GLU A CA 1
ATOM 2467 C C . GLU A 1 320 ? -1.152 -8.200 -10.761 1.00 92.38 320 GLU A C 1
ATOM 2469 O O . GLU A 1 320 ? -0.632 -7.396 -11.546 1.00 92.38 320 GLU A O 1
ATOM 2474 N N . PHE A 1 321 ? -1.294 -7.917 -9.465 1.00 80.81 321 PHE A N 1
ATOM 2475 C CA . PHE A 1 321 ? -1.173 -6.559 -8.915 1.00 80.81 321 PHE A CA 1
ATOM 2476 C C . PHE A 1 321 ? 0.226 -6.166 -8.437 1.00 80.81 321 PHE A C 1
ATOM 2478 O O . PHE A 1 321 ? 0.489 -4.974 -8.235 1.00 80.81 321 PHE A O 1
ATOM 2485 N N . ASN A 1 322 ? 1.166 -7.107 -8.328 1.00 84.44 322 ASN A N 1
ATOM 2486 C CA . ASN A 1 322 ? 2.589 -6.831 -8.080 1.00 84.44 322 ASN A CA 1
ATOM 2487 C C . ASN A 1 322 ? 3.489 -7.831 -8.839 1.00 84.44 322 ASN A C 1
ATOM 2489 O O . ASN A 1 322 ? 3.007 -8.830 -9.370 1.00 84.44 322 ASN A O 1
ATOM 2493 N N . HIS A 1 323 ? 4.791 -7.541 -8.932 1.00 89.88 323 HIS A N 1
ATOM 2494 C CA . HIS A 1 323 ? 5.744 -8.403 -9.646 1.00 89.88 323 HIS A CA 1
ATOM 2495 C C . HIS A 1 323 ? 5.882 -9.788 -9.001 1.00 89.88 323 HIS A C 1
ATOM 2497 O O . HIS A 1 323 ? 6.003 -10.777 -9.717 1.00 89.88 323 HIS A O 1
ATOM 2503 N N . LEU A 1 324 ? 5.806 -9.863 -7.668 1.00 91.25 324 LEU A N 1
ATOM 2504 C CA . LEU A 1 324 ? 5.866 -11.124 -6.929 1.00 91.25 324 LEU A CA 1
ATOM 2505 C C . LEU A 1 324 ? 4.652 -12.016 -7.193 1.00 91.25 324 LEU A C 1
ATOM 2507 O O . LEU A 1 324 ? 4.812 -13.221 -7.273 1.00 91.25 324 LEU A O 1
ATOM 2511 N N . ALA A 1 325 ? 3.463 -11.449 -7.383 1.00 92.56 325 ALA A N 1
ATOM 2512 C CA . ALA A 1 325 ? 2.253 -12.195 -7.706 1.00 92.56 325 ALA A CA 1
ATOM 2513 C C . ALA A 1 325 ? 2.324 -12.792 -9.120 1.00 92.56 325 ALA A C 1
ATOM 2515 O O . ALA A 1 325 ? 1.993 -13.958 -9.308 1.00 92.56 325 ALA A O 1
ATOM 2516 N N . VAL A 1 326 ? 2.853 -12.037 -10.095 1.00 96.06 326 VAL A N 1
ATOM 2517 C CA . VAL A 1 326 ? 3.166 -12.570 -11.436 1.00 96.06 326 VAL A CA 1
ATOM 2518 C C . VAL A 1 326 ? 4.169 -13.722 -11.325 1.00 96.06 326 VAL A C 1
ATOM 2520 O O . VAL A 1 326 ? 3.949 -14.783 -11.901 1.00 96.06 326 VAL A O 1
ATOM 2523 N N . ALA A 1 327 ? 5.256 -13.531 -10.572 1.00 96.88 327 ALA A N 1
ATOM 2524 C CA . ALA A 1 327 ? 6.277 -14.558 -10.382 1.00 96.88 327 ALA A CA 1
ATOM 2525 C C . ALA A 1 327 ? 5.709 -15.804 -9.671 1.00 96.88 327 ALA A C 1
ATOM 2527 O O . ALA A 1 327 ? 5.914 -16.919 -10.136 1.00 96.88 327 ALA A O 1
ATOM 2528 N N . ALA A 1 328 ? 4.912 -15.631 -8.618 1.00 96.62 328 ALA A N 1
ATOM 2529 C CA . ALA A 1 328 ? 4.253 -16.723 -7.906 1.00 96.62 328 ALA A CA 1
ATOM 2530 C C . ALA A 1 328 ? 3.286 -17.506 -8.809 1.00 96.62 328 ALA A C 1
ATOM 2532 O O . ALA A 1 328 ? 3.255 -18.729 -8.750 1.00 96.62 328 ALA A O 1
ATOM 2533 N N . ALA A 1 329 ? 2.543 -16.834 -9.693 1.00 97.44 329 ALA A N 1
ATOM 2534 C CA . ALA A 1 329 ? 1.671 -17.505 -10.658 1.00 97.44 329 ALA A CA 1
ATOM 2535 C C . ALA A 1 329 ? 2.459 -18.363 -11.669 1.00 97.44 329 ALA A C 1
ATOM 2537 O O . ALA A 1 329 ? 2.000 -19.434 -12.074 1.00 97.44 329 ALA A O 1
ATOM 2538 N N . VAL A 1 330 ? 3.655 -17.923 -12.072 1.00 98.06 330 VAL A N 1
ATOM 2539 C CA . VAL A 1 330 ? 4.551 -18.722 -12.926 1.00 98.06 330 VAL A CA 1
ATOM 2540 C C . VAL A 1 330 ? 5.143 -19.903 -12.149 1.00 98.06 330 VAL A C 1
ATOM 2542 O O . VAL A 1 330 ? 5.160 -21.026 -12.657 1.00 98.06 330 VAL A O 1
ATOM 2545 N N . GLU A 1 331 ? 5.582 -19.675 -10.910 1.00 97.50 331 GLU A N 1
ATOM 2546 C CA . GLU A 1 331 ? 6.141 -20.702 -10.019 1.00 97.50 331 GLU A CA 1
ATOM 2547 C C . GLU A 1 331 ? 5.121 -21.814 -9.739 1.00 97.50 331 GLU A C 1
ATOM 2549 O O . GLU A 1 331 ? 5.387 -22.980 -10.046 1.00 97.50 331 GLU A O 1
ATOM 2554 N N . ALA A 1 332 ? 3.903 -21.442 -9.334 1.00 96.69 332 ALA A N 1
ATOM 2555 C CA . ALA A 1 332 ? 2.795 -22.360 -9.075 1.00 96.69 332 ALA A CA 1
ATOM 2556 C C . ALA A 1 332 ? 2.322 -23.120 -10.330 1.00 96.69 332 ALA A C 1
ATOM 2558 O O . ALA A 1 332 ? 1.617 -24.125 -10.238 1.00 96.69 332 ALA A O 1
ATOM 2559 N N . GLY A 1 333 ? 2.716 -22.666 -11.526 1.00 95.06 333 GLY A N 1
ATOM 2560 C CA . GLY A 1 333 ? 2.329 -23.267 -12.799 1.00 95.06 333 GLY A CA 1
ATOM 2561 C C . GLY A 1 333 ? 0.958 -22.867 -13.317 1.00 95.06 333 GLY A C 1
ATOM 2562 O O . GLY A 1 333 ? 0.466 -23.477 -14.269 1.00 95.06 333 GLY A O 1
ATOM 2563 N N . ASP A 1 334 ? 0.382 -21.817 -12.746 1.00 96.25 334 ASP A N 1
ATOM 2564 C CA . ASP A 1 334 ? -0.816 -21.180 -13.270 1.00 96.25 334 ASP A CA 1
ATOM 2565 C C . ASP A 1 334 ? -0.542 -20.462 -14.600 1.00 96.25 334 ASP A C 1
ATOM 2567 O O . ASP A 1 334 ? -1.458 -20.303 -15.416 1.00 96.25 334 ASP A O 1
ATOM 2571 N N . ALA A 1 335 ? 0.708 -20.057 -14.836 1.00 97.62 335 ALA A N 1
ATOM 2572 C CA . ALA A 1 335 ? 1.224 -19.540 -16.099 1.00 97.62 335 ALA A CA 1
ATOM 2573 C C . ALA A 1 335 ? 2.606 -20.136 -16.425 1.00 97.62 335 ALA A C 1
ATOM 2575 O O . ALA A 1 335 ? 3.305 -20.647 -15.551 1.00 97.62 335 ALA A O 1
ATOM 2576 N N . ASP A 1 336 ? 3.000 -20.069 -17.694 1.00 98.12 336 ASP A N 1
ATOM 2577 C CA . ASP A 1 336 ? 4.324 -20.471 -18.177 1.00 98.12 336 ASP A CA 1
ATOM 2578 C C . ASP A 1 336 ? 5.301 -19.287 -18.228 1.00 98.12 336 ASP A C 1
ATOM 2580 O O . ASP A 1 336 ? 6.509 -19.479 -18.076 1.00 98.12 336 ASP A O 1
ATOM 2584 N N . ALA A 1 337 ? 4.780 -18.070 -18.422 1.00 98.19 337 ALA A N 1
ATOM 2585 C CA . ALA A 1 337 ? 5.556 -16.837 -18.400 1.00 98.19 337 ALA A CA 1
ATOM 2586 C C . ALA A 1 337 ? 4.757 -15.634 -17.891 1.00 98.19 337 ALA A C 1
ATOM 2588 O O . ALA A 1 337 ? 3.536 -15.554 -18.041 1.00 98.19 337 ALA A O 1
ATOM 2589 N N . GLY A 1 338 ? 5.483 -14.654 -17.365 1.00 97.75 338 GLY A N 1
ATOM 2590 C CA . GLY A 1 338 ? 4.982 -13.315 -17.082 1.00 97.75 338 GLY A CA 1
ATOM 2591 C C . GLY A 1 338 ? 6.093 -12.283 -17.243 1.00 97.75 338 GLY A C 1
ATOM 2592 O O . GLY A 1 338 ? 7.266 -12.603 -17.067 1.00 97.75 338 GLY A O 1
ATOM 2593 N N . LEU A 1 339 ? 5.752 -11.044 -17.598 1.00 96.69 339 LEU A N 1
ATOM 2594 C CA . LEU A 1 339 ? 6.738 -9.962 -17.703 1.00 96.69 339 LEU A CA 1
ATOM 2595 C C . LEU A 1 339 ? 6.915 -9.284 -16.333 1.00 96.69 339 LEU A C 1
ATOM 2597 O O . LEU A 1 339 ? 5.931 -8.948 -15.666 1.00 96.69 339 LEU A O 1
ATOM 2601 N N . GLY A 1 340 ? 8.157 -9.079 -15.895 1.00 94.38 340 GLY A N 1
ATOM 2602 C CA . GLY A 1 340 ? 8.457 -8.511 -14.582 1.00 94.38 340 GLY A CA 1
ATOM 2603 C C . GLY A 1 340 ? 9.908 -8.069 -14.416 1.00 94.38 340 GLY A C 1
ATOM 2604 O O . GLY A 1 340 ? 10.644 -7.941 -15.389 1.00 94.38 340 GLY A O 1
ATOM 2605 N N . VAL A 1 341 ? 10.296 -7.795 -13.169 1.00 93.75 341 VAL A N 1
ATOM 2606 C CA . VAL A 1 341 ? 11.664 -7.392 -12.806 1.00 93.75 341 VAL A CA 1
ATOM 2607 C C . VAL A 1 341 ? 12.488 -8.614 -12.409 1.00 93.75 341 VAL A C 1
ATOM 2609 O O . VAL A 1 341 ? 11.947 -9.550 -11.820 1.00 93.75 341 VAL A O 1
ATOM 2612 N N . TYR A 1 342 ? 13.790 -8.584 -12.696 1.00 95.81 342 TYR A N 1
ATOM 2613 C CA . TYR A 1 342 ? 14.719 -9.682 -12.395 1.00 95.81 342 TYR A CA 1
ATOM 2614 C C . TYR A 1 342 ? 14.643 -10.141 -10.933 1.00 95.81 342 TYR A C 1
ATOM 2616 O O . TYR A 1 342 ? 14.518 -11.330 -10.656 1.00 95.81 342 TYR A O 1
ATOM 2624 N N . SER A 1 343 ? 14.623 -9.197 -9.991 1.00 93.31 343 SER A N 1
ATOM 2625 C CA . SER A 1 343 ? 14.587 -9.491 -8.555 1.00 93.31 343 SER A CA 1
ATOM 2626 C C . SER A 1 343 ? 13.381 -1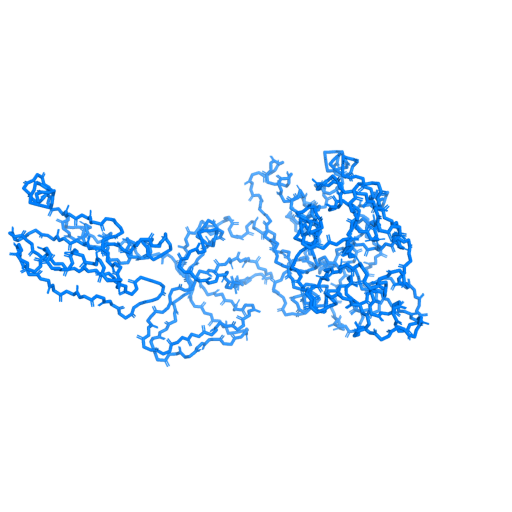0.332 -8.127 1.00 93.31 343 SER A C 1
ATOM 2628 O O . SER A 1 343 ? 13.515 -11.201 -7.268 1.00 93.31 343 SER A O 1
ATOM 2630 N N . ALA A 1 344 ? 12.214 -10.139 -8.751 1.00 93.50 344 ALA A N 1
ATOM 2631 C CA . ALA A 1 344 ? 11.023 -10.935 -8.464 1.00 93.50 344 ALA A CA 1
ATOM 2632 C C . ALA A 1 344 ? 11.175 -12.388 -8.946 1.00 93.50 344 ALA A C 1
ATOM 2634 O O . ALA A 1 344 ? 10.732 -13.304 -8.252 1.00 93.50 344 ALA A O 1
ATOM 2635 N N . ALA A 1 345 ? 11.836 -12.606 -10.089 1.00 95.69 345 ALA A N 1
ATOM 2636 C CA . ALA A 1 345 ? 12.176 -13.948 -10.557 1.00 95.69 345 ALA A CA 1
ATOM 2637 C C . ALA A 1 345 ? 13.158 -14.632 -9.600 1.00 95.69 345 ALA A C 1
ATOM 2639 O O . ALA A 1 345 ? 12.895 -15.757 -9.177 1.00 95.69 345 ALA A O 1
ATOM 2640 N N . THR A 1 346 ? 14.221 -13.934 -9.182 1.00 94.06 346 THR A N 1
ATOM 2641 C CA . THR A 1 346 ? 15.203 -14.451 -8.214 1.00 94.06 346 THR A CA 1
ATOM 2642 C C . THR A 1 346 ? 14.538 -14.872 -6.906 1.00 94.06 346 THR A C 1
ATOM 2644 O O . THR A 1 346 ? 14.763 -15.986 -6.437 1.00 94.06 346 THR A O 1
ATOM 2647 N N . MET A 1 347 ? 13.678 -14.018 -6.338 1.00 92.25 347 MET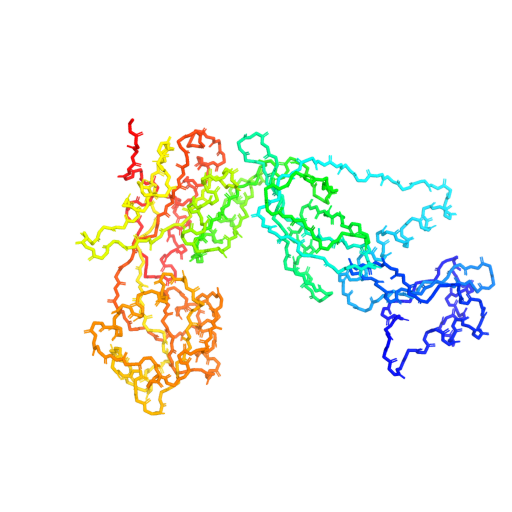 A N 1
ATOM 2648 C CA . MET A 1 347 ? 12.975 -14.301 -5.080 1.00 92.25 347 MET A CA 1
ATOM 2649 C C . MET A 1 347 ? 12.116 -15.572 -5.152 1.00 92.25 347 MET A C 1
ATOM 2651 O O . MET A 1 347 ? 12.021 -16.290 -4.161 1.00 92.25 347 MET A O 1
ATOM 2655 N N . MET A 1 348 ? 11.504 -15.857 -6.307 1.00 94.94 348 MET A N 1
ATOM 2656 C CA . MET A 1 348 ? 10.679 -17.055 -6.531 1.00 94.94 348 MET A CA 1
ATOM 2657 C C . MET A 1 348 ? 11.465 -18.231 -7.137 1.00 94.94 348 MET A C 1
ATOM 2659 O O . MET A 1 348 ? 10.884 -19.267 -7.452 1.00 94.94 348 MET A O 1
ATOM 2663 N N . GLY A 1 349 ? 12.782 -18.094 -7.323 1.00 95.38 349 GLY A N 1
ATOM 2664 C CA . GLY A 1 349 ? 13.627 -19.135 -7.908 1.00 95.38 349 GLY A CA 1
ATOM 2665 C C . GLY A 1 349 ? 13.295 -19.467 -9.367 1.00 95.38 349 GLY A C 1
ATOM 2666 O O . GLY A 1 349 ? 13.438 -20.621 -9.770 1.00 95.38 349 GLY A O 1
ATOM 2667 N N . LEU A 1 350 ? 12.837 -18.488 -10.144 1.00 97.81 350 LEU A N 1
ATOM 2668 C CA . LEU A 1 350 ? 12.521 -18.618 -11.567 1.00 97.81 350 LEU A CA 1
ATOM 2669 C C . LEU A 1 350 ? 13.731 -18.297 -12.454 1.00 97.81 350 LEU A C 1
ATOM 2671 O O . LEU A 1 350 ? 14.629 -17.562 -12.048 1.00 97.81 350 LEU A O 1
ATOM 2675 N N . ASP A 1 351 ? 13.713 -18.806 -13.687 1.00 98.00 351 ASP A N 1
ATOM 2676 C CA . ASP A 1 351 ? 14.644 -18.361 -14.726 1.00 98.00 351 ASP A CA 1
ATOM 2677 C C . ASP A 1 351 ? 14.137 -17.052 -15.348 1.00 98.00 351 ASP A C 1
ATOM 2679 O O . ASP A 1 351 ? 12.942 -16.732 -15.310 1.00 98.00 351 ASP A O 1
ATOM 2683 N N . PHE A 1 352 ? 15.054 -16.285 -15.936 1.00 98.19 352 PHE A N 1
ATOM 2684 C CA . PHE A 1 352 ? 14.763 -14.944 -16.423 1.00 98.19 352 PHE A CA 1
ATOM 2685 C C . PHE A 1 352 ? 15.367 -14.689 -17.803 1.00 98.19 352 PHE A C 1
ATOM 2687 O O . PHE A 1 352 ? 16.558 -14.915 -18.013 1.00 98.19 352 PHE A O 1
ATOM 2694 N N . ILE A 1 353 ? 14.557 -14.166 -18.725 1.00 98.00 353 ILE A N 1
ATOM 2695 C CA . ILE A 1 353 ? 15.000 -13.710 -20.046 1.00 98.00 353 ILE A CA 1
ATOM 2696 C C . ILE A 1 353 ? 14.968 -12.176 -20.079 1.00 98.00 353 ILE A C 1
ATOM 2698 O O . ILE A 1 353 ? 13.874 -11.603 -20.114 1.00 98.00 353 ILE A O 1
ATOM 2702 N N . PRO A 1 354 ? 16.130 -11.496 -20.074 1.00 96.62 354 PRO A N 1
ATOM 2703 C CA . PRO A 1 354 ? 16.201 -10.039 -20.120 1.00 96.62 354 PRO A CA 1
ATOM 2704 C C . PRO A 1 354 ? 15.578 -9.455 -21.390 1.00 96.62 354 PRO A C 1
ATOM 2706 O O . PRO A 1 354 ? 15.798 -9.960 -22.487 1.00 96.62 354 PRO A O 1
ATOM 2709 N N . VAL A 1 355 ? 14.850 -8.351 -21.235 1.00 94.38 355 VAL A N 1
ATOM 2710 C CA . VAL A 1 355 ? 14.237 -7.593 -22.335 1.00 94.38 355 VAL A CA 1
ATOM 2711 C C . VAL A 1 355 ? 14.844 -6.197 -22.426 1.00 94.38 355 VAL A C 1
ATOM 2713 O O . VAL A 1 355 ? 15.284 -5.789 -23.499 1.00 94.38 355 VAL A O 1
ATOM 2716 N N . CYS A 1 356 ? 14.884 -5.450 -21.321 1.00 90.88 356 CYS A N 1
ATOM 2717 C CA . CYS A 1 356 ? 15.461 -4.108 -21.306 1.00 90.88 356 CYS A CA 1
ATOM 2718 C C . CYS A 1 356 ? 15.915 -3.683 -19.907 1.00 90.88 356 CYS A C 1
ATOM 2720 O O . CYS A 1 356 ? 15.458 -4.215 -18.893 1.00 90.88 356 CYS A O 1
ATOM 2722 N N . ASN A 1 357 ? 16.786 -2.676 -19.874 1.00 90.75 357 ASN A N 1
ATOM 2723 C CA . ASN A 1 357 ? 17.075 -1.917 -18.663 1.00 90.75 357 ASN A CA 1
ATOM 2724 C C . ASN A 1 357 ? 16.029 -0.818 -18.487 1.00 90.75 357 ASN A C 1
ATOM 2726 O O . ASN A 1 357 ? 15.497 -0.292 -19.463 1.00 90.75 357 ASN A O 1
ATOM 2730 N N . GLU A 1 358 ? 15.750 -0.478 -17.241 1.00 90.19 358 GLU A N 1
ATOM 2731 C CA . GLU A 1 358 ? 14.774 0.529 -16.866 1.00 90.19 358 GLU A CA 1
ATOM 2732 C C . GLU A 1 358 ? 15.318 1.390 -15.731 1.00 90.19 358 GLU A C 1
ATOM 2734 O O . GLU A 1 358 ? 15.876 0.872 -14.763 1.00 90.19 358 GLU A O 1
ATOM 2739 N N . GLU A 1 359 ? 15.109 2.700 -15.831 1.00 92.81 359 GLU A N 1
ATOM 2740 C CA . GLU A 1 359 ? 15.429 3.632 -14.757 1.00 92.81 359 GLU A CA 1
ATOM 2741 C C . GLU A 1 359 ? 14.272 3.709 -13.762 1.00 92.81 359 GLU A C 1
ATOM 2743 O O . GLU A 1 359 ? 13.139 4.042 -14.119 1.00 92.81 359 GLU A O 1
ATOM 2748 N N . TYR A 1 360 ? 14.565 3.409 -12.501 1.00 94.38 360 TYR A N 1
ATOM 2749 C CA . TYR A 1 360 ? 13.639 3.546 -11.391 1.00 94.38 360 TYR A CA 1
ATOM 2750 C C . TYR A 1 360 ? 14.178 4.612 -10.444 1.00 94.38 360 TYR A C 1
ATOM 2752 O O . TYR A 1 360 ? 15.166 4.391 -9.747 1.00 94.38 360 TYR A O 1
ATOM 2760 N N . ASP A 1 361 ? 13.523 5.769 -10.425 1.00 96.81 361 ASP A N 1
ATOM 2761 C CA . ASP A 1 361 ? 13.997 6.964 -9.727 1.00 96.81 361 ASP A CA 1
ATOM 2762 C C . ASP A 1 361 ? 12.942 7.509 -8.765 1.00 96.81 361 ASP A C 1
ATOM 2764 O O . ASP A 1 361 ? 11.784 7.089 -8.763 1.00 96.81 361 ASP A O 1
ATOM 2768 N N . LEU A 1 362 ? 13.340 8.468 -7.935 1.00 97.94 362 LEU A N 1
ATOM 2769 C CA . LEU A 1 362 ? 12.493 9.081 -6.919 1.00 97.94 362 LEU A CA 1
ATOM 2770 C C . LEU A 1 362 ? 12.261 10.547 -7.270 1.00 97.94 362 LEU A C 1
ATOM 2772 O O . LEU A 1 362 ? 13.190 11.354 -7.251 1.00 97.94 362 LEU A O 1
ATOM 2776 N N . ALA A 1 363 ? 11.016 10.904 -7.568 1.00 97.62 363 ALA A N 1
ATOM 2777 C CA . ALA A 1 363 ? 10.610 12.297 -7.680 1.00 97.62 363 ALA A CA 1
ATOM 2778 C C . ALA A 1 363 ? 10.279 12.842 -6.284 1.00 97.62 363 ALA A C 1
ATOM 2780 O O . ALA A 1 363 ? 9.414 12.296 -5.596 1.00 97.62 363 ALA A O 1
ATOM 2781 N N . ILE A 1 364 ? 10.964 13.906 -5.867 1.00 97.88 364 ILE A N 1
ATOM 2782 C CA . ILE A 1 364 ? 10.849 14.504 -4.532 1.00 97.88 364 ILE A CA 1
ATOM 2783 C C . ILE A 1 364 ? 10.682 16.022 -4.687 1.00 97.88 364 ILE A C 1
ATOM 2785 O O . ILE A 1 364 ? 11.508 16.648 -5.350 1.00 97.88 364 ILE A O 1
ATOM 2789 N N . PRO A 1 365 ? 9.640 16.654 -4.121 1.00 96.44 365 PRO A N 1
ATOM 2790 C CA . PRO A 1 365 ? 9.546 18.106 -4.047 1.00 96.44 365 PRO A CA 1
ATOM 2791 C C . PRO A 1 365 ? 10.768 18.705 -3.356 1.00 96.44 365 PRO A C 1
ATOM 2793 O O . PRO A 1 365 ? 11.201 18.211 -2.316 1.00 96.44 365 PRO A O 1
ATOM 2796 N N . GLU A 1 366 ? 11.310 19.779 -3.925 1.00 95.31 366 GLU A N 1
ATOM 2797 C CA . GLU A 1 366 ? 12.524 20.429 -3.419 1.00 95.31 366 GLU A CA 1
ATOM 2798 C C . GLU A 1 366 ? 12.389 20.837 -1.943 1.00 95.31 366 GLU A C 1
ATOM 2800 O O . GLU A 1 366 ? 13.303 20.618 -1.155 1.00 95.31 366 GLU A O 1
ATOM 2805 N N . GLU A 1 367 ? 11.204 21.304 -1.538 1.00 94.62 367 GLU A N 1
ATOM 2806 C CA . GLU A 1 367 ? 10.877 21.662 -0.149 1.00 94.62 367 GLU A CA 1
ATOM 2807 C C . GLU A 1 367 ? 11.058 20.515 0.864 1.00 94.62 367 GLU A C 1
ATOM 2809 O O . GLU A 1 367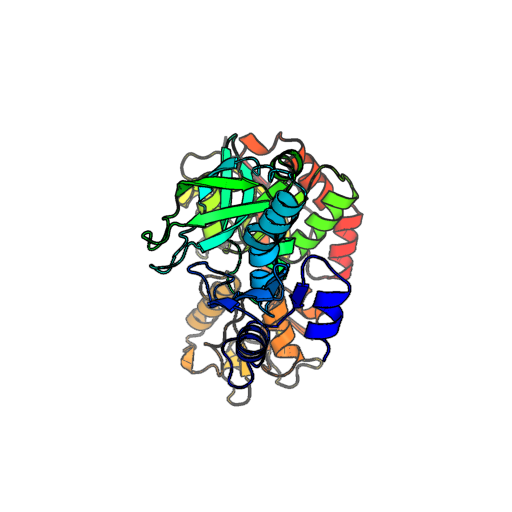 ? 11.244 20.770 2.053 1.00 94.62 367 GLU A O 1
ATOM 2814 N N . TYR A 1 368 ? 11.022 19.252 0.421 1.00 96.62 368 TYR A N 1
ATOM 2815 C CA . TYR A 1 368 ? 11.207 18.096 1.300 1.00 96.62 368 TYR A CA 1
ATOM 2816 C C . TYR A 1 368 ? 12.642 17.580 1.327 1.00 96.62 368 TYR A C 1
ATOM 2818 O O . TYR A 1 368 ? 12.985 16.849 2.257 1.00 96.62 368 TYR A O 1
ATOM 2826 N N . MET A 1 369 ? 13.494 17.969 0.374 1.00 95.94 369 MET A N 1
ATOM 2827 C CA . MET A 1 369 ? 14.878 17.483 0.285 1.00 95.94 369 MET A CA 1
ATOM 2828 C C . MET A 1 369 ? 15.686 17.759 1.555 1.00 95.94 369 MET A C 1
ATOM 2830 O O . MET A 1 369 ? 16.524 16.945 1.943 1.00 95.94 369 MET A O 1
ATOM 2834 N N . ASP A 1 370 ? 15.394 18.868 2.235 1.00 94.69 370 ASP A N 1
ATOM 2835 C CA . ASP A 1 370 ? 16.079 19.257 3.465 1.00 94.69 370 ASP A CA 1
ATOM 2836 C C . ASP A 1 370 ? 15.477 18.674 4.746 1.00 94.69 370 ASP A C 1
ATOM 2838 O O . ASP A 1 370 ? 16.057 18.843 5.823 1.00 94.69 370 ASP A O 1
ATOM 2842 N N . THR A 1 371 ? 14.355 17.959 4.656 1.00 96.62 371 THR A N 1
ATOM 2843 C CA . THR A 1 371 ? 13.742 17.324 5.826 1.00 96.62 371 THR A CA 1
ATOM 2844 C C . THR A 1 371 ? 14.580 16.144 6.314 1.00 96.62 371 THR A C 1
ATOM 2846 O O . THR A 1 371 ? 15.120 15.363 5.529 1.00 96.62 371 THR A O 1
ATOM 2849 N N . GLU A 1 372 ? 14.654 15.974 7.634 1.00 96.81 372 GLU A N 1
ATOM 2850 C CA . GLU A 1 372 ? 15.457 14.915 8.258 1.00 96.81 372 GLU A CA 1
ATOM 2851 C C . GLU A 1 372 ? 15.040 13.506 7.812 1.00 96.81 372 GLU A C 1
ATOM 2853 O O . GLU A 1 372 ? 15.886 12.632 7.640 1.00 96.81 372 GLU A O 1
ATOM 2858 N N . ILE A 1 373 ? 13.745 13.284 7.570 1.00 96.69 373 ILE A N 1
ATOM 2859 C CA . ILE A 1 373 ? 13.235 11.983 7.126 1.00 96.69 373 ILE A CA 1
ATOM 2860 C C . ILE A 1 373 ? 13.659 11.642 5.690 1.00 96.69 373 ILE A C 1
ATOM 2862 O O . ILE A 1 373 ? 13.981 10.489 5.406 1.00 96.69 373 ILE A O 1
ATOM 2866 N N . ILE A 1 374 ? 13.711 12.633 4.791 1.00 97.75 374 ILE A N 1
ATOM 2867 C CA . ILE A 1 374 ? 14.197 12.438 3.419 1.00 97.75 374 ILE A CA 1
ATOM 2868 C C . ILE A 1 374 ? 15.706 12.228 3.413 1.00 97.75 374 ILE A C 1
ATOM 2870 O O . ILE A 1 374 ? 16.183 11.318 2.737 1.00 97.75 374 ILE A O 1
ATOM 2874 N N . LYS A 1 375 ? 16.454 13.003 4.207 1.00 97.75 375 LYS A N 1
ATOM 2875 C CA . LYS A 1 375 ? 17.901 12.813 4.375 1.00 97.75 375 LYS A CA 1
ATOM 2876 C C . LYS A 1 375 ? 18.226 11.409 4.882 1.00 97.75 375 LYS A C 1
ATOM 2878 O O . LYS A 1 375 ? 19.046 10.727 4.273 1.00 97.75 375 LYS A O 1
ATOM 2883 N N . GLU A 1 376 ? 17.543 10.935 5.926 1.00 98.06 376 GLU A N 1
ATOM 2884 C CA . GLU A 1 376 ? 17.745 9.574 6.441 1.00 98.06 376 GLU A CA 1
ATOM 2885 C C . GLU A 1 376 ? 17.362 8.506 5.405 1.00 98.06 376 GLU A C 1
ATOM 2887 O O . GLU A 1 376 ? 18.058 7.499 5.270 1.00 98.06 376 GLU A O 1
ATOM 2892 N N . PHE A 1 377 ? 16.293 8.714 4.631 1.00 98.31 377 PHE A N 1
ATOM 2893 C CA . PHE A 1 377 ? 15.918 7.788 3.562 1.00 98.31 377 PHE A CA 1
ATOM 2894 C C . PHE A 1 377 ? 16.965 7.734 2.439 1.00 98.31 377 PHE A C 1
ATOM 2896 O O . PHE A 1 377 ? 17.340 6.645 2.004 1.00 98.31 377 PHE A O 1
ATOM 2903 N N . ILE A 1 378 ? 17.495 8.883 2.006 1.00 98.19 378 ILE A N 1
ATOM 2904 C CA . ILE A 1 378 ? 18.568 8.954 1.002 1.00 98.19 378 ILE A CA 1
ATOM 2905 C C . ILE A 1 378 ? 19.840 8.267 1.521 1.00 98.19 378 ILE A C 1
ATOM 2907 O O . ILE A 1 378 ? 20.457 7.478 0.805 1.00 98.19 378 ILE A O 1
ATOM 2911 N N . GLU A 1 379 ? 20.222 8.499 2.777 1.00 98.00 379 GLU A N 1
ATOM 2912 C CA . GLU A 1 379 ? 21.364 7.809 3.388 1.00 98.00 379 GLU A CA 1
ATOM 2913 C C . GLU A 1 379 ? 21.114 6.303 3.550 1.00 98.00 379 GLU A C 1
ATOM 2915 O O . GLU A 1 379 ? 22.029 5.495 3.372 1.00 98.00 379 GLU A O 1
ATOM 2920 N N . THR A 1 380 ? 19.866 5.901 3.794 1.00 98.31 380 THR A N 1
ATOM 2921 C CA . THR A 1 380 ? 19.459 4.494 3.836 1.00 98.31 380 THR A CA 1
ATOM 2922 C C . THR A 1 380 ? 19.691 3.808 2.491 1.00 98.31 380 THR A C 1
ATOM 2924 O O . THR A 1 380 ? 20.377 2.784 2.456 1.00 98.31 380 THR A O 1
ATOM 2927 N N . ILE A 1 381 ? 19.216 4.379 1.379 1.00 97.88 381 ILE A N 1
ATOM 2928 C CA . ILE A 1 381 ? 19.415 3.784 0.043 1.00 97.88 381 ILE A CA 1
ATOM 2929 C C . ILE A 1 381 ? 20.875 3.865 -0.439 1.00 97.88 381 ILE A C 1
ATOM 2931 O O . ILE A 1 381 ? 21.288 3.108 -1.310 1.00 97.88 381 ILE A O 1
ATOM 2935 N N . LYS A 1 382 ? 21.700 4.745 0.142 1.00 97.62 382 LYS A N 1
ATOM 2936 C CA . LYS A 1 382 ? 23.148 4.811 -0.133 1.00 97.62 382 LYS A CA 1
ATOM 2937 C C . LYS A 1 382 ? 23.977 3.842 0.715 1.00 97.62 382 LYS A C 1
ATOM 2939 O O . LYS A 1 382 ? 25.157 3.628 0.408 1.00 97.62 382 LYS A O 1
ATOM 2944 N N . SER A 1 383 ? 23.392 3.279 1.772 1.00 98.00 383 SER A N 1
ATOM 2945 C CA . SER A 1 383 ? 24.096 2.452 2.751 1.00 98.00 383 SER A CA 1
ATOM 2946 C C . SER A 1 383 ? 24.615 1.138 2.158 1.00 98.00 383 SER A C 1
ATOM 2948 O O . SER A 1 383 ? 24.029 0.564 1.240 1.00 98.00 383 SER A O 1
ATOM 2950 N N . ASN A 1 384 ? 25.711 0.623 2.723 1.00 97.56 384 ASN A N 1
ATOM 2951 C CA . ASN A 1 384 ? 26.264 -0.676 2.321 1.00 97.56 384 ASN A CA 1
ATOM 2952 C C . ASN A 1 384 ? 25.292 -1.829 2.596 1.00 97.56 384 ASN A C 1
ATOM 2954 O O . ASN A 1 384 ? 25.285 -2.806 1.859 1.00 97.56 384 ASN A O 1
ATOM 2958 N N . GLU A 1 385 ? 24.464 -1.708 3.635 1.00 97.38 385 GLU A N 1
ATOM 2959 C CA . GLU A 1 385 ? 23.449 -2.709 3.963 1.00 97.38 385 GLU A CA 1
ATOM 2960 C C . GLU A 1 385 ? 22.376 -2.803 2.872 1.00 97.38 385 GLU A C 1
ATOM 2962 O O . GLU A 1 385 ? 22.026 -3.900 2.443 1.00 97.38 385 GLU A O 1
ATOM 2967 N N . PHE A 1 386 ? 21.896 -1.658 2.380 1.00 97.75 386 PHE A N 1
ATOM 2968 C CA . PHE A 1 386 ? 20.953 -1.626 1.267 1.00 97.75 386 PHE A CA 1
ATOM 2969 C C . PHE A 1 386 ? 21.579 -2.199 -0.007 1.00 97.75 386 PHE A C 1
ATOM 2971 O O . PHE A 1 386 ? 20.990 -3.068 -0.641 1.00 97.75 386 PHE A O 1
ATOM 2978 N N . LYS A 1 387 ? 22.810 -1.791 -0.338 1.00 97.44 387 LYS A N 1
ATOM 2979 C CA . LYS A 1 387 ? 23.541 -2.306 -1.509 1.00 97.44 387 LYS A CA 1
ATOM 2980 C C . LYS A 1 387 ? 23.743 -3.821 -1.452 1.00 97.44 387 LYS A C 1
ATOM 2982 O O . LYS A 1 387 ? 23.445 -4.497 -2.425 1.00 97.44 387 LYS A O 1
ATOM 2987 N N . ALA A 1 388 ? 24.115 -4.361 -0.290 1.00 97.06 388 ALA A N 1
ATOM 2988 C CA . ALA A 1 388 ? 24.238 -5.804 -0.098 1.00 97.06 388 ALA A CA 1
ATOM 2989 C C . ALA A 1 388 ? 22.911 -6.542 -0.351 1.00 97.06 388 ALA A C 1
ATOM 2991 O O . ALA A 1 388 ? 22.906 -7.624 -0.931 1.00 97.06 388 ALA A O 1
ATOM 2992 N N . LYS A 1 389 ? 21.768 -5.950 0.026 1.00 96.06 389 LYS A N 1
ATOM 2993 C CA . LYS A 1 389 ? 20.450 -6.517 -0.298 1.00 96.06 389 LYS A CA 1
ATOM 2994 C C . LYS A 1 389 ? 20.138 -6.474 -1.793 1.00 96.06 389 LYS A C 1
ATOM 2996 O O . LYS A 1 389 ? 19.524 -7.405 -2.301 1.00 96.06 389 LYS A O 1
ATOM 3001 N N . LEU A 1 390 ? 20.563 -5.432 -2.503 1.00 95.69 390 LEU A N 1
ATOM 3002 C CA . LEU A 1 390 ? 20.436 -5.368 -3.961 1.00 95.69 390 LEU A CA 1
ATOM 3003 C C . LEU A 1 390 ? 21.321 -6.421 -4.644 1.00 95.69 390 LEU A C 1
ATOM 3005 O O . LEU A 1 390 ? 20.851 -7.068 -5.576 1.00 95.69 390 LEU A O 1
ATOM 3009 N N . ASP A 1 391 ? 22.540 -6.646 -4.145 1.00 95.88 391 ASP A N 1
ATOM 3010 C CA . ASP A 1 391 ? 23.441 -7.701 -4.629 1.00 95.88 391 ASP A CA 1
ATOM 3011 C C . ASP A 1 391 ? 22.845 -9.103 -4.431 1.00 95.88 391 ASP A C 1
ATOM 3013 O O . ASP A 1 391 ? 22.898 -9.929 -5.342 1.00 95.88 391 ASP A O 1
ATOM 3017 N N . GLU A 1 392 ? 22.227 -9.366 -3.271 1.00 93.62 392 GLU A N 1
ATOM 3018 C CA . GLU A 1 392 ? 21.522 -10.628 -2.990 1.00 93.62 392 GLU A CA 1
ATOM 3019 C C . GLU A 1 392 ? 20.374 -10.890 -3.982 1.00 93.62 392 GLU A C 1
ATOM 3021 O O . GLU A 1 392 ? 20.153 -12.031 -4.388 1.00 93.62 392 GLU A O 1
ATOM 3026 N N . LEU A 1 393 ? 19.634 -9.847 -4.376 1.00 91.25 393 LEU A N 1
ATOM 3027 C CA . LEU A 1 393 ? 18.521 -9.962 -5.327 1.00 91.25 393 LEU A CA 1
ATOM 3028 C C . LEU A 1 393 ? 18.977 -10.025 -6.788 1.00 91.25 393 LEU A C 1
ATOM 3030 O O . LEU A 1 393 ? 18.317 -10.663 -7.617 1.00 91.25 393 LEU A O 1
ATOM 3034 N N . GLY A 1 394 ? 20.089 -9.358 -7.095 1.00 92.38 394 GLY A N 1
ATOM 3035 C CA . GLY A 1 394 ? 20.623 -9.182 -8.437 1.00 92.38 394 GLY A CA 1
ATOM 3036 C C . GLY A 1 394 ? 19.737 -8.328 -9.351 1.00 92.38 394 GLY A C 1
ATOM 3037 O O . GLY A 1 394 ? 18.610 -7.952 -9.024 1.00 92.38 394 GLY A O 1
ATOM 3038 N N . GLY A 1 395 ? 20.258 -8.023 -10.542 1.00 92.81 395 GLY A N 1
ATOM 3039 C CA . GLY A 1 395 ? 19.518 -7.300 -11.583 1.00 92.81 395 GLY A CA 1
ATOM 3040 C C . GLY A 1 395 ? 19.306 -5.807 -11.313 1.00 92.81 395 GLY A C 1
ATOM 3041 O O . GLY A 1 395 ? 18.454 -5.201 -11.966 1.00 92.81 395 GLY A O 1
ATOM 3042 N N . TYR A 1 396 ? 20.075 -5.234 -10.383 1.00 96.44 396 TYR A N 1
ATOM 3043 C CA . TYR A 1 396 ? 20.109 -3.807 -10.076 1.00 96.44 396 TYR A CA 1
ATOM 3044 C C . TYR A 1 396 ? 21.495 -3.215 -10.343 1.00 96.44 396 TYR A C 1
ATOM 3046 O O . TYR A 1 396 ? 22.508 -3.813 -9.994 1.00 96.44 396 TYR A O 1
ATOM 3054 N N . ASP A 1 397 ? 21.529 -2.010 -10.901 1.00 96.44 397 ASP A N 1
ATOM 3055 C CA . ASP A 1 397 ? 22.701 -1.138 -10.907 1.00 96.44 397 ASP A CA 1
ATOM 3056 C C . ASP A 1 397 ? 22.401 0.094 -10.038 1.00 96.44 397 ASP A C 1
ATOM 3058 O O . ASP A 1 397 ? 21.463 0.855 -10.289 1.00 96.44 397 ASP A O 1
ATOM 3062 N N . TYR A 1 398 ? 23.189 0.241 -8.972 1.00 95.94 398 TYR A N 1
ATOM 3063 C CA . TYR A 1 398 ? 23.053 1.258 -7.928 1.00 95.94 398 TYR A CA 1
ATOM 3064 C C . TYR A 1 398 ? 24.235 2.247 -7.920 1.00 95.94 398 TYR A C 1
ATOM 3066 O O . TYR A 1 398 ? 24.493 2.921 -6.919 1.00 95.94 398 TYR A O 1
ATOM 3074 N N . SER A 1 399 ? 24.984 2.335 -9.027 1.00 94.06 399 SER A N 1
ATOM 3075 C CA . SER A 1 399 ? 26.216 3.138 -9.118 1.00 94.06 399 SER A CA 1
ATOM 3076 C C . SER A 1 399 ? 25.994 4.620 -8.798 1.00 94.06 399 SER A C 1
ATOM 3078 O O . SER A 1 399 ? 26.832 5.255 -8.159 1.00 94.06 399 SER A O 1
ATOM 3080 N N . ASP A 1 400 ? 24.836 5.152 -9.188 1.00 94.38 400 ASP A N 1
ATOM 3081 C CA . ASP A 1 400 ? 24.436 6.546 -8.980 1.00 94.38 400 ASP A CA 1
ATOM 3082 C C . ASP A 1 400 ? 23.346 6.712 -7.894 1.00 94.38 400 ASP A C 1
ATOM 3084 O O . ASP A 1 400 ? 22.774 7.794 -7.759 1.00 94.38 400 ASP A O 1
ATOM 3088 N N . THR A 1 401 ? 23.026 5.677 -7.104 1.00 96.50 401 THR A N 1
ATOM 3089 C CA . THR A 1 401 ? 21.942 5.738 -6.104 1.00 96.50 401 THR A CA 1
ATOM 3090 C C . THR A 1 401 ? 22.106 6.905 -5.129 1.00 96.50 401 THR A C 1
ATOM 3092 O O . THR A 1 401 ? 23.152 7.089 -4.505 1.00 96.50 401 THR A O 1
ATOM 3095 N N . GLY A 1 402 ? 21.035 7.682 -4.963 1.00 94.62 402 GLY A N 1
ATOM 3096 C CA . GLY A 1 402 ? 20.971 8.848 -4.084 1.00 94.62 402 GLY A CA 1
ATOM 3097 C C . GLY A 1 402 ? 21.503 10.142 -4.708 1.00 94.62 402 GLY A C 1
ATOM 3098 O O . GLY A 1 402 ? 21.442 11.189 -4.064 1.00 94.62 402 GLY A O 1
ATOM 3099 N N . ARG A 1 403 ? 22.004 10.111 -5.949 1.00 96.12 403 ARG A N 1
ATOM 3100 C CA . ARG A 1 403 ? 22.436 11.309 -6.677 1.00 96.12 403 ARG A CA 1
ATOM 3101 C C . ARG A 1 403 ? 21.233 12.084 -7.215 1.00 96.12 403 ARG A C 1
ATOM 3103 O O . ARG A 1 403 ? 20.337 11.506 -7.824 1.00 96.12 403 ARG A O 1
ATOM 3110 N N . ILE A 1 404 ? 21.245 13.407 -7.067 1.00 95.38 404 ILE A N 1
ATOM 3111 C CA . ILE A 1 404 ? 20.287 14.289 -7.746 1.00 95.38 404 ILE A CA 1
ATOM 3112 C C . ILE A 1 404 ? 20.684 14.365 -9.226 1.00 95.38 404 ILE A C 1
ATOM 3114 O O . ILE A 1 404 ? 21.769 14.845 -9.556 1.00 95.38 404 ILE A O 1
ATOM 3118 N N . ILE A 1 405 ? 19.822 13.862 -10.108 1.00 92.81 405 ILE A N 1
ATOM 3119 C CA . ILE A 1 405 ? 20.045 13.832 -11.565 1.00 92.81 405 ILE A CA 1
ATOM 3120 C C . ILE A 1 405 ? 19.286 14.937 -12.302 1.00 92.81 405 ILE A C 1
ATOM 3122 O O . ILE A 1 405 ? 19.622 15.268 -13.435 1.00 92.81 405 ILE A O 1
ATOM 3126 N N . TYR A 1 406 ? 18.303 15.554 -11.648 1.00 89.69 406 TYR A N 1
ATOM 3127 C CA . TYR A 1 406 ? 17.633 16.753 -12.136 1.00 89.69 406 TYR A CA 1
ATOM 3128 C C . TYR A 1 406 ? 17.124 17.592 -10.967 1.00 89.69 406 TYR A C 1
ATOM 3130 O O . TYR A 1 406 ? 16.552 17.056 -10.019 1.00 89.69 406 TYR A O 1
ATOM 3138 N N . GLN A 1 407 ? 17.295 18.907 -11.070 1.00 82.06 407 GLN A N 1
ATOM 3139 C CA . GLN A 1 407 ? 16.718 19.900 -10.171 1.00 82.06 407 GLN A CA 1
ATOM 3140 C C . GLN A 1 407 ? 16.261 21.077 -11.027 1.00 82.06 407 GLN A C 1
ATOM 3142 O O . GLN A 1 407 ? 17.033 21.616 -11.825 1.00 82.06 407 GLN A O 1
ATOM 3147 N N . ARG A 1 408 ? 14.982 21.436 -10.917 1.00 71.25 408 ARG A N 1
ATOM 3148 C CA . ARG A 1 408 ? 14.442 22.599 -11.619 1.00 71.25 408 ARG A CA 1
ATOM 3149 C C . ARG A 1 408 ? 14.892 23.859 -10.880 1.00 71.25 408 ARG A C 1
ATOM 3151 O O . ARG A 1 408 ? 14.524 24.022 -9.725 1.00 71.25 408 ARG A O 1
ATOM 3158 N N . SER A 1 409 ? 15.704 24.681 -11.546 1.00 53.44 409 SER A N 1
ATOM 3159 C CA . SER A 1 409 ? 16.154 25.995 -11.058 1.00 53.44 409 SER A CA 1
ATOM 3160 C C . SER A 1 409 ? 15.030 27.021 -11.020 1.00 53.44 409 SER A C 1
ATOM 3162 O O . SER A 1 409 ? 14.157 26.959 -11.924 1.00 53.44 409 SER A O 1
#

Foldseek 3Di:
DVVVVPVVVDQEAEAAQQFDPDPPNCNQVVLVVQFAWPDQADQAPPQGRKTWHAGPNGIYIYFRNQQQNNVCCCLVPVVQVVQVVVVHHDDFFDKFWAFEAAKFFDAARHFYWFFWAWAQWPNGIHTYTDDDDSNPVVSVVRGQWTFTDDNHDRTDGGRDIGITGGPHDPQQRHQEAEEEAADDVLVVVLQVLLCVVPVSHGYDYDHPHHLSQLVCVQVRNGQKYKHFDADPVPRDTDPVSCCVSVPPFWKWKFFQWKFWKFKWFAPPLPQPDQDLVSQLPPPFAEAEADPPHPQLVVSVVRCVVVVHDLVSGHHSVHHDHAQLRRLVCNLVVVGRIYIHTQLSSQVSVTDTHTDDITTTIMIGGPVCCPPPSNVSSQVSSVDPSSVVVCVSSDRIDCPRRSPGPDTDD

Mean predicted aligned error: 6.47 Å

Radius of gyration: 25.58 Å; Cα contacts (8 Å, |Δi|>4): 882; chains: 1; bounding box: 60×52×72 Å